Protein AF-A0A7W1P525-F1 (afdb_monomer)

Sequence (642 aa):
MLAKAVLAYALTLPILLLLAAGAAEDVPRYWLRLTLTADVSGLVQVFCDAGRGFNEQESVVGTLRPTAEPRTLEWDLPARRYTGFRVDFPAGAGRYTLYRLAIVGEGGRDVADVPLSPVTELVQVNLVEGRVDRLDVAAPADAADPHVGYGLAEFVDLLPPGFAGSVARRYLPIWGAAWLALMAIGGLASRVAAPRVPGALVAWAHRAPPAALVAAAALAATLVSAYPVLLLGRSFVSPNNGMAHVHDVFISASVPLLLMVCAVGASALSDRRQRTLLVGALCAVAAWRLLIRVRFLASPAGFEVYAAWAVLSACVLLALLVPRIRAGDTTARFAGGLLLACVLLPGGIHVETGRPAIDHLLVQPRPRAPLDQRSPAIDAAASLEPARVAGLGWTLFPGTSGLYGLEGYAGADALRLPRYEALLDSAGVWRGWTWVTRITGTDDAVRLAPVLDLLGVSLLLNGGEPTPGTERGALPGSDRVRLERRPTAWPRAFFVDRVATYAGPSELLELVRRSSGPIAAVEADDRRALDAIRSLEGGATAPVPATAYSLSTNSTRFRVAAPHAGVVVLTETFLPDDFQVSLNGAAVEYFRVNHAFKGVRIPHGGHWEVTFDYRPADWNVLIWLGAGALAALGALLLSTRP

Foldseek 3Di:
DLLLLLLLLLVCLVVLLVVLLVLLVPQWWKKKKWKKAKQDWDKKKKFWALPPDGDPVRMDIDIHDHDPDIDMDIDTDAQGKTFKMKIKDDAFKMKMKTQFIFMAIPPRHTQGTQFQPPWPDFDQWDFPDHDRRMTIIIHHGRGPIGMTMGGDPDIRRSGPVCSVVVCCVVCVVVVVVSSVVSVVVVVVCVVVPPDPPPVVVVVCLLPDDLVVLVVVLVVVLVCQLCVCVPPVVPPPDDPVVDDDDPPPLVCLQCLLVVLVVLLVVQVVVDPDPVSLQVSLVVNLVVLVVVLVVVCVVDPDSPSSVVLSVSLSVLSNSLSVLVVVSNVSNPSSSVSNSSSSSSNSQQSGPQDCPVDPSVCVSRPHPPDDDPLLDDDLLLVLQQPDDQAEEAEAAVLPWAACCVSSVHHYLFHPDPDDDVLSVQLCVLLVFDDDPNGGTHQRHQVSCVSCVLVQQLLRHFKYWHLDDDRPQWDFGDGPDDDSITITTHPSRAAQKKWFLDEAEDQDSNVLVVVSVPDSYDHKYYYPPFPVVCVQCVPRPHDDDDIWHWADWDDDPFKTKTKTFFQFKTKMWRSDFDDPQQKFKDWVNHTFDWDDISRGTIMGIDHTGGMTIIMIGGHGNCNVVVVVVVVVVVVVVVVVVVVPDD

Nearest PDB structures (foldseek):
  6wbx-assembly1_A  TM=5.423E-01  e=3.069E-02  Mycobacteroides abscessus
  6w98-assembly1_A  TM=2.722E-01  e=1.117E-02  Mycobacteroides abscessus subsp. abscessus
  6wby-assembly1_A  TM=2.619E-01  e=7.619E-02  Mycobacteroides abscessus

Radius of gyration: 34.55 Å; Cα contacts (8 Å, |Δi|>4): 1077; chains: 1; bounding box: 85×55×92 Å

Mean predicted aligned error: 18.83 Å

Solvent-accessible surface area (backbone atoms only — not comparable to full-atom values): 35341 Å² total; per-residue (Å²): 108,68,46,60,53,48,32,46,48,44,73,40,47,64,60,52,52,56,56,51,27,59,56,42,68,70,56,73,55,33,30,41,37,41,28,31,30,26,71,40,70,38,53,34,37,40,28,43,15,65,81,78,57,77,44,81,92,40,48,49,77,48,80,47,54,62,38,94,59,78,41,78,45,76,44,87,37,76,62,42,52,35,41,31,41,33,45,35,46,47,61,26,58,40,46,38,39,39,54,45,42,31,35,27,33,74,93,74,43,79,73,46,77,53,59,51,40,75,65,70,41,75,36,55,44,44,80,75,44,78,35,58,64,37,30,33,36,35,27,48,67,83,20,76,66,18,29,44,26,30,66,46,96,64,63,49,67,56,55,64,89,58,47,73,58,52,51,44,65,65,43,50,60,53,52,50,49,52,52,51,50,42,52,50,47,52,52,48,46,70,70,64,63,66,87,82,64,62,65,65,61,58,52,45,64,72,71,47,55,68,68,55,54,53,49,49,46,50,49,51,46,48,49,60,39,37,36,60,36,76,72,68,74,48,56,97,79,43,81,92,65,58,98,76,69,69,68,64,58,53,51,49,55,42,50,48,54,50,52,48,51,49,52,52,51,51,62,75,73,52,97,48,77,69,55,53,53,50,51,40,49,49,52,38,53,50,51,51,53,50,51,59,57,49,59,71,78,50,92,73,77,65,54,67,62,55,53,48,54,53,44,42,51,38,51,45,52,39,60,70,30,47,69,40,37,73,72,64,37,64,58,25,42,53,27,38,49,45,26,51,42,62,54,49,43,57,51,23,54,78,65,87,75,88,42,70,58,56,46,71,63,25,69,50,86,67,89,70,78,71,85,76,68,75,47,59,39,53,54,43,58,57,73,48,75,100,51,22,41,43,24,30,46,72,62,43,51,60,46,51,37,61,77,69,70,37,46,53,89,41,40,81,58,94,72,80,53,70,50,51,53,47,44,40,51,60,70,65,51,48,72,43,94,95,53,48,41,44,39,70,32,53,70,47,47,58,75,38,37,55,57,36,17,70,64,21,36,30,34,38,35,35,63,71,76,85,50,81,88,47,44,81,45,79,55,95,65,92,59,79,45,41,38,32,31,36,86,76,31,31,63,60,30,32,35,37,32,48,72,46,74,28,87,48,56,57,54,47,51,52,54,48,65,74,44,97,62,79,82,44,30,29,52,73,86,39,62,70,34,49,62,69,51,74,81,56,71,64,56,88,68,78,63,38,63,46,43,80,74,48,79,56,102,51,33,47,33,33,32,38,70,36,88,42,41,26,36,37,41,34,69,47,78,56,62,87,68,24,55,50,34,24,51,72,79,45,75,51,74,70,35,59,24,67,79,28,14,31,26,34,69,38,87,52,48,47,80,39,43,39,38,41,36,64,46,53,71,59,48,67,59,54,50,52,52,52,52,49,50,50,52,52,52,50,52,51,61,59,68,70,55,133

Structure (mmCIF, N/CA/C/O backbone):
data_AF-A0A7W1P525-F1
#
_entry.id   AF-A0A7W1P525-F1
#
loop_
_atom_site.group_PDB
_atom_site.id
_atom_site.type_symbol
_atom_site.label_atom_id
_atom_site.label_alt_id
_atom_site.label_comp_id
_atom_site.label_asym_id
_atom_site.label_entity_id
_atom_site.label_seq_id
_atom_site.pdbx_PDB_ins_code
_atom_site.Cartn_x
_atom_site.Cartn_y
_atom_site.Cartn_z
_atom_site.occupancy
_atom_site.B_iso_or_equiv
_atom_site.auth_seq_id
_atom_site.auth_comp_id
_atom_site.auth_asym_id
_atom_site.auth_atom_id
_atom_site.pdbx_PDB_model_num
ATOM 1 N N . MET A 1 1 ? -38.107 1.177 52.585 1.00 42.97 1 MET A N 1
ATOM 2 C CA . MET A 1 1 ? -36.795 1.805 52.865 1.00 42.97 1 MET A CA 1
ATOM 3 C C . MET A 1 1 ? -35.767 1.394 51.813 1.00 42.97 1 MET A C 1
ATOM 5 O O . MET A 1 1 ? -35.480 2.211 50.955 1.00 42.97 1 MET A O 1
ATOM 9 N N . LEU A 1 2 ? -35.315 0.131 51.773 1.00 42.41 2 LEU A N 1
ATOM 10 C CA . LEU A 1 2 ? -34.270 -0.321 50.833 1.00 42.41 2 LEU A CA 1
ATOM 11 C C . LEU A 1 2 ? -34.590 -0.067 49.343 1.00 42.41 2 LEU A C 1
ATOM 13 O O . LEU A 1 2 ? -33.781 0.543 48.667 1.00 42.41 2 LEU A O 1
ATOM 17 N N . ALA A 1 3 ? -35.775 -0.432 48.835 1.00 42.75 3 ALA A N 1
ATOM 18 C CA . ALA A 1 3 ? -36.132 -0.186 47.425 1.00 42.75 3 ALA A CA 1
ATOM 19 C C . ALA A 1 3 ? -36.147 1.311 47.047 1.00 42.75 3 ALA A C 1
ATOM 21 O O . ALA A 1 3 ? -35.741 1.677 45.950 1.00 42.75 3 ALA A O 1
ATOM 22 N N . LYS A 1 4 ? -36.547 2.182 47.983 1.00 45.94 4 LYS A N 1
ATOM 23 C CA . LYS A 1 4 ? -36.516 3.643 47.806 1.00 45.94 4 LYS A CA 1
ATOM 24 C C . LYS A 1 4 ? -35.080 4.182 47.808 1.00 45.94 4 LYS A C 1
ATOM 26 O O . LYS A 1 4 ? -34.768 5.054 47.011 1.00 45.94 4 LYS A O 1
ATOM 31 N N . ALA A 1 5 ? -34.203 3.626 48.647 1.00 46.47 5 ALA A N 1
ATOM 32 C CA . ALA A 1 5 ? -32.780 3.967 48.660 1.00 46.47 5 ALA A CA 1
ATOM 33 C C . ALA A 1 5 ? -32.066 3.525 47.370 1.00 46.47 5 ALA A C 1
ATOM 35 O O . ALA A 1 5 ? -31.252 4.271 46.837 1.00 46.47 5 ALA A O 1
ATOM 36 N N . VAL A 1 6 ? -32.413 2.350 46.834 1.00 47.41 6 VAL A N 1
ATOM 37 C CA . VAL A 1 6 ? -31.865 1.867 45.558 1.00 47.41 6 VAL A CA 1
ATOM 38 C C . VAL A 1 6 ? -32.375 2.689 44.374 1.00 47.41 6 VAL A C 1
ATOM 40 O O . VAL A 1 6 ? -31.595 3.024 43.489 1.00 47.41 6 VAL A O 1
ATOM 43 N N . LEU A 1 7 ? -33.654 3.077 44.377 1.00 48.28 7 LEU A N 1
ATOM 44 C CA . LEU A 1 7 ? -34.201 3.984 43.368 1.00 48.28 7 LEU A CA 1
ATOM 45 C C . LEU A 1 7 ? -33.512 5.356 43.400 1.00 48.28 7 LEU A C 1
ATOM 47 O O . LEU A 1 7 ? -33.154 5.884 42.352 1.00 48.28 7 LEU A O 1
ATOM 51 N N . ALA A 1 8 ? -33.295 5.908 44.597 1.00 49.19 8 ALA A N 1
ATOM 52 C CA . ALA A 1 8 ? -32.571 7.164 44.766 1.00 49.19 8 ALA A CA 1
ATOM 53 C C . ALA A 1 8 ? -31.142 7.059 44.217 1.00 49.19 8 ALA A C 1
ATOM 55 O O . ALA A 1 8 ? -30.719 7.947 43.491 1.00 49.19 8 ALA A O 1
ATOM 56 N N . TYR A 1 9 ? -30.435 5.957 44.495 1.00 50.28 9 TYR A N 1
ATOM 57 C CA . TYR A 1 9 ? -29.099 5.692 43.954 1.00 50.28 9 TYR A CA 1
ATOM 58 C C . TYR A 1 9 ? -29.096 5.602 42.419 1.00 50.28 9 TYR A C 1
ATOM 60 O O . TYR A 1 9 ? -28.272 6.231 41.765 1.00 50.28 9 TYR A O 1
ATOM 68 N N . ALA A 1 10 ? -30.056 4.888 41.828 1.00 51.25 10 ALA A N 1
ATOM 69 C CA . ALA A 1 10 ? -30.160 4.718 40.380 1.00 51.25 10 ALA A CA 1
ATOM 70 C C . ALA A 1 10 ? -30.452 6.035 39.629 1.00 51.25 10 ALA A C 1
ATOM 72 O O . ALA A 1 10 ? -29.918 6.255 38.548 1.00 51.25 10 ALA A O 1
ATOM 73 N N . LEU A 1 11 ? -31.242 6.942 40.218 1.00 49.59 11 LEU A N 1
ATOM 74 C CA . LEU A 1 11 ? -31.504 8.284 39.665 1.00 49.59 11 LEU A CA 1
ATOM 75 C C . LEU A 1 11 ? -30.303 9.239 39.801 1.00 49.59 11 LEU A C 1
ATOM 77 O O . LEU A 1 11 ? -30.204 10.235 39.092 1.00 49.59 11 LEU A O 1
ATOM 81 N N . THR A 1 12 ? -29.410 8.937 40.735 1.00 51.09 12 THR A N 1
ATOM 82 C CA . THR A 1 12 ? -28.261 9.748 41.154 1.00 51.09 12 THR A CA 1
ATOM 83 C C . THR A 1 12 ? -26.986 9.395 40.395 1.00 51.09 12 THR A C 1
ATOM 85 O O . THR A 1 12 ? -26.179 10.271 40.080 1.00 51.09 12 THR A O 1
ATOM 88 N N . LEU A 1 13 ? -26.846 8.121 40.030 1.00 51.28 13 LEU A N 1
ATOM 89 C CA . LEU A 1 13 ? -25.679 7.552 39.367 1.00 51.28 13 LEU A CA 1
ATOM 90 C C . LEU A 1 13 ? -25.213 8.326 38.114 1.00 51.28 13 LEU A C 1
ATOM 92 O O . LEU A 1 13 ? -24.011 8.568 38.012 1.00 51.28 13 LEU A O 1
ATOM 96 N N . PRO A 1 14 ? -26.091 8.794 37.199 1.00 51.06 14 PRO A N 1
ATOM 97 C CA . PRO A 1 14 ? -25.656 9.556 36.024 1.00 51.06 14 PRO A CA 1
ATOM 98 C C . PRO A 1 14 ? -25.041 10.917 36.382 1.00 51.06 14 PRO A C 1
ATOM 100 O O . PRO A 1 14 ? -24.032 11.315 35.810 1.00 51.06 14 PRO A O 1
ATOM 103 N N . ILE A 1 15 ? -25.611 11.615 37.370 1.00 53.75 15 ILE A N 1
ATOM 104 C CA . ILE A 1 15 ? -25.112 12.915 37.848 1.00 53.75 15 ILE A CA 1
ATOM 105 C C . ILE A 1 15 ? -23.762 12.731 38.551 1.00 53.75 15 ILE A C 1
ATOM 107 O O . ILE A 1 15 ? -22.849 13.533 38.376 1.00 53.75 15 ILE A O 1
ATOM 111 N N . LEU A 1 16 ? -23.610 11.643 39.309 1.00 52.12 16 LEU A N 1
ATOM 112 C CA . LEU A 1 16 ? -22.358 11.297 39.977 1.00 52.12 16 LEU A CA 1
ATOM 113 C C . LEU A 1 16 ? -21.236 10.959 38.990 1.00 52.12 16 LEU A C 1
ATOM 115 O O . LEU A 1 16 ? -20.105 11.390 39.200 1.00 52.12 16 LEU A O 1
ATOM 119 N N . LEU A 1 17 ? -21.545 10.234 37.910 1.00 50.34 17 LEU A N 1
ATOM 120 C CA . LEU A 1 17 ? -20.587 9.947 36.839 1.00 50.34 17 LEU A CA 1
ATOM 121 C C . LEU A 1 17 ? -20.129 11.236 36.139 1.00 50.34 17 LEU A C 1
ATOM 123 O O . LEU A 1 17 ? -18.936 11.399 35.910 1.00 50.34 17 LEU A O 1
ATOM 127 N N . LEU A 1 18 ? -21.041 12.183 35.889 1.00 51.03 18 LEU A N 1
ATOM 128 C CA . LEU A 1 18 ? -20.721 13.492 35.300 1.00 51.03 18 LEU A CA 1
ATOM 129 C C . LEU A 1 18 ? -19.843 14.366 36.213 1.00 51.03 18 LEU A C 1
ATOM 131 O O . LEU A 1 18 ? -18.936 15.045 35.739 1.00 51.03 18 LEU A O 1
ATOM 135 N N . LEU A 1 19 ? -20.082 14.340 37.525 1.00 51.75 19 LEU A N 1
ATOM 136 C CA . LEU A 1 19 ? -19.264 15.069 38.500 1.00 51.75 19 LEU A CA 1
ATOM 137 C C . LEU A 1 19 ? -17.876 14.434 38.685 1.00 51.75 19 LEU A C 1
ATOM 139 O O . LEU A 1 19 ? -16.891 15.152 38.827 1.00 51.75 19 LEU A O 1
ATOM 143 N N . ALA A 1 20 ? -17.786 13.101 38.649 1.00 49.34 20 ALA A N 1
ATOM 144 C CA . ALA A 1 20 ? -16.513 12.380 38.674 1.00 49.34 20 ALA A CA 1
ATOM 145 C C . ALA A 1 20 ? -15.696 12.590 37.384 1.00 49.34 20 ALA A C 1
ATOM 147 O O . ALA A 1 20 ? -14.471 12.633 37.449 1.00 49.34 20 ALA A O 1
ATOM 148 N N . ALA A 1 21 ? -16.360 12.774 36.238 1.00 47.78 21 ALA A N 1
ATOM 149 C CA . ALA A 1 21 ? -15.730 13.139 34.967 1.00 47.78 21 ALA A CA 1
ATOM 150 C C . ALA A 1 21 ? -14.979 14.473 35.060 1.00 47.78 21 ALA A C 1
ATOM 152 O O . ALA A 1 21 ? -13.804 14.552 34.722 1.00 47.78 21 ALA A O 1
ATOM 153 N N . GLY A 1 22 ? -15.643 15.505 35.594 1.00 48.38 22 GLY A N 1
ATOM 154 C CA . GLY A 1 22 ? -15.022 16.813 35.818 1.00 48.38 22 GLY A CA 1
ATOM 155 C C . GLY A 1 22 ? -13.883 16.767 36.842 1.00 48.38 22 GLY A C 1
ATOM 156 O O . GLY A 1 22 ? -12.947 17.546 36.756 1.00 48.38 22 GLY A O 1
ATOM 157 N N . ALA A 1 23 ? -13.905 15.813 37.781 1.00 49.25 23 ALA A N 1
ATOM 158 C CA . ALA A 1 23 ? -12.788 15.573 38.700 1.00 49.25 23 ALA A CA 1
ATOM 159 C C . ALA A 1 23 ? -11.531 15.033 38.006 1.00 49.25 23 ALA A C 1
ATOM 161 O O . ALA A 1 23 ? -10.426 15.255 38.493 1.00 49.25 23 ALA A O 1
ATOM 162 N N . ALA A 1 24 ? -11.710 14.268 36.927 1.00 48.53 24 ALA A N 1
ATOM 163 C CA . ALA A 1 24 ? -10.615 13.685 36.163 1.00 48.53 24 ALA A CA 1
ATOM 164 C C . ALA A 1 24 ? -9.929 14.722 35.253 1.00 48.53 24 ALA A C 1
ATOM 166 O O . ALA A 1 24 ? -8.759 14.548 34.927 1.00 48.53 24 ALA A O 1
ATOM 167 N N . GLU A 1 25 ? -10.611 15.819 34.897 1.00 48.12 25 GLU A N 1
ATOM 168 C CA . GLU A 1 25 ? -9.994 16.969 34.209 1.00 48.12 25 GLU A CA 1
ATOM 169 C C . GLU A 1 25 ? -8.994 17.726 35.093 1.00 48.12 25 GLU A C 1
ATOM 171 O O . GLU A 1 25 ? -8.051 18.305 34.566 1.00 48.12 25 GLU A O 1
ATOM 176 N N . ASP A 1 26 ? -9.145 17.661 36.421 1.00 52.41 26 ASP A N 1
ATOM 177 C CA . ASP A 1 26 ? -8.232 18.287 37.390 1.00 52.41 26 ASP A CA 1
ATOM 178 C C . ASP A 1 26 ? -6.957 17.447 37.654 1.00 52.41 26 ASP A C 1
ATOM 180 O O . ASP A 1 26 ? -6.179 17.764 38.559 1.00 52.41 26 ASP A O 1
ATOM 184 N N . VAL A 1 27 ? -6.737 16.340 36.927 1.00 58.56 27 VAL A N 1
ATOM 185 C CA . VAL A 1 27 ? -5.504 15.550 37.064 1.00 58.56 27 VAL A CA 1
ATOM 186 C C . VAL A 1 27 ? -4.356 16.312 36.390 1.00 58.56 27 VAL A C 1
ATOM 188 O O . VAL A 1 27 ? -4.431 16.565 35.185 1.00 58.56 27 VAL A O 1
ATOM 191 N N . PRO A 1 28 ? -3.284 16.661 37.128 1.00 65.31 28 PRO A N 1
ATOM 192 C CA . PRO A 1 28 ? -2.162 17.398 36.563 1.00 65.31 28 PRO A CA 1
ATOM 193 C C . PRO A 1 28 ? -1.528 16.623 35.406 1.00 65.31 28 PRO A C 1
ATOM 195 O O . PRO A 1 28 ? -1.351 15.402 35.472 1.00 65.31 28 PRO A O 1
ATOM 198 N N . ARG A 1 29 ? -1.195 17.350 34.336 1.00 74.38 29 ARG A N 1
ATOM 199 C CA . ARG A 1 29 ? -0.518 16.796 33.159 1.00 74.38 29 ARG A CA 1
ATOM 200 C C . ARG A 1 29 ? 0.992 16.839 33.341 1.00 74.38 29 ARG A C 1
ATOM 202 O O . ARG A 1 29 ? 1.531 17.784 33.920 1.00 74.38 29 ARG A O 1
ATOM 209 N N . TYR A 1 30 ? 1.652 15.814 32.816 1.00 83.12 30 TYR A N 1
ATOM 210 C CA . TYR A 1 30 ? 3.100 15.687 32.837 1.00 83.12 30 TYR A CA 1
ATOM 211 C C . TYR A 1 30 ? 3.620 15.406 31.429 1.00 83.12 30 TYR A C 1
ATOM 213 O O . TYR A 1 30 ? 2.911 14.826 30.607 1.00 83.12 30 TYR A O 1
ATOM 221 N N . TRP A 1 31 ? 4.867 15.783 31.175 1.00 89.00 31 TRP A N 1
ATOM 222 C CA . TRP A 1 31 ? 5.596 15.501 29.945 1.00 89.00 31 TRP A CA 1
ATOM 223 C C . TRP A 1 31 ? 6.911 14.810 30.263 1.00 89.00 31 TRP A C 1
ATOM 225 O O . TRP A 1 31 ? 7.595 15.174 31.220 1.00 89.00 31 TRP A O 1
ATOM 235 N N . LEU A 1 32 ? 7.282 13.838 29.440 1.00 91.88 32 LEU A N 1
ATOM 236 C CA . LEU A 1 32 ? 8.629 13.296 29.404 1.00 91.88 32 LEU A CA 1
ATOM 237 C C . LEU A 1 32 ? 9.455 14.134 28.433 1.00 91.88 32 LEU A C 1
ATOM 239 O O . LEU A 1 32 ? 9.106 14.247 27.260 1.00 91.88 32 LEU A O 1
ATOM 243 N N . ARG A 1 33 ? 10.543 14.711 28.929 1.00 93.81 33 ARG A N 1
ATOM 244 C CA . ARG A 1 33 ? 11.447 15.589 28.198 1.00 93.81 33 ARG A CA 1
ATOM 245 C C . ARG A 1 33 ? 12.799 14.908 28.039 1.00 93.81 33 ARG A C 1
ATOM 247 O O . ARG A 1 33 ? 13.470 14.636 29.031 1.00 93.81 33 ARG A O 1
ATOM 254 N N . LEU A 1 34 ? 13.213 14.682 26.799 1.00 93.88 34 LEU A N 1
ATOM 255 C CA . LEU A 1 34 ? 14.530 14.152 26.454 1.00 93.88 34 LEU A CA 1
ATOM 256 C C . LEU A 1 34 ? 15.299 15.196 25.644 1.00 93.88 34 LEU A C 1
ATOM 258 O O . LEU A 1 34 ? 14.863 15.592 24.566 1.00 93.88 34 LEU A O 1
ATOM 262 N N . THR A 1 35 ? 16.455 15.620 26.143 1.00 94.50 35 THR A N 1
ATOM 263 C CA . THR A 1 35 ? 17.363 16.533 25.448 1.00 94.50 35 THR A CA 1
ATOM 264 C C . THR A 1 35 ? 18.601 15.772 24.997 1.00 94.50 35 THR A C 1
ATOM 266 O O . THR A 1 35 ? 19.348 15.266 25.836 1.00 94.50 35 THR A O 1
ATOM 269 N N . LEU A 1 36 ? 18.835 15.711 23.684 1.00 94.75 36 LEU A N 1
ATOM 270 C CA . LEU A 1 36 ? 19.985 15.017 23.101 1.00 94.75 36 LEU A CA 1
ATOM 271 C C . LEU A 1 36 ? 20.513 15.676 21.817 1.00 94.75 36 LEU A C 1
ATOM 273 O O . LEU A 1 36 ? 19.798 16.430 21.156 1.00 94.75 36 LEU A O 1
ATOM 277 N N . THR A 1 37 ? 21.741 15.338 21.435 1.00 94.44 37 THR A N 1
ATOM 278 C CA . THR A 1 37 ? 22.256 15.458 20.061 1.00 94.44 37 THR A CA 1
ATOM 279 C C . THR A 1 37 ? 22.429 14.071 19.451 1.00 94.44 37 THR A C 1
ATOM 281 O O . THR A 1 37 ? 22.639 13.080 20.154 1.00 94.44 37 THR A O 1
ATOM 284 N N . ALA A 1 38 ? 22.324 14.009 18.128 1.00 92.62 38 ALA A N 1
ATOM 285 C CA . ALA A 1 38 ? 22.572 12.814 17.337 1.00 92.62 38 ALA A CA 1
ATOM 286 C C . ALA A 1 38 ? 23.255 13.225 16.030 1.00 92.62 38 ALA A C 1
ATOM 288 O O . ALA A 1 38 ? 22.966 14.301 15.502 1.00 92.62 38 ALA A O 1
ATOM 289 N N . ASP A 1 39 ? 24.130 12.377 15.498 1.00 91.81 39 ASP A N 1
ATOM 290 C CA . ASP A 1 39 ? 24.757 12.555 14.180 1.00 91.81 39 ASP A CA 1
ATOM 291 C C . ASP A 1 39 ? 23.985 11.859 13.043 1.00 91.81 39 ASP A C 1
ATOM 293 O O . ASP A 1 39 ? 24.285 12.069 11.867 1.00 91.81 39 ASP A O 1
ATOM 297 N N . VAL A 1 40 ? 22.946 11.092 13.382 1.00 88.69 40 VAL A N 1
ATOM 298 C CA . VAL A 1 40 ? 22.104 10.343 12.442 1.00 88.69 40 VAL A CA 1
ATOM 299 C C . VAL A 1 40 ? 20.637 10.774 12.463 1.00 88.69 40 VAL A C 1
ATOM 301 O O . VAL A 1 40 ? 20.130 11.354 13.426 1.00 88.69 40 VAL A O 1
ATOM 304 N N . SER A 1 41 ? 19.934 10.479 11.365 1.00 88.00 41 SER A N 1
ATOM 305 C CA . SER A 1 41 ? 18.470 10.576 11.288 1.00 88.00 41 SER A CA 1
ATOM 306 C C . SER A 1 41 ? 17.839 9.228 11.616 1.00 88.00 41 SER A C 1
ATOM 308 O O . SER A 1 41 ? 18.297 8.200 11.128 1.00 88.00 41 SER A O 1
ATOM 310 N N . GLY A 1 42 ? 16.738 9.225 12.362 1.00 85.75 42 GLY A N 1
ATOM 311 C CA . GLY A 1 42 ? 15.995 7.996 12.633 1.00 85.75 42 GLY A CA 1
ATOM 312 C C . GLY A 1 42 ? 14.915 8.171 13.692 1.00 85.75 42 GLY A C 1
ATOM 313 O O . GLY A 1 42 ? 14.612 9.293 14.101 1.00 85.75 42 GLY A O 1
ATOM 314 N N . LEU A 1 43 ? 14.311 7.063 14.116 1.00 88.88 43 LEU A N 1
ATOM 315 C CA . LEU A 1 43 ? 13.350 7.054 15.216 1.00 88.88 43 LEU A CA 1
ATOM 316 C C . LEU A 1 43 ? 14.078 6.795 16.533 1.00 88.88 43 LEU A C 1
ATOM 318 O O . LEU A 1 43 ? 14.890 5.882 16.613 1.00 88.88 43 LEU A O 1
ATOM 322 N N . VAL A 1 44 ? 13.768 7.600 17.544 1.00 91.56 44 VAL A N 1
ATOM 323 C CA . VAL A 1 44 ? 14.104 7.320 18.942 1.00 91.56 44 VAL A CA 1
ATOM 324 C C . VAL A 1 44 ? 12.829 6.893 19.647 1.00 91.56 44 VAL A C 1
ATOM 326 O O . VAL A 1 44 ? 11.784 7.524 19.464 1.00 91.56 44 VAL A O 1
ATOM 329 N N . GLN A 1 45 ? 12.903 5.833 20.438 1.00 93.81 45 GLN A N 1
ATOM 330 C CA . GLN A 1 45 ? 11.774 5.344 21.216 1.00 93.81 45 GLN A CA 1
ATOM 331 C C . GLN A 1 45 ? 12.161 5.309 22.687 1.00 93.81 45 GLN A C 1
ATOM 333 O O . GLN A 1 45 ? 13.227 4.825 23.043 1.00 93.81 45 GLN A O 1
ATOM 338 N N . VAL A 1 46 ? 11.309 5.853 23.549 1.00 93.00 46 VAL A N 1
ATOM 339 C CA . VAL A 1 46 ? 11.529 5.854 24.993 1.00 93.00 46 VAL A CA 1
ATOM 340 C C . VAL A 1 46 ? 10.466 4.991 25.645 1.00 93.00 46 VAL A C 1
ATOM 342 O O . VAL A 1 46 ? 9.282 5.308 25.569 1.00 93.00 46 VAL A O 1
ATOM 345 N N . PHE A 1 47 ? 10.881 3.901 26.277 1.00 91.81 47 PHE A N 1
ATOM 346 C CA . PHE A 1 47 ? 10.025 3.028 27.067 1.00 91.81 47 PHE A CA 1
ATOM 347 C C . PHE A 1 47 ? 10.000 3.507 28.516 1.00 91.81 47 PHE A C 1
ATOM 349 O O . PHE A 1 47 ? 11.030 3.870 29.088 1.00 91.81 47 PHE A O 1
ATOM 356 N N . CYS A 1 48 ? 8.823 3.486 29.124 1.00 89.25 48 CYS A N 1
ATOM 357 C CA . CYS A 1 48 ? 8.588 3.871 30.507 1.00 89.25 48 CYS A CA 1
ATOM 358 C C . CYS A 1 48 ? 8.103 2.640 31.276 1.00 89.25 48 CYS A C 1
ATOM 360 O O . CYS A 1 48 ? 7.042 2.104 30.976 1.00 89.25 48 CYS A O 1
ATOM 362 N N . ASP A 1 49 ? 8.848 2.192 32.285 1.00 87.50 49 ASP A N 1
ATOM 363 C CA . ASP A 1 49 ? 8.406 1.087 33.136 1.00 87.50 49 ASP A CA 1
ATOM 364 C C . ASP A 1 49 ? 7.468 1.611 34.230 1.00 87.50 49 ASP A C 1
ATOM 366 O O . ASP A 1 49 ? 7.889 2.333 35.136 1.00 87.50 49 ASP A O 1
ATOM 370 N N . ALA A 1 50 ? 6.188 1.242 34.150 1.00 78.25 50 ALA A N 1
ATOM 371 C CA . ALA A 1 50 ? 5.172 1.548 35.159 1.00 78.25 50 ALA A CA 1
ATOM 372 C C . ALA A 1 50 ? 4.965 0.403 36.181 1.00 78.25 50 ALA A C 1
ATOM 374 O O . ALA A 1 50 ? 3.880 0.252 36.758 1.00 78.25 50 ALA A O 1
ATOM 375 N N . GLY A 1 51 ? 5.989 -0.432 36.399 1.00 74.12 51 GLY A N 1
ATOM 376 C CA . GLY A 1 51 ? 5.984 -1.577 37.315 1.00 74.12 51 GLY A CA 1
ATOM 377 C C . GLY A 1 51 ? 5.628 -2.915 36.655 1.00 74.12 51 GLY A C 1
ATOM 378 O O . GLY A 1 51 ? 5.190 -3.841 37.342 1.00 74.12 51 GLY A O 1
ATOM 379 N N . ARG A 1 52 ? 5.759 -3.013 35.327 1.00 68.94 52 ARG A N 1
ATOM 380 C CA . ARG A 1 52 ? 5.474 -4.221 34.525 1.00 68.94 52 ARG A CA 1
ATOM 381 C C . ARG A 1 52 ? 6.646 -4.642 33.634 1.00 68.94 52 ARG A C 1
ATOM 383 O O . ARG A 1 52 ? 6.518 -5.636 32.922 1.00 68.94 52 ARG A O 1
ATOM 390 N N . GLY A 1 53 ? 7.762 -3.921 33.695 1.00 79.00 53 GLY A N 1
ATOM 391 C CA . GLY A 1 53 ? 8.856 -4.020 32.739 1.00 79.00 53 GLY A CA 1
ATOM 392 C C . GLY A 1 53 ? 8.568 -3.239 31.453 1.00 79.00 53 GLY A C 1
ATOM 393 O O . GLY A 1 53 ? 7.437 -2.821 31.186 1.00 79.00 53 GLY A O 1
ATOM 394 N N . PHE A 1 54 ? 9.607 -3.053 30.640 1.00 82.81 54 PHE A N 1
ATOM 395 C CA . PHE A 1 54 ? 9.515 -2.325 29.375 1.00 82.81 54 PHE A CA 1
ATOM 396 C C . PHE A 1 54 ? 8.631 -3.064 28.362 1.00 82.81 54 PHE A C 1
ATOM 398 O O . PHE A 1 54 ? 8.818 -4.253 28.102 1.00 82.81 54 PHE A O 1
ATOM 405 N N . ASN A 1 55 ? 7.651 -2.359 27.793 1.00 76.44 55 ASN A N 1
ATOM 406 C CA . ASN A 1 55 ? 6.711 -2.898 26.813 1.00 76.44 55 ASN A CA 1
ATOM 407 C C . ASN A 1 55 ? 6.277 -1.815 25.812 1.00 76.44 55 ASN A C 1
ATOM 409 O O . ASN A 1 55 ? 6.262 -0.631 26.141 1.00 76.44 55 ASN A O 1
ATOM 413 N N . GLU A 1 56 ? 5.894 -2.214 24.596 1.00 72.06 56 GLU A N 1
ATOM 414 C CA . GLU A 1 56 ? 5.570 -1.271 23.510 1.00 72.06 56 GLU A CA 1
ATOM 415 C C . GLU A 1 56 ? 4.392 -0.340 23.829 1.00 72.06 56 GLU A C 1
ATOM 417 O O . GLU A 1 56 ? 4.358 0.796 23.359 1.00 72.06 56 GLU A O 1
ATOM 422 N N . GLN A 1 57 ? 3.442 -0.790 24.653 1.00 63.72 57 GLN A N 1
ATOM 423 C CA . GLN A 1 57 ? 2.261 -0.002 25.019 1.00 63.72 57 GLN A CA 1
ATOM 424 C C . GLN A 1 57 ? 2.603 1.180 25.934 1.00 63.72 57 GLN A C 1
ATOM 426 O O . GLN A 1 57 ? 1.851 2.152 25.995 1.00 63.72 57 GLN A O 1
ATOM 431 N N . GLU A 1 58 ? 3.727 1.096 26.645 1.00 73.94 58 GLU A N 1
ATOM 432 C CA . GLU A 1 58 ? 4.235 2.111 27.563 1.00 73.94 58 GLU A CA 1
ATOM 433 C C . GLU A 1 58 ? 5.507 2.738 26.979 1.00 73.94 58 GLU A C 1
ATOM 435 O O . GLU A 1 58 ? 6.533 2.854 27.644 1.00 73.94 58 GLU A O 1
ATOM 440 N N . SER A 1 59 ? 5.440 3.129 25.702 1.00 85.19 59 SER A N 1
ATOM 441 C CA . SER A 1 59 ? 6.538 3.785 24.995 1.00 85.19 59 SER A CA 1
ATOM 442 C C . SER A 1 59 ? 6.079 5.001 24.192 1.00 85.19 59 SER A C 1
ATOM 444 O O . SER A 1 59 ? 4.919 5.108 23.788 1.00 85.19 59 SER A O 1
ATOM 446 N N . VAL A 1 60 ? 7.003 5.930 23.964 1.00 86.19 60 VAL A N 1
ATOM 447 C CA . VAL A 1 60 ? 6.799 7.132 23.151 1.00 86.19 60 VAL A CA 1
ATOM 448 C C . VAL A 1 60 ? 7.862 7.209 22.065 1.00 86.19 60 VAL A C 1
ATOM 450 O O . VAL A 1 60 ? 9.016 6.864 22.296 1.00 86.19 60 VAL A O 1
ATOM 453 N N . VAL A 1 61 ? 7.481 7.649 20.865 1.00 86.31 61 VAL A N 1
ATOM 454 C CA . VAL A 1 61 ? 8.371 7.679 19.693 1.00 86.31 61 VAL A CA 1
ATOM 455 C C . VAL A 1 61 ? 8.574 9.116 19.231 1.00 86.31 61 VAL A C 1
ATOM 457 O O . VAL A 1 61 ? 7.626 9.899 19.144 1.00 86.31 61 VAL A O 1
ATOM 460 N N . GLY A 1 62 ? 9.812 9.473 18.901 1.00 86.44 62 GLY A N 1
ATOM 461 C CA . GLY A 1 62 ? 10.158 10.738 18.263 1.00 86.44 62 GLY A CA 1
ATOM 462 C C . GLY A 1 62 ? 11.134 10.559 17.110 1.00 86.44 62 GLY A C 1
ATOM 463 O O . GLY A 1 62 ? 11.693 9.491 16.883 1.00 86.44 62 GLY A O 1
ATOM 464 N N . THR A 1 63 ? 11.339 11.635 16.359 1.00 87.00 63 THR A N 1
ATOM 465 C CA . THR A 1 63 ? 12.231 11.651 15.194 1.00 87.00 63 THR A CA 1
ATOM 466 C C . THR A 1 63 ? 13.504 12.433 15.499 1.00 87.00 63 THR A C 1
ATOM 468 O O . THR A 1 63 ? 13.433 13.636 15.793 1.00 87.00 63 THR A O 1
ATOM 471 N N . LEU A 1 64 ? 14.654 11.785 15.345 1.00 85.88 64 LEU A N 1
ATOM 472 C CA . LEU A 1 64 ? 15.978 12.397 15.382 1.00 85.88 64 LEU A CA 1
ATOM 473 C C . LEU A 1 64 ? 16.397 12.896 14.002 1.00 85.88 64 LEU A C 1
ATOM 475 O O . LEU A 1 64 ? 16.017 12.342 12.970 1.00 85.88 64 LEU A O 1
ATOM 479 N N . ARG A 1 65 ? 17.182 13.971 14.012 1.00 82.75 65 ARG A N 1
ATOM 480 C CA . ARG A 1 65 ? 17.871 14.535 12.852 1.00 82.75 65 ARG A CA 1
ATOM 481 C C . ARG A 1 65 ? 19.290 14.907 13.288 1.00 82.75 65 ARG A C 1
ATOM 483 O O . ARG A 1 65 ? 19.427 15.324 14.441 1.00 82.75 65 ARG A O 1
ATOM 490 N N . PRO A 1 66 ? 20.285 14.829 12.391 1.00 87.12 66 PRO A N 1
ATOM 491 C CA . PRO A 1 66 ? 21.637 15.279 12.661 1.00 87.12 66 PRO A CA 1
ATOM 492 C C . PRO A 1 66 ? 21.625 16.729 13.138 1.00 87.12 66 PRO A C 1
ATOM 494 O O . PRO A 1 66 ? 21.133 17.614 12.435 1.00 87.12 66 PRO A O 1
ATOM 497 N N . THR A 1 67 ? 22.121 16.969 14.346 1.00 80.06 67 THR A N 1
ATOM 498 C CA . THR A 1 67 ? 22.216 18.313 14.920 1.00 80.06 67 THR A CA 1
ATOM 499 C C . THR A 1 67 ? 23.433 18.412 15.824 1.00 80.06 67 THR A C 1
ATOM 501 O O . THR A 1 67 ? 23.672 17.541 16.659 1.00 80.06 67 THR A O 1
ATOM 504 N N . ALA A 1 68 ? 24.198 19.492 15.657 1.00 80.19 68 ALA A N 1
ATOM 505 C CA . ALA A 1 68 ? 25.300 19.829 16.554 1.00 80.19 68 ALA A CA 1
ATOM 506 C C . ALA A 1 68 ? 24.800 20.470 17.862 1.00 80.19 68 ALA A C 1
ATOM 508 O O . ALA A 1 68 ? 25.491 20.409 18.876 1.00 80.19 68 ALA A O 1
ATOM 509 N N . GLU A 1 69 ? 23.601 21.064 17.848 1.00 89.44 69 GLU A N 1
ATOM 510 C CA . GLU A 1 69 ? 22.985 21.684 19.023 1.00 89.44 69 GLU A CA 1
ATOM 511 C C . GLU A 1 69 ? 21.996 20.731 19.714 1.00 89.44 69 GLU A C 1
ATOM 513 O O . GLU A 1 69 ? 21.240 20.042 19.014 1.00 89.44 69 GLU A O 1
ATOM 518 N N . PRO A 1 70 ? 21.961 20.696 21.063 1.00 90.69 70 PRO A N 1
ATOM 519 C CA . PRO A 1 70 ? 21.024 19.870 21.818 1.00 90.69 70 PRO A CA 1
ATOM 520 C C . PRO A 1 70 ? 19.573 20.161 21.446 1.00 90.69 70 PRO A C 1
ATOM 522 O O . PRO A 1 70 ? 19.109 21.298 21.512 1.00 90.69 70 PRO A O 1
ATOM 525 N N . ARG A 1 71 ? 18.835 19.107 21.102 1.00 90.75 71 ARG A N 1
ATOM 526 C CA . ARG A 1 71 ? 17.414 19.180 20.777 1.00 90.75 71 ARG A CA 1
ATOM 527 C C . ARG A 1 71 ? 16.590 18.533 21.872 1.00 90.75 71 ARG A C 1
ATOM 529 O O . ARG A 1 71 ? 16.873 17.415 22.293 1.00 90.75 71 ARG A O 1
ATOM 536 N N . THR A 1 72 ? 15.523 19.217 22.261 1.00 92.56 72 THR A N 1
ATOM 537 C CA . THR A 1 72 ? 14.544 18.709 23.218 1.00 92.56 72 THR A CA 1
ATOM 538 C C . THR A 1 72 ? 13.356 18.080 22.494 1.00 92.56 72 THR A C 1
ATOM 540 O O . THR A 1 72 ? 12.762 18.681 21.598 1.00 92.56 72 THR A O 1
ATOM 543 N N . LEU A 1 73 ? 13.029 16.852 22.882 1.00 91.00 73 LEU A N 1
ATOM 544 C CA . LEU A 1 73 ? 11.829 16.119 22.505 1.00 91.00 73 LEU A CA 1
ATOM 545 C C . LEU A 1 73 ? 10.926 16.008 23.732 1.00 91.00 73 LEU A C 1
ATOM 547 O O . LEU A 1 73 ? 11.414 15.763 24.835 1.00 91.00 73 LEU A O 1
ATOM 551 N N . GLU A 1 74 ? 9.625 16.199 23.534 1.00 91.06 74 GLU A N 1
ATOM 552 C CA . GLU A 1 74 ? 8.629 16.166 24.602 1.00 91.06 74 GLU A CA 1
ATOM 553 C C . GLU A 1 74 ? 7.449 15.286 24.205 1.00 91.06 74 GLU A C 1
ATOM 555 O O . GLU A 1 74 ? 6.949 15.377 23.081 1.00 91.06 74 GLU A O 1
ATOM 560 N N . TRP A 1 75 ? 6.990 14.463 25.144 1.00 89.88 75 TRP A N 1
ATOM 561 C CA . TRP A 1 75 ? 5.827 13.596 24.972 1.00 89.88 75 TRP A CA 1
ATOM 562 C C . TRP A 1 75 ? 4.934 13.645 26.205 1.00 89.88 75 TRP A C 1
ATOM 564 O O . TRP A 1 75 ? 5.442 13.740 27.320 1.00 89.88 75 TRP A O 1
ATOM 574 N N . ASP A 1 76 ? 3.617 13.547 26.021 1.00 81.00 76 ASP A N 1
ATOM 575 C CA . ASP A 1 76 ? 2.675 13.436 27.140 1.00 81.00 76 ASP A CA 1
ATOM 576 C C . ASP A 1 76 ? 2.980 12.181 27.975 1.00 81.00 76 ASP A C 1
ATOM 578 O O . ASP A 1 76 ? 3.076 11.071 27.447 1.00 81.00 76 ASP A O 1
ATOM 582 N N . LEU A 1 77 ? 3.094 12.355 29.292 1.00 81.44 77 LEU A N 1
ATOM 583 C CA . LEU A 1 77 ? 3.366 11.289 30.249 1.00 81.44 77 LEU A CA 1
ATOM 584 C C . LEU A 1 77 ? 2.190 11.149 31.235 1.00 81.44 77 LEU A C 1
ATOM 586 O O . LEU A 1 77 ? 1.888 12.084 31.979 1.00 81.44 77 LEU A O 1
ATOM 590 N N . PRO A 1 78 ? 1.511 9.988 31.294 1.00 72.62 78 PRO A N 1
ATOM 591 C CA . PRO A 1 78 ? 0.414 9.773 32.235 1.00 72.62 78 PRO A CA 1
ATOM 592 C C . PRO A 1 78 ? 0.847 9.901 33.703 1.00 72.62 78 PRO A C 1
ATOM 594 O O . PRO A 1 78 ? 1.902 9.391 34.086 1.00 72.62 78 PRO A O 1
ATOM 597 N N . ALA A 1 79 ? -0.010 10.488 34.545 1.00 72.25 79 ALA A N 1
ATOM 598 C CA . ALA A 1 79 ? 0.197 10.596 35.991 1.00 72.25 79 ALA A CA 1
ATOM 599 C C . ALA A 1 79 ? 0.141 9.211 36.670 1.00 72.25 79 ALA A C 1
ATOM 601 O O . ALA A 1 79 ? -0.932 8.705 37.015 1.00 72.25 79 ALA A O 1
ATOM 602 N N . ARG A 1 80 ? 1.297 8.553 36.803 1.00 73.12 80 ARG A N 1
ATOM 603 C CA . ARG A 1 80 ? 1.457 7.207 37.374 1.00 73.12 80 ARG A CA 1
ATOM 604 C C . ARG A 1 80 ? 2.770 7.089 38.143 1.00 73.12 80 ARG A C 1
ATOM 606 O O . ARG A 1 80 ? 3.560 8.026 38.202 1.00 73.12 80 ARG A O 1
ATOM 613 N N . ARG A 1 81 ? 2.974 5.908 38.723 1.00 79.88 81 ARG A N 1
ATOM 614 C CA . ARG A 1 81 ? 4.243 5.494 39.308 1.00 79.88 81 ARG A CA 1
ATOM 615 C C . ARG A 1 81 ? 5.154 4.910 38.226 1.00 79.88 81 ARG A C 1
ATOM 617 O O . ARG A 1 81 ? 4.742 3.947 37.585 1.00 79.88 81 ARG A O 1
ATOM 624 N N . TYR A 1 82 ? 6.366 5.444 38.083 1.00 85.00 82 TYR A N 1
ATOM 625 C CA . TYR A 1 82 ? 7.396 4.931 37.169 1.00 85.00 82 TYR A CA 1
ATOM 626 C C . TYR A 1 82 ? 8.613 4.411 37.936 1.00 85.00 82 TYR A C 1
ATOM 628 O O . TYR A 1 82 ? 9.036 5.021 38.919 1.00 85.00 82 TYR A O 1
ATOM 636 N N . THR A 1 83 ? 9.161 3.283 37.488 1.00 86.12 83 THR A N 1
ATOM 637 C CA . THR A 1 83 ? 10.305 2.581 38.096 1.00 86.12 83 THR A CA 1
ATOM 638 C C . THR A 1 83 ? 11.568 2.636 37.241 1.00 86.12 83 THR A C 1
ATOM 640 O O . THR A 1 83 ? 12.662 2.437 37.763 1.00 86.12 83 THR A O 1
ATOM 643 N N . GLY A 1 84 ? 11.451 2.957 35.952 1.00 88.94 84 GLY A N 1
ATOM 644 C CA . GLY A 1 84 ? 12.601 3.088 35.066 1.00 88.94 84 GLY A CA 1
ATOM 645 C C . GLY A 1 84 ? 12.239 3.590 33.674 1.00 88.94 84 GLY A C 1
ATOM 646 O O . GLY A 1 84 ? 11.065 3.680 33.310 1.00 88.94 84 GLY A O 1
ATOM 647 N N . PHE A 1 85 ? 13.269 3.904 32.896 1.00 92.38 85 PHE A N 1
ATOM 648 C CA . PHE A 1 85 ? 13.171 4.368 31.515 1.00 92.38 85 PHE A CA 1
ATOM 649 C C . PHE A 1 85 ? 14.176 3.626 30.640 1.00 92.38 85 PHE A C 1
ATOM 651 O O . PHE A 1 85 ? 15.261 3.302 31.107 1.00 92.38 85 PHE A O 1
ATOM 658 N N . ARG A 1 86 ? 13.855 3.390 29.370 1.00 93.56 86 ARG A N 1
ATOM 659 C CA . ARG A 1 86 ? 14.794 2.854 28.376 1.00 93.56 86 ARG A CA 1
ATOM 660 C C . ARG A 1 86 ? 14.717 3.692 27.114 1.00 93.56 86 ARG A C 1
ATOM 662 O O . ARG A 1 86 ? 13.618 4.002 26.672 1.00 93.56 86 ARG A O 1
ATOM 669 N N . VAL A 1 87 ? 15.858 4.098 26.578 1.00 94.69 87 VAL A N 1
ATOM 670 C CA . VAL A 1 87 ? 15.958 4.896 25.355 1.00 94.69 87 VAL A CA 1
ATOM 671 C C . VAL A 1 87 ? 16.577 4.027 24.271 1.00 94.69 87 VAL A C 1
ATOM 673 O O . VAL A 1 87 ? 17.738 3.633 24.381 1.00 94.69 87 VAL A O 1
ATOM 676 N N . ASP A 1 88 ? 15.795 3.769 23.231 1.00 94.31 88 ASP A N 1
ATOM 677 C CA . ASP A 1 88 ? 16.158 2.961 22.075 1.00 94.31 88 ASP A CA 1
ATOM 678 C C . ASP A 1 88 ? 16.485 3.905 20.912 1.00 94.31 88 ASP A C 1
ATOM 680 O O . ASP A 1 88 ? 15.711 4.810 20.567 1.00 94.31 88 ASP A O 1
ATOM 684 N N . PHE A 1 89 ? 17.663 3.715 20.328 1.00 94.25 89 PHE A N 1
ATOM 685 C CA . PHE A 1 89 ? 18.207 4.533 19.253 1.00 94.25 89 PHE A CA 1
ATOM 686 C C . PHE A 1 89 ? 17.946 3.906 17.875 1.00 94.25 89 PHE A C 1
ATOM 688 O O . PHE A 1 89 ? 17.661 2.712 17.770 1.00 94.25 89 PHE A O 1
ATOM 695 N N . PRO A 1 90 ? 18.073 4.688 16.787 1.00 90.00 90 PRO A N 1
ATOM 696 C CA . PRO A 1 90 ? 18.036 4.150 15.433 1.00 90.00 90 PRO A CA 1
ATOM 697 C C . PRO A 1 90 ? 19.029 2.998 15.227 1.00 90.00 90 PRO A C 1
ATOM 699 O O . PRO A 1 90 ? 20.184 3.089 15.643 1.00 90.00 90 PRO A O 1
ATOM 702 N N . ALA A 1 91 ? 18.587 1.952 14.524 1.00 85.94 91 ALA A N 1
ATOM 703 C CA . ALA A 1 91 ? 19.447 0.852 14.099 1.00 85.94 91 ALA A CA 1
ATOM 704 C C . ALA A 1 91 ? 20.573 1.336 13.165 1.00 85.94 91 ALA A C 1
ATOM 706 O O . ALA A 1 91 ? 20.375 2.233 12.340 1.00 85.94 91 ALA A O 1
ATOM 707 N N . GLY A 1 92 ? 21.730 0.683 13.255 1.00 85.88 92 GLY A N 1
ATOM 708 C CA . GLY A 1 92 ? 22.954 1.029 12.544 1.00 85.88 92 GLY A CA 1
ATOM 709 C C . GLY A 1 92 ? 23.896 1.928 13.349 1.00 85.88 92 GLY A C 1
ATOM 710 O O . GLY A 1 92 ? 23.706 2.180 14.539 1.00 85.88 92 GLY A O 1
ATOM 711 N N . ALA A 1 93 ? 24.949 2.406 12.684 1.00 90.44 93 ALA A N 1
ATOM 712 C CA . ALA A 1 93 ? 25.970 3.225 13.327 1.00 90.44 93 ALA A CA 1
ATOM 713 C C . ALA A 1 93 ? 25.429 4.615 13.668 1.00 90.44 93 ALA A C 1
ATOM 715 O O . ALA A 1 93 ? 24.837 5.262 12.809 1.00 90.44 93 ALA A O 1
ATOM 716 N N . GLY A 1 94 ? 25.708 5.100 14.877 1.00 90.00 94 GLY A N 1
ATOM 717 C CA . GLY A 1 94 ? 25.361 6.461 15.287 1.00 90.00 94 GLY A CA 1
ATOM 718 C C . GLY A 1 94 ? 26.002 6.854 16.613 1.00 90.00 94 GLY A C 1
ATOM 719 O O . GLY A 1 94 ? 26.303 5.995 17.446 1.00 90.00 94 GLY A O 1
ATOM 720 N N . ARG A 1 95 ? 26.228 8.152 16.809 1.00 92.31 95 ARG A N 1
ATOM 721 C CA . ARG A 1 95 ? 26.667 8.753 18.072 1.00 92.31 95 ARG A CA 1
ATOM 722 C C . ARG A 1 95 ? 25.558 9.614 18.646 1.00 92.31 95 ARG A C 1
ATOM 724 O O . ARG A 1 95 ? 24.991 10.469 17.965 1.00 92.31 95 ARG A O 1
ATOM 731 N N . TYR A 1 96 ? 25.306 9.410 19.931 1.00 93.31 96 TYR A N 1
ATOM 732 C CA . TYR A 1 96 ? 24.251 10.087 20.664 1.00 93.31 96 TYR A CA 1
ATOM 733 C C . TYR A 1 96 ? 24.828 10.660 21.952 1.00 93.31 96 TYR A C 1
ATOM 735 O O . TYR A 1 96 ? 25.484 9.947 22.714 1.00 93.31 96 TYR A O 1
ATOM 743 N N . THR A 1 97 ? 24.562 11.939 22.201 1.00 93.50 97 THR A N 1
ATOM 744 C CA . THR A 1 97 ? 24.875 12.582 23.479 1.00 93.50 97 THR A CA 1
ATOM 745 C C . THR A 1 97 ? 23.577 13.005 24.133 1.00 93.50 97 THR A C 1
ATOM 747 O O . THR A 1 97 ? 22.871 13.879 23.631 1.00 93.50 97 THR A O 1
ATOM 750 N N . LEU A 1 98 ? 23.254 12.386 25.263 1.00 93.38 98 LEU A N 1
ATOM 751 C CA . LEU A 1 98 ? 22.089 12.728 26.065 1.00 93.38 98 LEU A CA 1
ATOM 752 C C . LEU A 1 98 ? 22.524 13.738 27.120 1.00 93.38 98 LEU A C 1
ATOM 754 O O . LEU A 1 98 ? 23.482 13.501 27.851 1.00 93.38 98 LEU A O 1
ATOM 758 N N . TYR A 1 99 ? 21.807 14.854 27.194 1.00 92.75 99 TYR A N 1
ATOM 759 C CA . TYR A 1 99 ? 22.056 15.931 28.155 1.00 92.75 99 TYR A CA 1
ATOM 760 C C . TYR A 1 99 ? 21.049 15.917 29.300 1.00 92.75 99 TYR A C 1
ATOM 762 O O . TYR A 1 99 ? 21.351 16.358 30.402 1.00 92.75 99 TYR A O 1
ATOM 770 N N . ARG A 1 100 ? 19.813 15.474 29.040 1.00 92.62 100 ARG A N 1
ATOM 771 C CA . ARG A 1 100 ? 18.768 15.467 30.064 1.00 92.62 100 ARG A CA 1
ATOM 772 C C . ARG A 1 100 ? 17.653 14.494 29.731 1.00 92.62 100 ARG A C 1
ATOM 774 O O . ARG A 1 100 ? 17.163 14.501 28.606 1.00 92.62 100 ARG A O 1
ATOM 781 N N . LEU A 1 101 ? 17.197 13.749 30.729 1.00 91.94 101 LEU A N 1
ATOM 782 C CA . LEU A 1 101 ? 15.927 13.035 30.707 1.00 91.94 101 LEU A CA 1
ATOM 783 C C . LEU A 1 101 ? 15.147 13.443 31.959 1.00 91.94 101 LEU A C 1
ATOM 785 O O . LEU A 1 101 ? 15.631 13.255 33.070 1.00 91.94 101 LEU A O 1
ATOM 789 N N . ALA A 1 102 ? 13.980 14.058 31.791 1.00 91.44 102 ALA A N 1
ATOM 790 C CA . ALA A 1 102 ? 13.229 14.640 32.900 1.00 91.44 102 ALA A CA 1
ATOM 791 C C . ALA A 1 102 ? 11.720 14.497 32.718 1.00 91.44 102 ALA A C 1
ATOM 793 O O . ALA A 1 102 ? 11.208 14.477 31.602 1.00 91.44 102 ALA A O 1
ATOM 794 N N . ILE A 1 103 ? 11.005 14.449 33.835 1.00 90.00 103 ILE A N 1
ATOM 795 C CA . ILE A 1 103 ? 9.555 14.562 33.901 1.00 90.00 103 ILE A CA 1
ATOM 796 C C . ILE A 1 103 ? 9.215 15.991 34.305 1.00 90.00 103 ILE A C 1
ATOM 798 O O . ILE A 1 103 ? 9.684 16.500 35.325 1.00 90.00 103 ILE A O 1
ATOM 802 N N . VAL A 1 104 ? 8.360 16.623 33.517 1.00 89.81 104 VAL A N 1
ATOM 803 C CA . VAL A 1 104 ? 7.999 18.033 33.634 1.00 89.81 104 VAL A CA 1
ATOM 804 C C . VAL A 1 104 ? 6.503 18.123 33.883 1.00 89.81 104 VAL A C 1
ATOM 806 O O . VAL A 1 104 ? 5.729 17.428 33.239 1.00 89.81 104 VAL A O 1
ATOM 809 N N . GLY A 1 105 ? 6.085 18.945 34.836 1.00 83.62 105 GLY A N 1
ATOM 810 C CA . GLY A 1 105 ? 4.681 19.188 35.150 1.00 83.62 105 GLY A CA 1
ATOM 811 C C . GLY A 1 105 ? 4.117 20.411 34.432 1.00 83.62 105 GLY A C 1
ATOM 812 O O . GLY A 1 105 ? 4.817 21.142 33.726 1.00 83.62 105 GLY A O 1
ATOM 813 N N . GLU A 1 106 ? 2.828 20.656 34.650 1.00 75.62 106 GLU A N 1
ATOM 814 C CA . GLU A 1 106 ? 2.101 21.812 34.119 1.00 75.62 106 GLU A CA 1
ATOM 815 C C . GLU A 1 106 ? 2.793 23.146 34.450 1.00 75.62 106 GLU A C 1
ATOM 817 O O . GLU A 1 106 ? 3.206 23.395 35.584 1.00 75.62 106 GLU A O 1
ATOM 822 N N . GLY A 1 107 ? 2.977 23.992 33.429 1.00 72.12 107 GLY A N 1
ATOM 823 C CA . GLY A 1 107 ? 3.728 25.249 33.537 1.00 72.12 107 GLY A CA 1
ATOM 824 C C . GLY A 1 107 ? 5.249 25.119 33.378 1.00 72.12 107 GLY A C 1
ATOM 825 O O . GLY A 1 107 ? 5.961 26.092 33.614 1.00 72.12 107 GLY A O 1
ATOM 826 N N . GLY A 1 108 ? 5.761 23.948 32.979 1.00 73.81 108 GLY A N 1
ATOM 827 C CA . GLY A 1 108 ? 7.183 23.748 32.674 1.00 73.81 108 GLY A CA 1
ATOM 828 C C . GLY A 1 108 ? 8.070 23.513 33.899 1.00 73.81 108 GLY A C 1
ATOM 829 O O . GLY A 1 108 ? 9.293 23.540 33.776 1.00 73.81 108 GLY A O 1
ATOM 830 N N . ARG A 1 109 ? 7.471 23.287 35.075 1.00 80.00 109 ARG A N 1
ATOM 831 C CA . ARG A 1 109 ? 8.194 22.983 36.313 1.00 80.00 109 ARG A CA 1
ATOM 832 C C . ARG A 1 109 ? 8.743 21.562 36.262 1.00 80.00 109 ARG A C 1
ATOM 834 O O . ARG A 1 109 ? 7.985 20.622 36.041 1.00 80.00 109 ARG A O 1
ATOM 841 N N . ASP A 1 110 ? 10.024 21.399 36.553 1.00 81.06 110 ASP A N 1
ATOM 842 C CA . ASP A 1 110 ? 10.633 20.075 36.654 1.00 81.06 110 ASP A CA 1
ATOM 843 C C . ASP A 1 110 ? 10.091 19.332 37.887 1.00 81.06 110 ASP A C 1
ATOM 845 O O . ASP A 1 110 ? 10.064 19.865 39.002 1.00 81.06 110 ASP A O 1
ATOM 849 N N . VAL A 1 111 ? 9.584 18.120 37.659 1.00 84.00 111 VAL A N 1
ATOM 850 C CA . VAL A 1 111 ? 8.949 17.265 38.674 1.00 84.00 111 VAL A CA 1
ATOM 851 C C . VAL A 1 111 ? 9.914 16.184 39.138 1.00 84.00 111 VAL A C 1
ATOM 853 O O . VAL A 1 111 ? 9.988 15.915 40.335 1.00 84.00 111 VAL A O 1
ATOM 856 N N . ALA A 1 112 ? 10.664 15.591 38.210 1.00 85.50 112 ALA A N 1
ATOM 857 C CA . ALA A 1 112 ? 11.732 14.647 38.512 1.00 85.50 11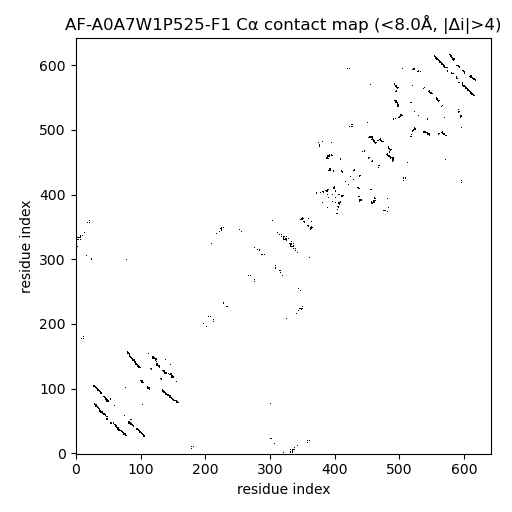2 ALA A CA 1
ATOM 858 C C . ALA A 1 112 ? 12.776 14.645 37.390 1.00 85.50 112 ALA A C 1
ATOM 860 O O . ALA A 1 112 ? 12.412 14.650 36.216 1.00 85.50 112 ALA A O 1
ATOM 861 N N . ASP A 1 113 ? 14.057 14.581 37.743 1.00 85.94 113 ASP A N 1
ATOM 862 C CA . ASP A 1 113 ? 15.140 14.306 36.796 1.00 85.94 113 ASP A CA 1
ATOM 863 C C . ASP A 1 113 ? 15.499 12.817 36.853 1.00 85.94 113 ASP A C 1
ATOM 865 O O . ASP A 1 113 ? 15.603 12.229 37.933 1.00 85.94 113 ASP A O 1
ATOM 869 N N . VAL A 1 114 ? 15.684 12.201 35.687 1.00 86.50 114 VAL A N 1
ATOM 870 C CA . VAL A 1 114 ? 16.156 10.821 35.560 1.00 86.50 114 VAL A CA 1
ATOM 871 C C . VAL A 1 114 ? 17.677 10.876 35.410 1.00 86.50 114 VAL A C 1
ATOM 873 O O . VAL A 1 114 ? 18.163 11.412 34.409 1.00 86.50 114 VAL A O 1
ATOM 876 N N . PRO A 1 115 ? 18.452 10.368 36.386 1.00 83.12 115 PRO A N 1
ATOM 877 C CA . PRO A 1 115 ? 19.904 10.431 36.314 1.00 83.12 115 PRO A CA 1
ATOM 878 C C . PRO A 1 115 ? 20.400 9.601 35.127 1.00 83.12 115 PRO A C 1
ATOM 880 O O . PRO A 1 115 ? 20.012 8.446 34.962 1.00 83.12 115 PRO A O 1
ATOM 883 N N . LEU A 1 116 ? 21.291 10.176 34.315 1.00 84.94 116 LEU A N 1
ATOM 884 C CA . LEU A 1 116 ? 21.851 9.479 33.153 1.00 84.94 116 LEU A CA 1
ATOM 885 C C . LEU A 1 116 ? 22.954 8.469 33.533 1.00 84.94 116 LEU A C 1
ATOM 887 O O . LEU A 1 116 ? 23.424 7.717 32.680 1.00 84.94 116 LEU A O 1
ATOM 891 N N . SER A 1 117 ? 23.360 8.442 34.808 1.00 79.69 117 SER A N 1
ATOM 892 C CA . SER A 1 117 ? 24.343 7.518 35.379 1.00 79.69 117 SER A CA 1
ATOM 893 C C . SER A 1 117 ? 24.000 7.195 36.848 1.00 79.69 117 SER A C 1
ATOM 895 O O . SER A 1 117 ? 23.614 8.115 37.576 1.00 79.69 117 SER A O 1
ATOM 897 N N . PRO A 1 118 ? 24.158 5.939 37.321 1.00 79.62 118 PRO A N 1
ATOM 898 C CA . PRO A 1 118 ? 24.635 4.779 36.570 1.00 79.62 118 PRO A CA 1
ATOM 899 C C . PRO A 1 118 ? 23.583 4.256 35.586 1.00 79.62 118 PRO A C 1
ATOM 901 O O . PRO A 1 118 ? 22.392 4.215 35.883 1.00 79.62 118 PRO A O 1
ATOM 904 N N . VAL A 1 119 ? 24.046 3.826 34.415 1.00 83.69 119 VAL A N 1
ATOM 905 C CA . VAL A 1 119 ? 23.216 3.115 33.438 1.00 83.69 119 VAL A CA 1
ATOM 906 C C . VAL A 1 119 ? 22.982 1.690 33.938 1.00 83.69 119 VAL A C 1
ATOM 908 O O . VAL A 1 119 ? 23.933 1.011 34.324 1.00 83.69 119 VAL A O 1
ATOM 911 N N . THR A 1 120 ? 21.732 1.227 33.936 1.00 82.12 120 THR A N 1
ATOM 912 C CA . THR A 1 120 ? 21.388 -0.130 34.394 1.00 82.12 120 THR A CA 1
ATOM 913 C C . THR A 1 120 ? 21.488 -1.174 33.290 1.00 82.12 120 THR A C 1
ATOM 915 O O . THR A 1 120 ? 21.710 -2.343 33.586 1.00 82.12 120 THR A O 1
ATOM 918 N N . GLU A 1 121 ? 21.335 -0.769 32.028 1.00 83.88 121 GLU A N 1
ATOM 919 C CA . GLU A 1 121 ? 21.363 -1.667 30.871 1.00 83.88 121 GLU A CA 1
ATOM 920 C C . GLU A 1 121 ? 21.997 -0.973 29.656 1.00 83.88 121 GLU A C 1
ATOM 922 O O . GLU A 1 121 ? 21.651 0.164 29.337 1.00 83.88 121 GLU A O 1
ATOM 927 N N . LEU A 1 122 ? 22.932 -1.654 28.986 1.00 86.50 122 LEU A N 1
ATOM 928 C CA . LEU A 1 122 ? 23.566 -1.225 27.735 1.00 86.50 122 LEU A CA 1
ATOM 929 C C . LEU A 1 122 ? 23.501 -2.386 26.745 1.00 86.50 122 LEU A C 1
ATOM 931 O O . LEU A 1 122 ? 24.119 -3.426 26.979 1.00 86.50 122 LEU A O 1
ATOM 935 N N . VAL A 1 123 ? 22.786 -2.209 25.637 1.00 88.81 123 VAL A N 1
ATOM 936 C CA . VAL A 1 123 ? 22.645 -3.239 24.600 1.00 88.81 123 VAL A CA 1
ATOM 937 C C . VAL A 1 123 ? 23.002 -2.641 23.253 1.00 88.81 123 VAL A C 1
ATOM 939 O O . VAL A 1 123 ? 22.471 -1.609 22.861 1.00 88.81 123 VAL A O 1
ATOM 942 N N . GLN A 1 124 ? 23.948 -3.283 22.560 1.00 85.62 124 GLN A N 1
ATOM 943 C CA . GLN A 1 124 ? 24.448 -2.867 21.242 1.00 85.62 124 GLN A CA 1
ATOM 944 C C . GLN A 1 124 ? 24.865 -1.385 21.162 1.00 85.62 124 GLN A C 1
ATOM 946 O O . GLN A 1 124 ? 24.833 -0.769 20.102 1.00 85.62 124 GLN A O 1
ATOM 951 N N . VAL A 1 125 ? 25.311 -0.823 22.286 1.00 87.62 125 VAL A N 1
ATOM 952 C CA . VAL A 1 125 ? 25.904 0.511 22.390 1.00 87.62 125 VAL A CA 1
ATOM 953 C C . VAL A 1 125 ? 27.175 0.434 23.221 1.00 87.62 125 VAL A C 1
ATOM 955 O O . VAL A 1 125 ? 27.264 -0.313 24.195 1.00 87.62 125 VAL A O 1
ATOM 958 N N . ASN A 1 126 ? 28.163 1.236 22.847 1.00 86.06 126 ASN A N 1
ATOM 959 C CA . ASN A 1 126 ? 29.380 1.432 23.614 1.00 86.06 126 ASN A CA 1
ATOM 960 C C . ASN A 1 126 ? 29.275 2.749 24.377 1.00 86.06 126 ASN A C 1
ATOM 962 O O . ASN A 1 126 ? 29.052 3.804 23.777 1.00 86.06 126 ASN A O 1
ATOM 966 N N . LEU A 1 127 ? 29.460 2.687 25.695 1.00 85.12 127 LEU A N 1
ATOM 967 C CA . LEU A 1 127 ? 29.569 3.872 26.533 1.00 85.12 127 LEU A CA 1
ATOM 968 C C . LEU A 1 127 ? 30.908 4.563 26.250 1.00 85.12 127 LEU A C 1
ATOM 970 O O . LEU A 1 127 ? 31.966 4.003 26.532 1.00 85.12 127 LEU A O 1
ATOM 974 N N . VAL A 1 128 ? 30.857 5.769 25.687 1.00 81.81 128 VAL A N 1
ATOM 975 C CA . VAL A 1 128 ? 32.044 6.596 25.429 1.00 81.81 128 VAL A CA 1
ATOM 976 C C . VAL A 1 128 ? 32.385 7.403 26.679 1.00 81.81 128 VAL A C 1
ATOM 978 O O . VAL A 1 128 ? 33.535 7.418 27.110 1.00 81.81 128 VAL A O 1
ATOM 981 N N . GLU A 1 129 ? 31.377 8.031 27.289 1.00 83.62 129 GLU A N 1
ATOM 982 C CA . GLU A 1 129 ? 31.506 8.771 28.543 1.00 83.62 129 GLU A CA 1
ATOM 983 C C . GLU A 1 129 ? 30.171 8.759 29.303 1.00 83.62 129 GLU A C 1
ATOM 985 O O . GLU A 1 129 ? 29.114 8.962 28.709 1.00 83.62 129 GLU A O 1
ATOM 990 N N . GLY A 1 130 ? 30.202 8.521 30.618 1.00 79.50 130 GLY A N 1
ATOM 991 C CA . GLY A 1 130 ? 29.000 8.489 31.456 1.00 79.50 130 GLY A CA 1
ATOM 992 C C . GLY A 1 130 ? 29.130 9.362 32.695 1.00 79.50 130 GLY A C 1
ATOM 993 O O . GLY A 1 130 ? 29.901 9.054 33.604 1.00 79.50 130 GLY A O 1
ATOM 994 N N . ARG A 1 131 ? 28.342 10.435 32.747 1.00 82.25 131 ARG A N 1
ATOM 995 C CA . ARG A 1 131 ? 28.173 11.340 33.890 1.00 82.25 131 ARG A CA 1
ATOM 996 C C . ARG A 1 131 ? 26.688 11.457 34.232 1.00 82.25 131 ARG A C 1
ATOM 998 O O . ARG A 1 131 ? 25.826 11.017 33.480 1.00 82.25 131 ARG A O 1
ATOM 1005 N N . VAL A 1 132 ? 26.379 12.037 35.389 1.00 78.00 132 VAL A N 1
ATOM 1006 C CA . VAL A 1 132 ? 24.985 12.197 35.848 1.00 78.00 132 VAL A CA 1
ATOM 1007 C C . VAL A 1 132 ? 24.193 13.148 34.936 1.00 78.00 132 VAL A C 1
ATOM 1009 O O . VAL A 1 132 ? 22.998 12.952 34.738 1.00 78.00 132 VAL A O 1
ATOM 1012 N N . ASP A 1 133 ? 24.872 14.138 34.358 1.00 82.69 133 ASP A N 1
ATOM 1013 C CA . ASP A 1 133 ? 24.343 15.227 33.528 1.00 82.69 133 ASP A CA 1
ATOM 1014 C C . ASP A 1 133 ? 24.642 15.070 32.028 1.00 82.69 133 ASP A C 1
ATOM 1016 O O . ASP A 1 133 ? 24.199 15.880 31.214 1.00 82.69 133 ASP A O 1
ATOM 1020 N N . ARG A 1 134 ? 25.417 14.050 31.646 1.00 88.94 134 ARG A N 1
ATOM 1021 C CA . ARG A 1 134 ? 25.780 13.802 30.252 1.00 88.94 134 ARG A CA 1
ATOM 1022 C C . ARG A 1 134 ? 26.127 12.344 30.011 1.00 88.94 134 ARG A C 1
ATOM 1024 O O . ARG A 1 134 ? 26.956 11.777 30.720 1.00 88.94 134 ARG A O 1
ATOM 1031 N N . LEU A 1 135 ? 25.561 11.775 28.956 1.00 90.81 135 LEU A N 1
ATOM 1032 C CA . LEU A 1 135 ? 25.846 10.414 28.525 1.00 90.81 135 LEU A CA 1
ATOM 1033 C C . LEU A 1 135 ? 26.176 10.386 27.034 1.00 90.81 135 LEU A C 1
ATOM 1035 O O . LEU A 1 135 ? 25.309 10.664 26.208 1.00 90.81 135 LEU A O 1
ATOM 1039 N N . ASP A 1 136 ? 27.410 10.016 26.708 1.00 91.06 136 ASP A N 1
ATOM 1040 C CA . ASP A 1 136 ? 27.885 9.842 25.339 1.00 91.06 136 ASP A CA 1
ATOM 1041 C C . ASP A 1 136 ? 27.918 8.345 25.006 1.00 91.06 136 ASP A C 1
ATOM 1043 O O . ASP A 1 136 ? 28.662 7.570 25.617 1.00 91.06 136 ASP A O 1
ATOM 1047 N N . VAL A 1 137 ? 27.126 7.936 24.015 1.00 92.50 137 VAL A N 1
ATOM 1048 C CA . VAL A 1 137 ? 27.038 6.546 23.546 1.00 92.50 137 VAL A CA 1
ATOM 1049 C C . VAL A 1 137 ? 27.249 6.454 22.040 1.00 92.50 137 VAL A C 1
ATOM 1051 O O . VAL A 1 137 ? 26.902 7.362 21.282 1.00 92.50 137 VAL A O 1
ATOM 1054 N N . ALA A 1 138 ? 27.828 5.340 21.598 1.00 92.75 138 ALA A N 1
ATOM 1055 C CA . ALA A 1 138 ? 28.044 5.042 20.188 1.00 92.75 138 ALA A CA 1
ATOM 1056 C C . ALA A 1 138 ? 27.525 3.643 19.841 1.00 92.75 138 ALA A C 1
ATOM 1058 O O . ALA A 1 138 ? 27.945 2.657 20.448 1.00 92.75 138 ALA A O 1
ATOM 1059 N N . ALA A 1 139 ? 26.648 3.554 18.846 1.00 92.50 139 ALA A N 1
ATOM 1060 C CA . ALA A 1 139 ? 26.177 2.295 18.282 1.00 92.50 139 ALA A CA 1
ATOM 1061 C C . ALA A 1 139 ? 27.079 1.868 17.102 1.00 92.50 139 ALA A C 1
ATOM 1063 O O . ALA A 1 139 ? 27.451 2.722 16.287 1.00 92.50 139 ALA A O 1
ATOM 1064 N N . PRO A 1 140 ? 27.473 0.585 16.995 1.00 89.31 140 PRO A N 1
ATOM 1065 C CA . PRO A 1 140 ? 28.187 0.054 15.837 1.00 89.31 140 PRO A CA 1
ATOM 1066 C C . PRO A 1 140 ? 27.265 -0.121 14.616 1.00 89.31 140 PRO A C 1
ATOM 1068 O O . PRO A 1 140 ? 26.043 -0.108 14.724 1.00 89.31 140 PRO A O 1
ATOM 1071 N N . ALA A 1 141 ? 27.856 -0.295 13.429 1.00 84.69 141 ALA A N 1
ATOM 1072 C CA . ALA A 1 141 ? 27.122 -0.361 12.158 1.00 84.69 141 ALA A CA 1
ATOM 1073 C C . ALA A 1 141 ? 26.160 -1.554 12.032 1.00 84.69 141 ALA A C 1
ATOM 1075 O O . ALA A 1 141 ? 25.206 -1.485 11.261 1.00 84.69 141 ALA A O 1
ATOM 1076 N N . ASP A 1 142 ? 26.410 -2.628 12.775 1.00 85.62 142 ASP A N 1
ATOM 1077 C CA . ASP A 1 142 ? 25.617 -3.855 12.823 1.00 85.62 142 ASP A CA 1
ATOM 1078 C C . ASP A 1 142 ? 24.588 -3.876 13.968 1.00 85.62 142 ASP A C 1
ATOM 1080 O O . ASP A 1 142 ? 23.891 -4.877 14.140 1.00 85.62 142 ASP A O 1
ATOM 1084 N N . ALA A 1 143 ? 24.458 -2.786 14.737 1.00 85.75 143 ALA A N 1
ATOM 1085 C CA . ALA A 1 143 ? 23.461 -2.684 15.796 1.00 85.75 143 ALA A CA 1
ATOM 1086 C C . ALA A 1 143 ? 22.041 -2.721 15.215 1.00 85.75 143 ALA A C 1
ATOM 1088 O O . ALA A 1 143 ? 21.629 -1.829 14.474 1.00 85.75 143 ALA A O 1
ATOM 1089 N N . ALA A 1 144 ? 21.282 -3.750 15.572 1.00 84.56 144 ALA A N 1
ATOM 1090 C CA . ALA A 1 144 ? 19.880 -3.894 15.205 1.00 84.56 144 ALA A CA 1
ATOM 1091 C C . ALA A 1 144 ? 18.946 -3.210 16.216 1.00 84.56 144 ALA A C 1
ATOM 1093 O O . ALA A 1 144 ? 17.888 -2.728 15.821 1.00 84.56 144 ALA A O 1
ATOM 1094 N N . ASP A 1 145 ? 19.345 -3.171 17.492 1.00 87.75 145 ASP A N 1
ATOM 1095 C CA . ASP A 1 145 ? 18.556 -2.641 18.610 1.00 87.75 145 ASP A CA 1
ATOM 1096 C C . ASP A 1 145 ? 19.455 -1.946 19.663 1.00 87.75 145 ASP A C 1
ATOM 1098 O O . ASP A 1 145 ? 19.654 -2.466 20.767 1.00 87.75 145 ASP A O 1
ATOM 1102 N N . PRO A 1 146 ? 20.093 -0.811 19.313 1.00 91.06 146 PRO A N 1
ATOM 1103 C CA . PRO A 1 146 ? 20.949 -0.075 20.238 1.00 91.06 146 PRO A CA 1
ATOM 1104 C C . PRO A 1 146 ? 20.123 0.661 21.301 1.00 91.06 146 PRO A C 1
ATOM 1106 O O . PRO A 1 146 ? 19.374 1.577 20.966 1.00 91.06 146 PRO A O 1
ATOM 1109 N N . HIS A 1 147 ? 20.297 0.339 22.587 1.00 93.25 147 HIS A N 1
ATOM 1110 C CA . HIS A 1 147 ? 19.536 0.994 23.658 1.00 93.25 147 HIS A CA 1
ATOM 1111 C C . HIS A 1 147 ? 20.264 1.121 25.001 1.00 93.25 147 HIS A C 1
ATOM 1113 O O . HIS A 1 147 ? 21.226 0.412 25.311 1.00 93.25 147 HIS A O 1
ATOM 1119 N N . VAL A 1 148 ? 19.761 2.056 25.811 1.00 92.50 148 VAL A N 1
ATOM 1120 C CA . VAL A 1 148 ? 20.251 2.389 27.154 1.00 92.50 148 VAL A CA 1
ATOM 1121 C C . VAL A 1 148 ? 19.087 2.371 28.144 1.00 92.50 148 VAL A C 1
ATOM 1123 O O . VAL A 1 148 ? 18.084 3.050 27.930 1.00 92.50 148 VAL A O 1
ATOM 1126 N N . GLY A 1 149 ? 19.226 1.636 29.247 1.00 89.06 149 GLY A N 1
ATOM 1127 C CA . GLY A 1 149 ? 18.245 1.568 30.333 1.00 89.06 149 GLY A CA 1
ATOM 1128 C C . GLY A 1 149 ? 18.671 2.319 31.598 1.00 89.06 149 GLY A C 1
ATOM 1129 O O . GLY A 1 149 ? 19.837 2.298 31.993 1.00 89.06 149 GLY A O 1
ATOM 1130 N N . TYR A 1 150 ? 17.693 2.922 32.268 1.00 86.25 150 TYR A N 1
ATOM 1131 C CA . TYR A 1 150 ? 17.810 3.666 33.519 1.00 86.25 150 TYR A CA 1
ATOM 1132 C C . TYR A 1 150 ? 16.821 3.107 34.548 1.00 86.25 150 TYR A C 1
ATOM 1134 O O . TYR A 1 150 ? 15.605 3.218 34.381 1.00 86.25 150 TYR A O 1
ATOM 1142 N N . GLY A 1 151 ? 17.327 2.535 35.638 1.00 77.75 151 GLY A N 1
ATOM 1143 C CA . GLY A 1 151 ? 16.523 2.189 36.810 1.00 77.75 151 GLY A CA 1
ATOM 1144 C C . GLY A 1 151 ? 16.465 3.355 37.793 1.00 77.75 151 GLY A C 1
ATOM 1145 O O . GLY A 1 151 ? 17.498 3.924 38.144 1.00 77.75 151 GLY A O 1
ATOM 1146 N N . LEU A 1 152 ? 15.270 3.709 38.266 1.00 77.06 152 LEU A N 1
ATOM 1147 C CA . LEU A 1 152 ? 15.113 4.709 39.319 1.00 77.06 152 LEU A CA 1
ATOM 1148 C C . LEU A 1 152 ? 15.294 4.052 40.697 1.00 77.06 152 LEU A C 1
ATOM 1150 O O . LEU A 1 152 ? 14.656 3.043 40.995 1.00 77.06 152 LEU A O 1
ATOM 1154 N N . ALA A 1 153 ? 16.148 4.630 41.550 1.00 64.19 153 ALA A N 1
ATOM 1155 C CA . ALA A 1 153 ? 16.381 4.132 42.913 1.00 64.19 153 ALA A CA 1
ATOM 1156 C C . ALA A 1 153 ? 15.131 4.258 43.805 1.00 64.19 153 ALA A C 1
ATOM 1158 O O . ALA A 1 153 ? 14.847 3.380 44.619 1.00 64.19 153 ALA A O 1
ATOM 1159 N N . GLU A 1 154 ? 14.360 5.328 43.608 1.00 68.56 154 GLU A N 1
ATOM 1160 C CA . GLU A 1 154 ? 13.026 5.518 44.168 1.00 68.56 154 GLU A CA 1
ATOM 1161 C C . GLU A 1 154 ? 12.049 5.752 43.016 1.00 68.56 154 GLU A C 1
ATOM 1163 O O . GLU A 1 154 ? 12.343 6.487 42.074 1.00 68.56 154 GLU A O 1
ATOM 1168 N N . PHE A 1 155 ? 10.885 5.108 43.067 1.00 66.00 155 PHE A N 1
ATOM 1169 C CA . PHE A 1 155 ? 9.862 5.293 42.044 1.00 66.00 155 PHE A CA 1
ATOM 1170 C C . PHE A 1 155 ? 9.389 6.756 42.015 1.00 66.00 155 PHE A C 1
ATOM 1172 O O . PHE A 1 155 ? 9.189 7.372 43.062 1.00 66.00 155 PHE A O 1
ATOM 1179 N N . VAL A 1 156 ? 9.135 7.304 40.827 1.00 73.44 156 VAL A N 1
ATOM 1180 C CA . VAL A 1 156 ? 8.517 8.633 40.705 1.00 73.44 156 VAL A CA 1
ATOM 1181 C C . VAL A 1 156 ? 7.006 8.456 40.726 1.00 73.44 156 VAL A C 1
ATOM 1183 O O . VAL A 1 156 ? 6.446 7.859 39.809 1.00 73.44 156 VAL A O 1
ATOM 1186 N N . ASP A 1 157 ? 6.346 8.943 41.778 1.00 73.81 157 ASP A N 1
ATOM 1187 C CA . ASP A 1 157 ? 4.887 8.913 41.911 1.00 73.81 157 ASP A CA 1
ATOM 1188 C C . ASP A 1 157 ? 4.288 10.246 41.451 1.00 73.81 157 ASP A C 1
ATOM 1190 O O . ASP A 1 157 ? 4.371 11.259 42.144 1.00 73.81 157 ASP A O 1
ATOM 1194 N N . LEU A 1 158 ? 3.699 10.254 40.255 1.00 72.94 158 LEU A N 1
ATOM 1195 C CA . LEU A 1 158 ? 3.053 11.442 39.693 1.00 72.94 158 LEU A CA 1
ATOM 1196 C C . LEU A 1 158 ? 1.584 11.585 40.129 1.00 72.94 158 LEU A C 1
ATOM 1198 O O . LEU A 1 158 ? 0.884 12.479 39.656 1.00 72.94 158 LEU A O 1
ATOM 1202 N N . LEU A 1 159 ? 1.079 10.717 41.013 1.00 64.75 159 LEU A N 1
ATOM 1203 C CA . LEU A 1 159 ? -0.253 10.883 41.593 1.00 64.75 159 LEU A CA 1
ATOM 1204 C C . LEU A 1 159 ? -0.195 11.878 42.766 1.00 64.75 159 LEU A C 1
ATOM 1206 O O . LEU A 1 159 ? 0.631 11.711 43.664 1.00 64.75 159 LEU A O 1
ATOM 1210 N N . PRO A 1 160 ? -1.090 12.886 42.834 1.00 57.28 160 PRO A N 1
ATOM 1211 C CA . PRO A 1 160 ? -1.083 13.843 43.933 1.00 57.28 160 PRO A CA 1
ATOM 1212 C C . PRO A 1 160 ? -1.218 13.139 45.297 1.00 57.28 160 PRO A C 1
ATOM 1214 O O . PRO A 1 160 ? -2.134 12.324 45.480 1.00 57.28 160 PRO A O 1
ATOM 1217 N N . PRO A 1 161 ? -0.370 13.453 46.295 1.00 52.88 161 PRO A N 1
ATOM 1218 C CA . PRO A 1 161 ? -0.506 12.883 47.626 1.00 52.88 161 PRO A CA 1
ATOM 1219 C C . PRO A 1 161 ? -1.880 13.231 48.209 1.00 52.88 161 PRO A C 1
ATOM 1221 O O . PRO A 1 161 ? -2.300 14.387 48.250 1.00 52.88 161 PRO A O 1
ATOM 1224 N N . GLY A 1 162 ? -2.615 12.206 48.641 1.00 50.81 162 GLY A N 1
ATOM 1225 C CA . GLY A 1 162 ? -3.968 12.370 49.166 1.00 50.81 162 GLY A CA 1
ATOM 1226 C C . GLY A 1 162 ? -5.047 12.620 48.109 1.00 50.81 162 GLY A C 1
ATOM 1227 O O . GLY A 1 162 ? -6.147 13.003 48.501 1.00 50.81 162 GLY A O 1
ATOM 1228 N N . PHE A 1 163 ? -4.792 12.360 46.818 1.00 49.84 163 PHE A N 1
ATOM 1229 C CA . PHE A 1 163 ? -5.787 12.446 45.735 1.00 49.84 163 PHE A CA 1
ATOM 1230 C C . PHE A 1 163 ? -7.108 11.744 46.092 1.00 49.84 163 PHE A C 1
ATOM 1232 O O . PHE A 1 163 ? -8.185 12.319 45.980 1.00 49.84 163 PHE A O 1
ATOM 1239 N N . ALA A 1 164 ? -7.040 10.536 46.658 1.00 48.97 164 ALA A N 1
ATOM 1240 C CA . ALA A 1 164 ? -8.232 9.831 47.133 1.00 48.97 164 ALA A CA 1
AT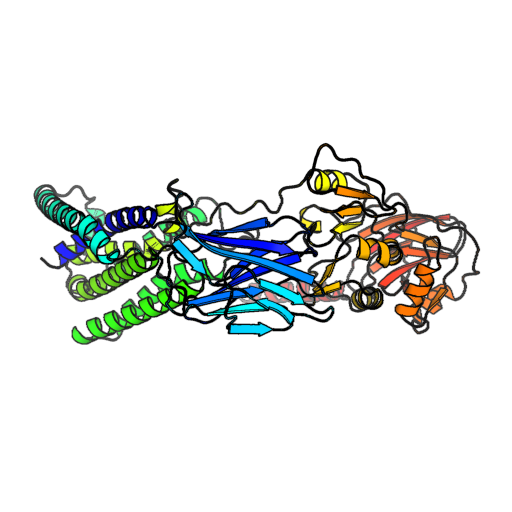OM 1241 C C . ALA A 1 164 ? -8.994 10.610 48.230 1.00 48.97 164 ALA A C 1
ATOM 1243 O O . ALA A 1 164 ? -10.223 10.627 48.250 1.00 48.97 164 ALA A O 1
ATOM 1244 N N . GLY A 1 165 ? -8.278 11.293 49.129 1.00 49.19 165 GLY A N 1
ATOM 1245 C CA . GLY A 1 165 ? -8.851 12.093 50.215 1.00 49.19 165 GLY A CA 1
ATOM 1246 C C . GLY A 1 165 ? -9.333 13.487 49.791 1.00 49.19 165 GLY A C 1
ATOM 1247 O O . GLY A 1 165 ? -10.249 14.027 50.414 1.00 49.19 165 GLY A O 1
ATOM 1248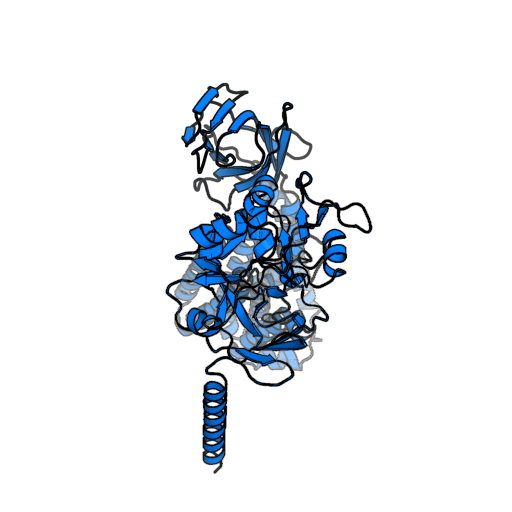 N N . SER A 1 166 ? -8.746 14.092 48.755 1.00 50.81 166 SER A N 1
ATOM 1249 C CA . SER A 1 166 ? -9.220 15.353 48.165 1.00 50.81 166 SER A CA 1
ATOM 1250 C C . SER A 1 166 ? -10.470 15.122 47.318 1.00 50.81 166 SER A C 1
ATOM 1252 O O . SER A 1 166 ? -11.453 15.843 47.487 1.00 50.81 166 SER A O 1
ATOM 1254 N N . VAL A 1 167 ? -10.489 14.049 46.520 1.00 49.78 167 VAL A N 1
ATOM 1255 C CA . VAL A 1 167 ? -11.688 13.563 45.824 1.00 49.78 167 VAL A CA 1
ATOM 1256 C C . VAL A 1 167 ? -12.783 13.251 46.849 1.00 49.78 167 VAL A C 1
ATOM 1258 O O . VAL A 1 167 ? -13.886 13.785 46.748 1.00 49.78 167 VAL A O 1
ATOM 1261 N N . ALA A 1 168 ? -12.487 12.488 47.907 1.00 50.25 168 ALA A N 1
ATOM 1262 C CA . ALA A 1 168 ? -13.473 12.208 48.950 1.00 50.25 168 ALA A CA 1
ATOM 1263 C C . ALA A 1 168 ? -14.018 13.494 49.603 1.00 50.25 168 ALA A C 1
ATOM 1265 O O . ALA A 1 168 ? -15.229 13.661 49.677 1.00 50.25 168 ALA A O 1
ATOM 1266 N N . ARG A 1 169 ? -13.173 14.449 50.016 1.00 58.62 169 ARG A N 1
ATOM 1267 C CA . ARG A 1 169 ? -13.643 15.712 50.628 1.00 58.62 169 ARG A CA 1
ATOM 1268 C C . ARG A 1 169 ? -14.476 16.584 49.696 1.00 58.62 169 ARG A C 1
ATOM 1270 O O . ARG A 1 169 ? -15.404 17.232 50.168 1.00 58.62 169 ARG A O 1
ATOM 1277 N N . ARG A 1 170 ? -14.150 16.621 48.403 1.00 56.66 170 ARG A N 1
ATOM 1278 C CA . ARG A 1 170 ? -14.858 17.452 47.422 1.00 56.66 170 ARG A CA 1
ATOM 1279 C C . ARG A 1 170 ? -16.203 16.849 47.041 1.00 56.66 170 ARG A C 1
ATOM 1281 O O . ARG A 1 170 ? -17.192 17.570 46.947 1.00 56.66 170 ARG A O 1
ATOM 1288 N N . TYR A 1 171 ? -16.255 15.530 46.870 1.00 53.19 171 TYR A N 1
ATOM 1289 C CA . TYR A 1 171 ? -17.446 14.866 46.355 1.00 53.19 171 TYR A CA 1
ATOM 1290 C C . TYR A 1 171 ? -18.362 14.332 47.459 1.00 53.19 171 TYR A C 1
ATOM 1292 O O . TYR A 1 171 ? -19.570 14.430 47.295 1.00 53.19 171 TYR A O 1
ATOM 1300 N N . LEU A 1 172 ? -17.874 13.871 48.617 1.00 55.47 172 LEU A N 1
ATOM 1301 C CA . LEU A 1 172 ? -18.726 13.351 49.703 1.00 55.47 172 LEU A CA 1
ATOM 1302 C C . LEU A 1 172 ? -19.846 14.317 50.180 1.00 55.47 172 LEU A C 1
ATOM 1304 O O . LEU A 1 172 ? -20.962 13.841 50.399 1.00 55.47 172 LEU A O 1
ATOM 1308 N N . PRO A 1 173 ? -19.642 15.649 50.292 1.00 63.88 173 PRO A N 1
ATOM 1309 C CA . PRO A 1 173 ? -20.736 16.571 50.607 1.00 63.88 173 PRO A CA 1
ATOM 1310 C C . PRO A 1 173 ? -21.727 16.735 49.448 1.00 63.88 173 PRO A C 1
ATOM 1312 O O . PRO A 1 173 ? -22.925 16.853 49.691 1.00 63.88 173 PRO A O 1
ATOM 1315 N N . ILE A 1 174 ? -21.263 16.665 48.196 1.00 53.28 174 ILE A N 1
ATOM 1316 C CA . ILE A 1 174 ? -22.132 16.667 47.008 1.00 53.28 174 ILE A CA 1
ATOM 1317 C C . ILE A 1 174 ? -22.958 15.373 46.954 1.00 53.28 174 ILE A C 1
ATOM 1319 O O . ILE A 1 174 ? -24.161 15.420 46.709 1.00 53.28 174 ILE A O 1
ATOM 1323 N N . TRP A 1 175 ? -22.344 14.229 47.272 1.00 51.69 175 TRP A N 1
ATOM 1324 C CA . TRP A 1 175 ? -23.007 12.935 47.448 1.00 51.69 175 TRP A CA 1
ATOM 1325 C C . TRP A 1 175 ? -24.086 13.006 48.535 1.00 51.69 175 TRP A C 1
ATOM 1327 O O . TRP A 1 175 ? -25.215 12.570 48.308 1.00 51.69 175 TRP A O 1
ATOM 1337 N N . GLY A 1 176 ? -23.766 13.588 49.695 1.00 56.44 176 GLY A N 1
ATOM 1338 C CA . GLY A 1 176 ? -24.712 13.782 50.794 1.00 56.44 176 GLY A CA 1
ATOM 1339 C C . GLY A 1 176 ? -25.874 14.705 50.419 1.00 56.44 176 GLY A C 1
ATOM 1340 O O . GLY A 1 176 ? -27.031 14.365 50.657 1.00 56.44 176 GLY A O 1
ATOM 1341 N N . ALA A 1 177 ? -25.587 15.838 49.774 1.00 61.50 177 ALA A N 1
ATOM 1342 C CA . ALA A 1 177 ? -26.591 16.810 49.347 1.00 61.50 177 ALA A CA 1
ATOM 1343 C C . ALA A 1 177 ? -27.506 16.263 48.242 1.00 61.50 177 ALA A C 1
ATOM 1345 O O . ALA A 1 177 ? -28.721 16.414 48.337 1.00 61.50 177 ALA A O 1
ATOM 1346 N N . ALA A 1 178 ? -26.958 15.572 47.236 1.00 49.12 178 ALA A N 1
ATOM 1347 C CA . ALA A 1 178 ? -27.747 14.913 46.196 1.00 49.12 178 ALA A CA 1
ATOM 1348 C C . ALA A 1 178 ? -28.642 13.820 46.796 1.00 49.12 178 ALA A C 1
ATOM 1350 O O . ALA A 1 178 ? -29.833 13.754 46.496 1.00 49.12 178 ALA A O 1
ATOM 1351 N N . TRP A 1 179 ? -28.109 13.003 47.708 1.00 50.84 179 TRP A N 1
ATOM 1352 C CA . TRP A 1 179 ? -28.886 11.978 48.403 1.00 50.84 179 TRP A CA 1
ATOM 1353 C C . TRP A 1 179 ? -30.034 12.577 49.233 1.00 50.84 179 TRP A C 1
ATOM 1355 O O . TRP A 1 179 ? -31.168 12.103 49.140 1.00 50.84 179 TRP A O 1
ATOM 1365 N N . LEU A 1 180 ? -29.781 13.657 49.982 1.00 61.28 180 LEU A N 1
ATOM 1366 C CA . LEU A 1 180 ? -30.807 14.377 50.746 1.00 61.28 180 LEU A CA 1
ATOM 1367 C C . LEU A 1 180 ? -31.848 15.044 49.837 1.00 61.28 180 LEU A C 1
ATOM 1369 O O . LEU A 1 180 ? -33.045 14.927 50.097 1.00 61.28 180 LEU A O 1
ATOM 1373 N N . ALA A 1 181 ? -31.417 15.682 48.746 1.00 54.12 181 ALA A N 1
ATOM 1374 C CA . ALA A 1 181 ? -32.302 16.298 47.764 1.00 54.12 181 ALA A CA 1
ATOM 1375 C C . ALA A 1 181 ? -33.207 15.259 47.092 1.00 54.12 181 ALA A C 1
ATOM 1377 O O . ALA A 1 181 ? -34.398 15.504 46.947 1.00 54.12 181 ALA A O 1
ATOM 1378 N N . LEU A 1 182 ? -32.707 14.067 46.755 1.00 49.09 182 LEU A N 1
ATOM 1379 C CA . LEU A 1 182 ? -33.540 13.003 46.187 1.00 49.09 182 LEU A CA 1
ATOM 1380 C C . LEU A 1 182 ? -34.416 12.283 47.208 1.00 49.09 182 LEU A C 1
ATOM 1382 O O . LEU A 1 182 ? -35.495 11.827 46.838 1.00 49.09 182 LEU A O 1
ATOM 1386 N N . MET A 1 183 ? -34.034 12.217 48.484 1.00 51.69 183 MET A N 1
ATOM 1387 C CA . MET A 1 183 ? -34.967 11.802 49.538 1.00 51.69 183 MET A CA 1
ATOM 1388 C C . MET A 1 183 ? -36.085 12.836 49.723 1.00 51.69 183 MET A C 1
ATOM 1390 O O . MET A 1 183 ? -37.245 12.454 49.888 1.00 51.69 183 MET A O 1
ATOM 1394 N N . ALA A 1 184 ? -35.769 14.130 49.619 1.00 59.72 184 ALA A N 1
ATOM 1395 C CA . ALA A 1 184 ? -36.748 15.211 49.662 1.00 59.72 184 ALA A CA 1
ATOM 1396 C C . ALA A 1 184 ? -37.660 15.212 48.424 1.00 59.72 184 ALA A C 1
ATOM 1398 O O . ALA A 1 184 ? -38.875 15.263 48.584 1.00 59.72 184 ALA A O 1
ATOM 1399 N N . ILE A 1 185 ? -37.110 15.062 47.212 1.00 51.09 185 ILE A N 1
ATOM 1400 C CA . ILE A 1 185 ? -37.856 14.958 45.946 1.00 51.09 185 ILE A CA 1
ATOM 1401 C C . ILE A 1 185 ? -38.642 13.650 45.887 1.00 51.09 185 ILE A C 1
ATOM 1403 O O . ILE A 1 185 ? -39.784 13.668 45.465 1.00 51.09 185 ILE A O 1
ATOM 1407 N N . GLY A 1 186 ? -38.100 12.521 46.343 1.00 44.66 186 GLY A N 1
ATOM 1408 C CA . GLY A 1 186 ? -38.824 11.252 46.446 1.00 44.66 186 GLY A CA 1
ATOM 1409 C C . GLY A 1 186 ? -39.951 11.314 47.481 1.00 44.66 186 GLY A C 1
ATOM 1410 O O . GLY A 1 186 ? -41.028 10.758 47.263 1.00 44.66 186 GLY A O 1
ATOM 1411 N N . GLY A 1 187 ? -39.739 12.054 48.574 1.00 51.59 187 GLY A N 1
ATOM 1412 C CA . GLY A 1 187 ? -40.768 12.417 49.544 1.00 51.59 187 GLY A CA 1
ATOM 1413 C C . GLY A 1 187 ? -41.851 13.309 48.934 1.00 51.59 187 GLY A C 1
ATOM 1414 O O . GLY A 1 187 ? -43.035 13.008 49.079 1.00 51.59 187 GLY A O 1
ATOM 1415 N N . LEU A 1 188 ? -41.467 14.346 48.184 1.00 46.72 188 LEU A N 1
ATOM 1416 C CA . LEU A 1 188 ? -42.379 15.254 47.483 1.00 46.72 188 LEU A CA 1
ATOM 1417 C C . LEU A 1 188 ? -43.140 14.542 46.356 1.00 46.72 188 LEU A C 1
ATOM 1419 O O . LEU A 1 188 ? -44.352 14.664 46.271 1.00 46.72 188 LEU A O 1
ATOM 1423 N N . ALA A 1 189 ? -42.469 13.735 45.539 1.00 40.22 189 ALA A N 1
ATOM 1424 C CA . ALA A 1 189 ? -43.046 12.947 44.456 1.00 40.22 189 ALA A CA 1
ATOM 1425 C C . ALA A 1 189 ? -44.006 11.888 44.999 1.00 40.22 189 ALA A C 1
ATOM 1427 O O . ALA A 1 189 ? -45.060 11.679 44.418 1.00 40.22 189 ALA A O 1
ATOM 1428 N N . SER A 1 190 ? -43.723 11.285 46.158 1.00 45.56 190 SER A N 1
ATOM 1429 C CA . SER A 1 190 ? -44.687 10.400 46.827 1.00 45.56 190 SER A CA 1
ATOM 1430 C C . SER A 1 190 ? -45.915 11.129 47.390 1.00 45.56 190 SER A C 1
ATOM 1432 O O . SER A 1 190 ? -46.928 10.487 47.645 1.00 45.56 190 SER A O 1
ATOM 1434 N N . ARG A 1 191 ? -45.837 12.458 47.561 1.00 46.75 191 ARG A N 1
ATOM 1435 C CA . ARG A 1 191 ? -46.953 13.326 47.974 1.00 46.75 191 ARG A CA 1
ATOM 1436 C C . ARG A 1 191 ? -47.692 13.961 46.788 1.00 46.75 191 ARG A C 1
ATOM 1438 O O . ARG A 1 191 ? -48.872 14.256 46.916 1.00 46.75 191 ARG A O 1
ATOM 1445 N N . VAL A 1 192 ? -47.017 14.164 45.653 1.00 44.91 192 VAL A N 1
ATOM 1446 C CA . VAL A 1 192 ? -47.545 14.835 44.448 1.00 44.91 192 VAL A CA 1
ATOM 1447 C C . VAL A 1 192 ? -47.995 13.834 43.372 1.00 44.91 192 VAL A C 1
ATOM 1449 O O . VAL A 1 192 ? -48.849 14.164 42.553 1.00 44.91 192 VAL A O 1
ATOM 1452 N N . ALA A 1 193 ? -47.507 12.589 43.387 1.00 40.31 193 ALA A N 1
ATOM 1453 C CA . ALA A 1 193 ? -47.954 11.529 42.485 1.00 40.31 193 ALA A CA 1
ATOM 1454 C C . ALA A 1 193 ? -49.303 10.930 42.926 1.00 40.31 193 ALA A C 1
ATOM 1456 O O . ALA A 1 193 ? -49.402 9.762 43.296 1.00 40.31 193 ALA A O 1
ATOM 1457 N N . ALA A 1 194 ? -50.363 11.730 42.815 1.00 39.59 194 ALA A N 1
ATOM 1458 C CA . ALA A 1 194 ? -51.612 11.221 42.260 1.00 39.59 194 ALA A CA 1
ATOM 1459 C C . ALA A 1 194 ? -51.421 11.063 40.730 1.00 39.59 194 ALA A C 1
ATOM 1461 O O . ALA A 1 194 ? -50.664 11.820 40.114 1.00 39.59 194 ALA A O 1
ATOM 1462 N N . PRO A 1 195 ? -52.015 10.040 40.099 1.00 45.66 195 PRO A N 1
ATOM 1463 C CA . PRO A 1 195 ? -51.478 9.422 38.893 1.00 45.66 195 PRO A CA 1
ATOM 1464 C C . PRO A 1 195 ? -51.730 10.276 37.647 1.00 45.66 195 PRO A C 1
ATOM 1466 O O . PRO A 1 195 ? -52.862 10.438 37.203 1.00 45.66 195 PRO A O 1
ATOM 1469 N N . ARG A 1 196 ? -50.655 10.757 37.020 1.00 45.41 196 ARG A N 1
ATOM 1470 C CA . ARG A 1 196 ? -50.650 11.147 35.597 1.00 45.41 196 ARG A CA 1
ATOM 1471 C C . ARG A 1 196 ? -49.567 10.420 34.803 1.00 45.41 196 ARG A C 1
ATOM 1473 O O . ARG A 1 196 ? -49.090 10.907 33.787 1.00 45.41 196 ARG A O 1
ATOM 1480 N N . VAL A 1 197 ? -49.187 9.227 35.255 1.00 49.94 197 VAL A N 1
ATOM 1481 C CA . VAL A 1 197 ? -48.581 8.237 34.358 1.00 49.94 197 VAL A CA 1
ATOM 1482 C C . VAL A 1 197 ? -49.749 7.569 33.627 1.00 49.94 197 VAL A C 1
ATOM 1484 O O . VAL A 1 197 ? -50.710 7.196 34.306 1.00 49.94 197 VAL A O 1
ATOM 1487 N N . PRO A 1 198 ? -49.730 7.428 32.288 1.00 46.25 198 PRO A N 1
ATOM 1488 C CA . PRO A 1 198 ? -50.829 6.814 31.548 1.00 46.25 198 PRO A CA 1
ATOM 1489 C C . PRO A 1 198 ? -51.168 5.457 32.168 1.00 46.25 198 PRO A C 1
ATOM 1491 O O . PRO A 1 198 ? -50.307 4.576 32.240 1.00 46.25 198 PRO A O 1
ATOM 1494 N N . GLY A 1 199 ? -52.405 5.289 32.646 1.00 43.00 199 GLY A N 1
ATOM 1495 C CA . GLY A 1 199 ? -52.815 4.118 33.433 1.00 43.00 199 GLY A CA 1
ATOM 1496 C C . GLY A 1 199 ? -52.545 2.780 32.737 1.00 43.00 199 GLY A C 1
ATOM 1497 O O . GLY A 1 199 ? -52.337 1.772 33.404 1.00 43.00 199 GLY A O 1
ATOM 1498 N N . ALA A 1 200 ? -52.447 2.785 31.407 1.00 48.09 200 ALA A N 1
ATOM 1499 C CA . ALA A 1 200 ? -52.081 1.633 30.593 1.00 48.09 200 ALA A CA 1
ATOM 1500 C C . ALA A 1 200 ? -50.657 1.107 30.861 1.00 48.09 200 ALA A C 1
ATOM 1502 O O . ALA A 1 200 ? -50.470 -0.102 30.945 1.00 48.09 200 ALA A O 1
ATOM 1503 N N . LEU A 1 201 ? -49.664 1.982 31.054 1.00 40.41 201 LEU A N 1
ATOM 1504 C CA . LEU A 1 201 ? -48.259 1.597 31.269 1.00 40.41 201 LEU A CA 1
ATOM 1505 C C . LEU A 1 201 ? -48.042 1.001 32.665 1.00 40.41 201 LEU A C 1
ATOM 1507 O O . LEU A 1 201 ? -47.354 -0.006 32.826 1.00 40.41 201 LEU A O 1
ATOM 1511 N N . VAL A 1 202 ? -48.696 1.587 33.669 1.00 45.38 202 VAL A N 1
ATOM 1512 C CA . VAL A 1 202 ? -48.682 1.086 35.050 1.00 45.38 202 VAL A CA 1
ATOM 1513 C C . VAL A 1 202 ? -49.468 -0.223 35.150 1.00 45.38 202 VAL A C 1
ATOM 1515 O O . VAL A 1 202 ? -48.975 -1.190 35.728 1.00 45.38 202 VAL A O 1
ATOM 1518 N N . ALA A 1 203 ? -50.647 -0.309 34.525 1.00 47.38 203 ALA A N 1
ATOM 1519 C CA . ALA A 1 203 ? -51.434 -1.541 34.479 1.00 47.38 203 ALA A CA 1
ATOM 1520 C C . ALA A 1 203 ? -50.708 -2.671 33.731 1.00 47.38 203 ALA A C 1
ATOM 1522 O O . ALA A 1 203 ? -50.761 -3.822 34.165 1.00 47.38 203 ALA A O 1
ATOM 1523 N N . TRP A 1 204 ? -49.991 -2.355 32.649 1.00 46.50 204 TRP A N 1
ATOM 1524 C CA . TRP A 1 204 ? -49.149 -3.306 31.928 1.00 46.50 204 TRP A CA 1
ATOM 1525 C C . TRP A 1 204 ? -47.969 -3.783 32.787 1.00 46.50 204 TRP A C 1
ATOM 1527 O O . TRP A 1 204 ? -47.789 -4.988 32.943 1.00 46.50 204 TRP A O 1
ATOM 1537 N N . ALA A 1 205 ? -47.243 -2.881 33.457 1.00 44.28 205 ALA A N 1
ATOM 1538 C CA . ALA A 1 205 ? -46.141 -3.243 34.359 1.00 44.28 205 ALA A CA 1
ATOM 1539 C C . ALA A 1 205 ? -46.592 -4.052 35.594 1.00 44.28 205 ALA A C 1
ATOM 1541 O O . ALA A 1 205 ? -45.821 -4.829 36.163 1.00 44.28 205 ALA A O 1
ATOM 1542 N N . HIS A 1 206 ? -47.843 -3.893 36.026 1.00 48.53 206 HIS A N 1
ATOM 1543 C CA . HIS A 1 206 ? -48.417 -4.700 37.100 1.00 48.53 206 HIS A CA 1
ATOM 1544 C C . HIS A 1 206 ? -48.785 -6.124 36.657 1.00 48.53 206 HIS A C 1
ATOM 1546 O O . HIS A 1 206 ? -48.664 -7.041 37.469 1.00 48.53 206 HIS A O 1
ATOM 1552 N N . ARG A 1 207 ? -49.196 -6.315 35.394 1.00 51.72 207 ARG A N 1
ATOM 1553 C CA . ARG A 1 207 ? -49.635 -7.611 34.836 1.00 51.72 207 ARG A CA 1
ATOM 1554 C C . ARG A 1 207 ? -48.533 -8.385 34.107 1.00 51.72 207 ARG A C 1
ATOM 1556 O O . ARG A 1 207 ? -48.661 -9.592 33.935 1.00 51.72 207 ARG A O 1
ATOM 1563 N N . ALA A 1 208 ? -47.475 -7.712 33.662 1.00 47.91 208 ALA A N 1
ATOM 1564 C CA . ALA A 1 208 ? -46.392 -8.336 32.917 1.00 47.91 208 ALA A CA 1
ATOM 1565 C C . ALA A 1 208 ? -45.525 -9.230 33.829 1.00 47.91 208 ALA A C 1
ATOM 1567 O O . ALA A 1 208 ? -45.131 -8.801 34.921 1.00 47.91 208 ALA A O 1
ATOM 1568 N N . PRO A 1 209 ? -45.180 -10.459 33.400 1.00 52.44 209 PRO A N 1
ATOM 1569 C CA . PRO A 1 209 ? -44.238 -11.293 34.133 1.00 52.44 209 PRO A CA 1
ATOM 1570 C C . PRO A 1 209 ? -42.871 -10.588 34.241 1.00 52.44 209 PRO A C 1
ATOM 1572 O O . PRO A 1 209 ? -42.474 -9.878 33.314 1.00 52.44 209 PRO A O 1
ATOM 1575 N N . PRO A 1 210 ? -42.109 -10.781 35.336 1.00 49.31 210 PRO A N 1
ATOM 1576 C CA . PRO A 1 210 ? -40.842 -10.078 35.571 1.00 49.31 210 PRO A CA 1
ATOM 1577 C C . PRO A 1 210 ? -39.841 -10.189 34.413 1.00 49.31 210 PRO A C 1
ATOM 1579 O O . PRO A 1 210 ? -39.134 -9.230 34.116 1.00 49.31 210 PRO A O 1
ATOM 1582 N N . ALA A 1 211 ? -39.829 -11.331 33.720 1.00 45.09 211 ALA A N 1
ATOM 1583 C CA . ALA A 1 211 ? -39.004 -11.551 32.537 1.00 45.09 211 ALA A CA 1
ATOM 1584 C C . ALA A 1 211 ? -39.365 -10.614 31.370 1.00 45.09 211 ALA A C 1
ATOM 1586 O O . ALA A 1 211 ? -38.472 -10.151 30.672 1.00 45.09 211 ALA A O 1
ATOM 1587 N N . ALA A 1 212 ? -40.645 -10.273 31.192 1.00 47.50 212 ALA A N 1
ATOM 1588 C CA . ALA A 1 212 ? -41.104 -9.371 30.136 1.00 47.50 212 ALA A CA 1
ATOM 1589 C C . ALA A 1 212 ? -40.736 -7.907 30.419 1.00 47.50 212 ALA A C 1
ATOM 1591 O O . ALA A 1 212 ? -40.396 -7.177 29.497 1.00 47.50 212 ALA A O 1
ATOM 1592 N N . LEU A 1 213 ? -40.738 -7.484 31.688 1.00 50.97 213 LEU A N 1
ATOM 1593 C CA . LEU A 1 213 ? -40.262 -6.151 32.083 1.00 50.97 213 LEU A CA 1
ATOM 1594 C C . LEU A 1 213 ? -38.748 -6.007 31.897 1.00 50.97 213 LEU A C 1
ATOM 1596 O O . LEU A 1 213 ? -38.291 -4.985 31.394 1.00 50.97 213 LEU A O 1
ATOM 1600 N N . VAL A 1 214 ? -37.980 -7.038 32.264 1.00 49.44 214 VAL A N 1
ATOM 1601 C CA . VAL A 1 214 ? -36.528 -7.083 32.030 1.00 49.44 214 VAL A CA 1
ATOM 1602 C C . VAL A 1 214 ? -36.227 -7.099 30.532 1.00 49.44 214 VAL A C 1
ATOM 1604 O O . VAL A 1 214 ? -35.386 -6.329 30.082 1.00 49.44 214 VAL A O 1
ATOM 1607 N N . ALA A 1 215 ? -36.948 -7.908 29.752 1.00 47.00 215 ALA A N 1
ATOM 1608 C CA . ALA A 1 215 ? -36.797 -7.964 28.301 1.00 47.00 215 ALA A CA 1
ATOM 1609 C C . ALA A 1 215 ? -37.177 -6.638 27.629 1.00 47.00 215 ALA A C 1
ATOM 1611 O O . ALA A 1 215 ? -36.453 -6.181 26.756 1.00 47.00 215 ALA A O 1
ATOM 1612 N N . ALA A 1 216 ? -38.258 -5.982 28.056 1.00 50.09 216 ALA A N 1
ATOM 1613 C CA . ALA A 1 216 ? -38.672 -4.693 27.508 1.00 50.09 216 ALA A CA 1
ATOM 1614 C C . ALA A 1 216 ? -37.697 -3.562 27.864 1.00 50.09 216 ALA A C 1
ATOM 1616 O O . ALA A 1 216 ? -37.389 -2.737 27.009 1.00 50.09 216 ALA A O 1
ATOM 1617 N N . ALA A 1 217 ? -37.172 -3.536 29.094 1.00 50.66 217 ALA A N 1
ATOM 1618 C CA . ALA A 1 217 ? -36.148 -2.574 29.497 1.00 50.66 217 ALA A CA 1
ATOM 1619 C C . ALA A 1 217 ? -34.824 -2.813 28.755 1.00 50.66 217 ALA A C 1
ATOM 1621 O O . ALA A 1 217 ? -34.205 -1.860 28.290 1.00 50.66 217 ALA A O 1
ATOM 1622 N N . ALA A 1 218 ? -34.425 -4.076 28.587 1.00 47.72 218 ALA A N 1
ATOM 1623 C CA . ALA A 1 218 ? -33.258 -4.446 27.796 1.00 47.72 218 ALA A CA 1
ATOM 1624 C C . ALA A 1 218 ? -33.437 -4.083 26.319 1.00 47.72 218 ALA A C 1
ATOM 1626 O O . ALA A 1 218 ? -32.526 -3.523 25.719 1.00 47.72 218 ALA A O 1
ATOM 1627 N N . LEU A 1 219 ? -34.616 -4.332 25.743 1.00 49.31 219 LEU A N 1
ATOM 1628 C CA . LEU A 1 219 ? -34.944 -3.968 24.368 1.00 49.31 219 LEU A CA 1
ATOM 1629 C C . LEU A 1 219 ? -34.926 -2.448 24.184 1.00 49.31 219 LEU A C 1
ATOM 1631 O O . LEU A 1 219 ? -34.315 -1.964 23.242 1.00 49.31 219 LEU A O 1
ATOM 1635 N N . ALA A 1 220 ? -35.525 -1.685 25.101 1.00 51.41 220 ALA A N 1
ATOM 1636 C CA . ALA A 1 220 ? -35.511 -0.225 25.057 1.00 51.41 220 ALA A CA 1
ATOM 1637 C C . ALA A 1 220 ? -34.090 0.342 25.197 1.00 51.41 220 ALA A C 1
ATOM 1639 O O . ALA A 1 220 ? -33.704 1.210 24.422 1.00 51.41 220 ALA A O 1
ATOM 1640 N N . ALA A 1 221 ? -33.286 -0.181 26.127 1.00 47.84 221 ALA A N 1
ATOM 1641 C CA . ALA A 1 221 ? -31.884 0.204 26.277 1.00 47.84 221 ALA A CA 1
ATOM 1642 C C . ALA A 1 221 ? -31.052 -0.165 25.038 1.00 47.84 221 ALA A C 1
ATOM 1644 O O . ALA A 1 221 ? -30.231 0.633 24.599 1.00 47.84 221 ALA A O 1
ATOM 1645 N N . THR A 1 222 ? -31.312 -1.326 24.430 1.00 47.75 222 THR A N 1
ATOM 1646 C CA . THR A 1 222 ? -30.665 -1.766 23.183 1.00 47.75 222 THR A CA 1
ATOM 1647 C C . THR A 1 222 ? -31.056 -0.864 22.015 1.00 47.75 222 THR A C 1
ATOM 1649 O O . THR A 1 222 ? -30.191 -0.445 21.259 1.00 47.75 222 THR A O 1
ATOM 1652 N N . LEU A 1 223 ? -32.335 -0.507 21.883 1.00 47.62 223 LEU A N 1
ATOM 1653 C CA . LEU A 1 223 ? -32.831 0.392 20.837 1.00 47.62 223 LEU A CA 1
ATOM 1654 C C . LEU A 1 223 ? -32.299 1.820 20.999 1.00 47.62 223 LEU A C 1
ATOM 1656 O O . LEU A 1 223 ? -31.956 2.447 20.004 1.00 47.62 223 LEU A O 1
ATOM 1660 N N . VAL A 1 224 ? -32.193 2.326 22.232 1.00 49.84 224 VAL A N 1
ATOM 1661 C CA . VAL A 1 224 ? -31.593 3.639 22.526 1.00 49.84 224 VAL A CA 1
ATOM 1662 C C . VAL A 1 224 ? -30.084 3.616 22.280 1.00 49.84 224 VAL A C 1
ATOM 1664 O O . VAL A 1 224 ? -29.557 4.548 21.682 1.00 49.84 224 VAL A O 1
ATOM 1667 N N . SER A 1 225 ? -29.396 2.535 22.655 1.00 45.41 225 SER A N 1
ATOM 1668 C CA . SER A 1 225 ? -27.970 2.348 22.365 1.00 45.41 225 SER A CA 1
ATOM 1669 C C . SER A 1 225 ? -27.689 2.192 20.867 1.00 45.41 225 SER A C 1
ATOM 1671 O O . SER A 1 225 ? -26.660 2.647 20.377 1.00 45.41 225 SER A O 1
ATOM 1673 N N . ALA A 1 226 ? -28.604 1.564 20.130 1.00 43.88 226 ALA A N 1
ATOM 1674 C CA . ALA A 1 226 ? -28.508 1.354 18.691 1.00 43.88 226 ALA A CA 1
ATOM 1675 C C . ALA A 1 226 ? -29.177 2.475 17.877 1.00 43.88 226 ALA A C 1
ATOM 1677 O O . ALA A 1 226 ? -29.166 2.413 16.651 1.00 43.88 226 ALA A O 1
ATOM 1678 N N . TYR A 1 227 ? -29.734 3.509 18.520 1.00 44.69 227 TYR A N 1
ATOM 1679 C CA . TYR A 1 227 ? -30.441 4.624 17.875 1.00 44.69 227 TYR A CA 1
ATOM 1680 C C . TYR A 1 227 ? -29.635 5.288 16.737 1.00 44.69 227 TYR A C 1
ATOM 1682 O O . TYR A 1 227 ? -30.187 5.458 15.647 1.00 44.69 227 TYR A O 1
ATOM 1690 N N . PRO A 1 228 ? -28.326 5.582 16.897 1.00 45.00 228 PRO A N 1
ATOM 1691 C CA . PRO A 1 228 ? -27.519 6.159 15.818 1.00 45.00 228 PRO A CA 1
ATOM 1692 C C . PRO A 1 228 ? -27.330 5.202 14.634 1.00 45.00 228 PRO A C 1
ATOM 1694 O O . PRO A 1 228 ? -27.196 5.627 13.490 1.00 45.00 228 PRO A O 1
ATOM 1697 N N . VAL A 1 229 ? -27.348 3.897 14.895 1.00 45.91 229 VAL A N 1
ATOM 1698 C CA . VAL A 1 229 ? -27.156 2.855 13.882 1.00 45.91 229 VAL A CA 1
ATOM 1699 C C . VAL A 1 229 ? -28.451 2.556 13.133 1.00 45.91 229 VAL A C 1
ATOM 1701 O O . VAL A 1 229 ? -28.439 2.425 11.911 1.00 45.91 229 VAL A O 1
ATOM 1704 N N . LEU A 1 230 ? -29.568 2.487 13.859 1.00 41.22 230 LEU A N 1
ATOM 1705 C CA . LEU A 1 230 ? -30.888 2.129 13.342 1.00 41.22 230 LEU A CA 1
ATOM 1706 C C . LEU A 1 230 ? -31.574 3.281 12.598 1.00 41.22 230 LEU A C 1
ATOM 1708 O O . LEU A 1 230 ? -32.323 3.017 11.662 1.00 41.22 230 LEU A O 1
ATOM 1712 N N . LEU A 1 231 ? -31.344 4.537 13.003 1.00 42.34 231 LEU A N 1
ATOM 1713 C CA . LEU A 1 231 ? -32.096 5.691 12.489 1.00 42.34 231 LEU A CA 1
ATOM 1714 C C . LEU A 1 231 ? -31.244 6.738 11.757 1.00 42.34 231 LEU A C 1
ATOM 1716 O O . LEU A 1 231 ? -31.804 7.518 10.993 1.00 42.34 231 LEU A O 1
ATOM 1720 N N . LEU A 1 232 ? -29.913 6.744 11.922 1.00 46.09 232 LEU A N 1
ATOM 1721 C CA . LEU A 1 232 ? -29.007 7.640 11.173 1.00 46.09 232 LEU A CA 1
ATOM 1722 C C . LEU A 1 232 ? -28.190 6.910 10.088 1.00 46.09 232 LEU A C 1
ATOM 1724 O O . LEU A 1 232 ? -27.264 7.486 9.522 1.00 46.09 232 LEU A O 1
ATOM 1728 N N . GLY A 1 233 ? -28.511 5.641 9.798 1.00 38.31 233 GLY A N 1
ATOM 1729 C CA . GLY A 1 233 ? -27.906 4.869 8.702 1.00 38.31 233 GLY A CA 1
ATOM 1730 C C . GLY A 1 233 ? -26.440 4.464 8.911 1.00 38.31 233 GLY A C 1
ATOM 1731 O O . GLY A 1 233 ? -25.773 4.052 7.962 1.00 38.31 233 GLY A O 1
ATOM 1732 N N . ARG A 1 234 ? -25.906 4.571 10.134 1.00 41.53 234 ARG A N 1
ATOM 1733 C CA . ARG A 1 234 ? -24.498 4.269 10.437 1.00 41.53 234 ARG A CA 1
ATOM 1734 C C . ARG A 1 234 ? -24.351 2.844 10.968 1.00 41.53 234 ARG A C 1
ATOM 1736 O O . ARG A 1 234 ? -24.395 2.619 12.164 1.00 41.53 234 ARG A O 1
ATOM 1743 N N . SER A 1 235 ? -24.190 1.870 10.076 1.00 41.41 235 SER A N 1
ATOM 1744 C CA . SER A 1 235 ? -24.010 0.448 10.426 1.00 41.41 235 SER A CA 1
ATOM 1745 C C . SER A 1 235 ? -22.774 0.179 11.313 1.00 41.41 235 SER A C 1
ATOM 1747 O O . SER A 1 235 ? -21.705 0.746 11.076 1.00 41.41 235 SER A O 1
ATOM 1749 N N . PHE A 1 236 ? -22.904 -0.760 12.266 1.00 40.72 236 PHE A N 1
ATOM 1750 C CA . PHE A 1 236 ? -21.793 -1.341 13.047 1.00 40.72 236 PHE A CA 1
ATOM 1751 C C . PHE A 1 236 ? -20.832 -2.197 12.198 1.00 40.72 236 PHE A C 1
ATOM 1753 O O . PHE A 1 236 ? -19.738 -2.519 12.649 1.00 40.72 236 PHE A O 1
ATOM 1760 N N . VAL A 1 237 ? -21.246 -2.591 10.988 1.00 36.72 237 VAL A N 1
ATOM 1761 C CA . VAL A 1 237 ? -20.573 -3.598 10.141 1.00 36.72 237 VAL A CA 1
ATOM 1762 C C . VAL A 1 237 ? -20.351 -3.077 8.708 1.00 36.72 237 VAL A C 1
ATOM 1764 O O . VAL A 1 237 ? -19.975 -3.828 7.816 1.00 36.72 237 VAL A O 1
ATOM 1767 N N . SER A 1 238 ? -20.603 -1.789 8.437 1.00 31.44 238 SER A N 1
ATOM 1768 C CA . SER A 1 238 ? -20.408 -1.241 7.087 1.00 31.44 238 SER A CA 1
ATOM 1769 C C . SER A 1 238 ? -18.914 -1.093 6.756 1.00 31.44 238 SER A C 1
ATOM 1771 O O . SER A 1 238 ? -18.188 -0.482 7.543 1.00 31.44 238 SER A O 1
ATOM 1773 N N . PRO A 1 239 ? -18.466 -1.546 5.568 1.00 34.47 239 PRO A N 1
ATOM 1774 C CA . PRO A 1 239 ? -17.116 -1.314 5.041 1.00 34.47 239 PRO A CA 1
ATOM 1775 C C . PRO A 1 239 ? -16.724 0.172 4.944 1.00 34.47 239 PRO A C 1
ATOM 1777 O O . PRO A 1 239 ? -15.541 0.495 4.996 1.00 34.47 239 PRO A O 1
ATOM 1780 N N . ASN A 1 240 ? -17.699 1.091 4.897 1.00 36.47 240 ASN A N 1
ATOM 1781 C CA . ASN A 1 240 ? -17.454 2.541 4.951 1.00 36.47 240 ASN A CA 1
ATOM 1782 C C . ASN A 1 240 ? -17.126 3.062 6.360 1.00 36.47 240 ASN A C 1
ATOM 1784 O O . ASN A 1 240 ? -16.822 4.239 6.523 1.00 36.47 240 ASN A O 1
ATOM 1788 N N . ASN A 1 241 ? -17.147 2.195 7.374 1.00 32.56 241 ASN A N 1
ATOM 1789 C CA . ASN A 1 241 ? -16.645 2.471 8.713 1.00 32.56 241 ASN A CA 1
ATOM 1790 C C . ASN A 1 241 ? -15.338 1.707 8.986 1.00 32.56 241 ASN A C 1
ATOM 1792 O O . ASN A 1 241 ? -15.140 1.234 10.099 1.00 32.56 241 ASN A O 1
ATOM 1796 N N . GLY A 1 242 ? -14.410 1.712 8.015 1.00 39.97 242 GLY A N 1
ATOM 1797 C CA . GLY A 1 242 ? -12.938 1.637 8.138 1.00 39.97 242 GLY A CA 1
ATOM 1798 C C . GLY A 1 242 ? -12.340 0.879 9.334 1.00 39.97 242 GLY A C 1
ATOM 1799 O O . GLY A 1 242 ? -12.502 1.284 10.484 1.00 39.97 242 GLY A O 1
ATOM 1800 N N . MET A 1 243 ? -11.596 -0.184 9.029 1.00 34.25 243 MET A N 1
ATOM 1801 C CA . MET A 1 243 ? -10.920 -1.070 9.978 1.00 34.25 243 MET A CA 1
ATOM 1802 C C . MET A 1 243 ? -9.963 -0.337 10.932 1.00 34.25 243 MET A C 1
ATOM 1804 O O . MET A 1 243 ? -8.843 -0.017 10.557 1.00 34.25 243 MET A O 1
ATOM 1808 N N . ALA A 1 244 ? -10.400 -0.127 12.175 1.00 35.34 244 ALA A N 1
ATOM 1809 C CA . ALA A 1 244 ? -9.596 -0.176 13.403 1.00 35.34 244 ALA A CA 1
ATOM 1810 C C . ALA A 1 244 ? -10.554 -0.039 14.604 1.00 35.34 244 ALA A C 1
ATOM 1812 O O . ALA A 1 244 ? -11.390 0.858 14.618 1.00 35.34 244 ALA A O 1
ATOM 1813 N N . HIS A 1 245 ? -10.430 -0.919 15.603 1.00 38.78 245 HIS A N 1
ATOM 1814 C CA . HIS A 1 245 ? -11.301 -1.085 16.788 1.00 38.78 245 HIS A CA 1
ATOM 1815 C C . HIS A 1 245 ? -12.600 -1.884 16.597 1.00 38.78 245 HIS A C 1
ATOM 1817 O O . HIS A 1 245 ? -13.692 -1.444 16.949 1.00 38.78 245 HIS A O 1
ATOM 1823 N N . VAL A 1 246 ? -12.473 -3.138 16.152 1.00 35.72 246 VAL A N 1
ATOM 1824 C CA . VAL A 1 246 ? -13.530 -4.145 16.377 1.00 35.72 246 VAL A CA 1
ATOM 1825 C C . VAL A 1 246 ? -13.484 -4.670 17.821 1.00 35.72 246 VAL A C 1
ATOM 1827 O O . VAL A 1 246 ? -14.514 -5.004 18.396 1.00 35.72 246 VAL A O 1
ATOM 1830 N N . HIS A 1 247 ? -12.305 -4.712 18.447 1.00 30.88 247 HIS A N 1
ATOM 1831 C CA . HIS A 1 247 ? -12.115 -5.420 19.717 1.00 30.88 247 HIS A CA 1
ATOM 1832 C C . HIS A 1 247 ? -12.709 -4.674 20.925 1.00 30.88 247 HIS A C 1
ATOM 1834 O O . HIS A 1 247 ? -13.396 -5.294 21.734 1.00 30.88 247 HIS A O 1
ATOM 1840 N N . ASP A 1 248 ? -12.545 -3.350 21.017 1.00 35.38 248 ASP A N 1
ATOM 1841 C CA . ASP A 1 248 ? -13.002 -2.585 22.190 1.00 35.38 248 ASP A CA 1
ATOM 1842 C C . ASP A 1 248 ? -14.513 -2.321 22.184 1.00 35.38 248 ASP A C 1
ATOM 1844 O O . ASP A 1 248 ? -15.173 -2.411 23.220 1.00 35.38 248 ASP A O 1
ATOM 1848 N N . VAL A 1 249 ? -15.095 -2.057 21.010 1.00 38.75 249 VAL A N 1
ATOM 1849 C CA . VAL A 1 249 ? -16.526 -1.734 20.869 1.00 38.75 249 VAL A CA 1
ATOM 1850 C C . VAL A 1 249 ? -17.394 -2.983 21.064 1.00 38.75 249 VAL A C 1
ATOM 1852 O O . VAL A 1 249 ? -18.415 -2.936 21.752 1.00 38.75 249 VAL A O 1
ATOM 1855 N N . PHE A 1 250 ? -16.966 -4.132 20.527 1.00 34.78 250 PHE A N 1
ATOM 1856 C CA . PHE A 1 250 ? -17.733 -5.379 20.603 1.00 34.78 250 PHE A CA 1
ATOM 1857 C C . PHE A 1 250 ? -17.681 -6.013 22.001 1.00 34.78 250 PHE A C 1
ATOM 1859 O O . PHE A 1 250 ? -18.691 -6.523 22.491 1.00 34.78 250 PHE A O 1
ATOM 1866 N N . ILE A 1 251 ? -16.531 -5.942 22.685 1.00 37.50 251 ILE A N 1
ATOM 1867 C CA . ILE A 1 251 ? -16.390 -6.415 24.071 1.00 37.50 251 ILE A CA 1
ATOM 1868 C C . ILE A 1 251 ? -17.191 -5.513 25.024 1.00 37.50 251 ILE A C 1
ATOM 1870 O O . ILE A 1 251 ? -17.916 -6.017 25.877 1.00 37.50 251 ILE A O 1
ATOM 1874 N N . SER A 1 252 ? -17.167 -4.192 24.833 1.00 43.47 252 SER A N 1
ATOM 1875 C CA . SER A 1 252 ? -17.919 -3.255 25.686 1.00 43.47 252 SER A CA 1
ATOM 1876 C C . SER A 1 252 ? -19.439 -3.427 25.577 1.00 43.47 252 SER A C 1
ATOM 1878 O O . SER A 1 252 ? -20.132 -3.385 26.592 1.00 43.47 252 SER A O 1
ATOM 1880 N N . ALA A 1 253 ? -19.964 -3.696 24.376 1.00 41.72 253 ALA A N 1
ATOM 1881 C CA . ALA A 1 253 ? -21.392 -3.949 24.160 1.00 41.72 253 ALA A CA 1
ATOM 1882 C C . ALA A 1 253 ? -21.852 -5.337 24.653 1.00 41.72 253 ALA A C 1
ATOM 1884 O O . ALA A 1 253 ? -23.011 -5.519 25.034 1.00 41.72 253 ALA A O 1
ATOM 1885 N N . SER A 1 254 ? -20.955 -6.328 24.674 1.00 39.84 254 SER A N 1
ATOM 1886 C CA . SER A 1 254 ? -21.285 -7.700 25.080 1.00 39.84 254 SER A CA 1
ATOM 1887 C C . SER A 1 254 ? -21.190 -7.931 26.587 1.00 39.84 254 SER A C 1
ATOM 1889 O O . SER A 1 254 ? -21.900 -8.793 27.096 1.00 39.84 254 SER A O 1
ATOM 1891 N N . VAL A 1 255 ? -20.407 -7.143 27.331 1.00 48.06 255 VAL A N 1
ATOM 1892 C CA . VAL A 1 255 ? -20.290 -7.263 28.797 1.00 48.06 255 VAL A CA 1
ATOM 1893 C C . VAL A 1 255 ? -21.630 -7.085 29.528 1.00 48.06 255 VAL A C 1
ATOM 1895 O O . VAL A 1 255 ? -21.958 -7.943 30.350 1.00 48.06 255 VAL A O 1
ATOM 1898 N N . PRO A 1 256 ? -22.464 -6.071 29.228 1.00 48.22 256 PRO A N 1
ATOM 1899 C CA . PRO A 1 256 ? -23.786 -5.948 29.841 1.00 48.22 256 PRO A CA 1
ATOM 1900 C C . PRO A 1 256 ? -24.734 -7.108 29.493 1.00 48.22 256 PRO A C 1
ATOM 1902 O O . PRO A 1 256 ? -25.486 -7.569 30.353 1.00 48.22 256 PRO A O 1
ATOM 1905 N N . LEU A 1 257 ? -24.661 -7.630 28.261 1.00 44.66 257 LEU A N 1
ATOM 1906 C CA . LEU A 1 257 ? -25.446 -8.786 27.811 1.00 44.66 257 LEU A CA 1
ATOM 1907 C C . LEU A 1 257 ? -24.988 -10.084 28.498 1.00 44.66 257 LEU A C 1
ATOM 1909 O O . LEU A 1 257 ? -25.824 -10.868 28.947 1.00 44.66 257 LEU A O 1
ATOM 1913 N N . LEU A 1 258 ? -23.677 -10.283 28.666 1.00 44.16 258 LEU A N 1
ATOM 1914 C CA . LEU A 1 258 ? -23.100 -11.413 29.397 1.00 44.16 258 LEU A CA 1
ATOM 1915 C C . LEU A 1 258 ? -23.461 -11.352 30.886 1.00 44.16 258 LEU A C 1
ATOM 1917 O O . LEU A 1 258 ? -23.818 -12.368 31.475 1.00 44.16 258 LEU A O 1
ATOM 1921 N N . LEU A 1 259 ? -23.428 -10.160 31.493 1.00 50.16 259 LEU A N 1
ATOM 1922 C CA . LEU A 1 259 ? -23.851 -9.943 32.880 1.00 50.16 259 LEU A CA 1
ATOM 1923 C C . LEU A 1 259 ? -25.354 -10.192 33.060 1.00 50.16 259 LEU A C 1
ATOM 1925 O O . LEU A 1 259 ? -25.748 -10.781 34.066 1.00 50.16 259 LEU A O 1
ATOM 1929 N N . MET A 1 260 ? -26.188 -9.834 32.078 1.00 50.19 260 MET A N 1
ATOM 1930 C CA . MET A 1 260 ? -27.608 -10.199 32.047 1.00 50.19 260 MET A CA 1
ATOM 1931 C C . MET A 1 260 ? -27.815 -11.715 31.952 1.00 50.19 260 MET A C 1
ATOM 1933 O O . MET A 1 260 ? -28.605 -12.259 32.722 1.00 50.19 260 MET A O 1
ATOM 1937 N N . VAL A 1 261 ? -27.101 -12.415 31.064 1.00 43.72 261 VAL A N 1
ATOM 1938 C CA . VAL A 1 261 ? -27.187 -13.882 30.921 1.00 43.72 261 VAL A CA 1
ATOM 1939 C C . VAL A 1 261 ? -26.713 -14.584 32.197 1.00 43.72 261 VAL A C 1
ATOM 1941 O O . VAL A 1 261 ? -27.389 -15.491 32.684 1.00 43.72 261 VAL A O 1
ATOM 1944 N N . CYS A 1 262 ? -25.624 -14.115 32.808 1.00 44.88 262 CYS A N 1
ATOM 1945 C CA . CYS A 1 262 ? -25.133 -14.611 34.092 1.00 44.88 262 CYS A CA 1
ATOM 1946 C C . CYS A 1 262 ? -26.122 -14.338 35.235 1.00 44.88 262 CYS A C 1
ATOM 1948 O O . CYS A 1 262 ? -26.355 -15.221 36.057 1.00 44.88 262 CYS A O 1
ATOM 1950 N N . ALA A 1 263 ? -26.754 -13.161 35.285 1.00 48.28 263 ALA A N 1
ATOM 1951 C CA . ALA A 1 263 ? -27.742 -12.815 36.308 1.00 48.28 263 ALA A CA 1
ATOM 1952 C C . ALA A 1 263 ? -29.053 -13.608 36.157 1.00 48.28 263 ALA A C 1
ATOM 1954 O O . ALA A 1 263 ? -29.627 -14.043 37.158 1.00 48.28 263 ALA A O 1
ATOM 1955 N N . VAL A 1 264 ? -29.511 -13.844 34.923 1.00 44.09 264 VAL A N 1
ATOM 1956 C CA . VAL A 1 264 ? -30.686 -14.676 34.611 1.00 44.09 264 VAL A CA 1
ATOM 1957 C C . VAL A 1 264 ? -30.398 -16.155 34.897 1.00 44.09 264 VAL A C 1
ATOM 1959 O O . VAL A 1 264 ? -31.210 -16.805 35.559 1.00 44.09 264 VAL A O 1
ATOM 1962 N N . GLY A 1 265 ? -29.223 -16.663 34.508 1.00 40.34 265 GLY A N 1
ATOM 1963 C CA . GLY A 1 265 ? -28.754 -18.015 34.833 1.00 40.34 265 GLY A CA 1
ATOM 1964 C C . GLY A 1 265 ? -28.585 -18.239 36.340 1.00 40.34 265 GLY A C 1
ATOM 1965 O O . GLY A 1 265 ? -29.049 -19.242 36.877 1.00 40.34 265 GLY A O 1
ATOM 1966 N N . ALA A 1 266 ? -28.039 -17.261 37.067 1.00 41.12 266 ALA A N 1
ATOM 1967 C CA . ALA A 1 266 ? -27.955 -17.279 38.530 1.00 41.12 266 ALA A CA 1
ATOM 1968 C C . ALA A 1 266 ? -29.335 -17.263 39.203 1.00 41.12 266 ALA A C 1
ATOM 1970 O O . ALA A 1 266 ? -29.546 -17.912 40.227 1.00 41.12 266 ALA A O 1
ATOM 1971 N N . SER A 1 267 ? -30.288 -16.535 38.617 1.00 44.31 267 SER A N 1
ATOM 1972 C CA . SER A 1 267 ? -31.688 -16.483 39.044 1.00 44.31 267 SER A CA 1
ATOM 1973 C C . SER A 1 267 ? -32.409 -17.823 38.850 1.00 44.31 267 SER A C 1
ATOM 1975 O O . SER A 1 267 ? -33.269 -18.155 39.670 1.00 44.31 267 SER A O 1
ATOM 1977 N N . ALA A 1 268 ? -32.059 -18.576 37.803 1.00 41.00 268 ALA A N 1
ATOM 1978 C CA . ALA A 1 268 ? -32.616 -19.893 37.495 1.00 41.00 268 ALA A CA 1
ATOM 1979 C C . ALA A 1 268 ? -32.001 -21.030 38.339 1.00 41.00 268 ALA A C 1
ATOM 1981 O O . ALA A 1 268 ? -32.644 -22.055 38.530 1.00 41.00 268 ALA A O 1
ATOM 1982 N N . LEU A 1 269 ? -30.788 -20.845 38.878 1.00 38.62 269 LEU A N 1
ATOM 1983 C CA . LEU A 1 269 ? -30.020 -21.886 39.583 1.00 38.62 269 LEU A CA 1
ATOM 1984 C C . LEU A 1 269 ? -30.014 -21.769 41.126 1.00 38.62 269 LEU A C 1
ATOM 1986 O O . LEU A 1 269 ? -29.325 -22.544 41.793 1.00 38.62 269 LEU A O 1
ATOM 1990 N N . SER A 1 270 ? -30.723 -20.812 41.742 1.00 44.31 270 SER A N 1
ATOM 1991 C CA . SER A 1 270 ? -30.548 -20.509 43.177 1.00 44.31 270 SER A CA 1
ATOM 1992 C C . SER A 1 270 ? -31.839 -20.194 43.946 1.00 44.31 270 SER A C 1
ATOM 1994 O O . SER A 1 270 ? -32.389 -19.098 43.832 1.00 44.31 270 SER A O 1
ATOM 1996 N N . ASP A 1 271 ? -32.196 -21.085 44.877 1.00 52.56 271 ASP A N 1
ATOM 1997 C CA . ASP A 1 271 ? -33.344 -20.967 45.796 1.00 52.56 271 ASP A CA 1
ATOM 1998 C C . ASP A 1 271 ? -33.067 -20.201 47.112 1.00 52.56 271 ASP A C 1
ATOM 2000 O O . ASP A 1 271 ? -33.983 -19.930 47.887 1.00 52.56 271 ASP A O 1
ATOM 2004 N N . ARG A 1 272 ? -31.810 -19.831 47.422 1.00 58.72 272 ARG A N 1
ATOM 2005 C CA . ARG A 1 272 ? -31.454 -19.214 48.721 1.00 58.72 272 ARG A CA 1
ATOM 2006 C C . ARG A 1 272 ? -30.661 -17.912 48.598 1.00 58.72 272 ARG A C 1
ATOM 2008 O O . ARG A 1 272 ? -29.633 -17.843 47.934 1.00 58.72 272 ARG A O 1
ATOM 2015 N N . ARG A 1 273 ? -31.090 -16.912 49.379 1.00 50.31 273 ARG A N 1
ATOM 2016 C CA . ARG A 1 273 ? -30.581 -15.524 49.472 1.00 50.31 273 ARG A CA 1
ATOM 2017 C C . ARG A 1 273 ? -29.051 -15.390 49.618 1.00 50.31 273 ARG A C 1
ATOM 2019 O O . ARG A 1 273 ? -28.475 -14.433 49.112 1.00 50.31 273 ARG A O 1
ATOM 2026 N N . GLN A 1 274 ? -28.393 -16.346 50.280 1.00 51.91 274 GLN A N 1
ATOM 2027 C CA . GLN A 1 274 ? -26.930 -16.383 50.455 1.00 51.91 274 GLN A CA 1
ATOM 2028 C C . GLN A 1 274 ? -26.177 -16.722 49.155 1.00 51.91 274 GLN A C 1
ATOM 2030 O O . GLN A 1 274 ? -25.093 -16.196 48.926 1.00 51.91 274 GLN A O 1
ATOM 2035 N N . ARG A 1 275 ? -26.762 -17.540 48.267 1.00 49.69 275 ARG A N 1
ATOM 2036 C CA . ARG A 1 275 ? -26.162 -17.886 46.966 1.00 49.69 275 ARG A CA 1
ATOM 2037 C C . ARG A 1 275 ? -26.278 -16.738 45.962 1.00 49.69 275 ARG A C 1
ATOM 2039 O O . ARG A 1 275 ? -25.348 -16.519 45.200 1.00 49.69 275 ARG A O 1
ATOM 2046 N N . THR A 1 276 ? -27.342 -15.934 46.021 1.00 50.44 276 THR A N 1
ATOM 2047 C CA . THR A 1 276 ? -27.482 -14.708 45.208 1.00 50.44 276 THR A CA 1
ATOM 2048 C C . THR A 1 276 ? -26.425 -13.656 45.560 1.00 50.44 276 THR A C 1
ATOM 2050 O O . THR A 1 276 ? -25.869 -13.024 44.667 1.00 50.44 276 THR A O 1
ATOM 2053 N N . LEU A 1 277 ? -26.104 -13.504 46.851 1.00 51.16 277 LEU A N 1
ATOM 2054 C CA . LEU A 1 277 ? -25.011 -12.642 47.319 1.00 51.16 277 LEU A CA 1
ATOM 2055 C C . LEU A 1 277 ? -23.643 -13.153 46.849 1.00 51.16 277 LEU A C 1
ATOM 2057 O O . LEU A 1 277 ? -22.835 -12.363 46.371 1.00 51.16 277 LEU A O 1
ATOM 2061 N N . LEU A 1 278 ? -23.406 -14.467 46.930 1.00 50.94 278 LEU A N 1
ATOM 2062 C CA . LEU A 1 278 ? -22.161 -15.091 46.477 1.00 50.94 278 LEU A CA 1
ATOM 2063 C C . LEU A 1 278 ? -21.967 -14.950 44.958 1.00 50.94 278 LEU A C 1
ATOM 2065 O O . LEU A 1 278 ? -20.885 -14.595 44.507 1.00 50.94 278 LEU A O 1
ATOM 2069 N N . VAL A 1 279 ? -23.017 -15.177 44.163 1.00 48.84 279 VAL A N 1
ATOM 2070 C CA . VAL A 1 279 ? -22.955 -15.041 42.701 1.00 48.84 279 VAL A CA 1
ATOM 2071 C C . VAL A 1 279 ? -22.842 -13.576 42.279 1.00 48.84 279 VAL A C 1
ATOM 2073 O O . VAL A 1 279 ? -22.073 -13.274 41.373 1.00 48.84 279 VAL A O 1
ATOM 2076 N N . GLY A 1 280 ? -23.522 -12.652 42.967 1.00 50.84 280 GLY A N 1
ATOM 2077 C CA . GLY A 1 280 ? -23.322 -11.212 42.781 1.00 50.84 280 GLY A CA 1
ATOM 2078 C C . GLY A 1 280 ? -21.885 -10.781 43.090 1.00 50.84 280 GLY A C 1
ATOM 2079 O O . GLY A 1 280 ? -21.298 -10.028 42.318 1.00 50.84 280 GLY A O 1
ATOM 2080 N N . ALA A 1 281 ? -21.283 -11.318 44.157 1.00 52.44 281 ALA A N 1
ATOM 2081 C CA . ALA A 1 281 ? -19.880 -11.085 44.497 1.00 52.44 281 ALA A CA 1
ATOM 2082 C C . ALA A 1 281 ? -18.914 -11.698 43.466 1.00 52.44 281 ALA A C 1
ATOM 2084 O O . ALA A 1 281 ? -17.946 -11.052 43.082 1.00 52.44 281 ALA A O 1
ATOM 2085 N N . LEU A 1 282 ? -19.187 -12.903 42.957 1.00 47.81 282 LEU A N 1
ATOM 2086 C CA . LEU A 1 282 ? -18.378 -13.542 41.912 1.00 47.81 282 LEU A CA 1
ATOM 2087 C C . LEU A 1 282 ? -18.484 -12.814 40.565 1.00 47.81 282 LEU A C 1
ATOM 2089 O O . LEU A 1 282 ? -17.465 -12.609 39.911 1.00 47.81 282 LEU A O 1
ATOM 2093 N N . CYS A 1 283 ? -19.679 -12.360 40.174 1.00 49.66 283 CYS A N 1
ATOM 2094 C CA . CYS A 1 283 ? -19.872 -11.511 38.993 1.00 49.66 283 CYS A CA 1
ATOM 2095 C C . CYS A 1 283 ? -19.169 -10.161 39.166 1.00 49.66 283 CYS A C 1
ATOM 2097 O O . CYS A 1 283 ? -18.581 -9.657 38.214 1.00 49.66 283 CYS A O 1
ATOM 2099 N N . ALA A 1 284 ? -19.169 -9.609 40.382 1.00 50.03 284 ALA A N 1
ATOM 2100 C CA . ALA A 1 284 ? -18.432 -8.397 40.708 1.00 50.03 284 ALA A CA 1
ATOM 2101 C C . ALA A 1 284 ? -16.910 -8.600 40.599 1.00 50.03 284 ALA A C 1
ATOM 2103 O O . ALA A 1 284 ? -16.220 -7.794 39.981 1.00 50.03 284 ALA A O 1
ATOM 2104 N N . VAL A 1 285 ? -16.375 -9.713 41.106 1.00 51.41 285 VAL A N 1
ATOM 2105 C CA . VAL A 1 285 ? -14.955 -10.066 40.942 1.00 51.41 285 VAL A CA 1
ATOM 2106 C C . VAL A 1 285 ? -14.607 -10.300 39.468 1.00 51.41 285 VAL A C 1
ATOM 2108 O O . VAL A 1 285 ? -13.563 -9.839 39.012 1.00 51.41 285 VAL A O 1
ATOM 2111 N N . ALA A 1 286 ? -15.475 -10.966 38.702 1.00 46.09 286 ALA A N 1
ATOM 2112 C CA . ALA A 1 286 ? -15.274 -11.212 37.274 1.00 46.09 286 ALA A CA 1
ATOM 2113 C C . ALA A 1 286 ? -15.304 -9.914 36.449 1.00 46.09 286 ALA A C 1
ATOM 2115 O O . ALA A 1 286 ? -14.405 -9.700 35.638 1.00 46.09 286 ALA A O 1
ATOM 2116 N N . ALA A 1 287 ? -16.268 -9.020 36.697 1.00 47.31 287 ALA A N 1
ATOM 2117 C CA . ALA A 1 287 ? -16.350 -7.704 36.062 1.00 47.31 287 ALA A CA 1
ATOM 2118 C C . ALA A 1 287 ? -15.153 -6.816 36.437 1.00 47.31 287 ALA A C 1
ATOM 2120 O O . ALA A 1 287 ? -14.555 -6.197 35.560 1.00 47.31 287 ALA A O 1
ATOM 2121 N N . TRP A 1 288 ? -14.731 -6.820 37.708 1.00 47.28 288 TRP A N 1
ATOM 2122 C CA . TRP A 1 288 ? -13.511 -6.135 38.146 1.00 47.28 288 TRP A CA 1
ATOM 2123 C C . TRP A 1 288 ? -12.276 -6.676 37.407 1.00 47.28 288 TRP A C 1
ATOM 2125 O O . TRP A 1 288 ? -11.497 -5.898 36.854 1.00 47.28 288 TRP A O 1
ATOM 2135 N N . ARG A 1 289 ? -12.113 -8.002 37.311 1.00 46.12 289 ARG A N 1
ATOM 2136 C CA . ARG A 1 289 ? -10.999 -8.609 36.564 1.00 46.12 289 ARG A CA 1
ATOM 2137 C C . ARG A 1 289 ? -11.026 -8.263 35.077 1.00 46.12 289 ARG A C 1
ATOM 2139 O O . ARG A 1 289 ? -9.968 -7.998 34.512 1.00 46.12 289 ARG A O 1
ATOM 2146 N N . LEU A 1 290 ? -12.203 -8.264 34.454 1.00 45.72 290 LEU A N 1
ATOM 2147 C CA . LEU A 1 290 ? -12.367 -7.923 33.043 1.00 45.72 290 LEU A CA 1
ATOM 2148 C C . LEU A 1 290 ? -12.010 -6.451 32.785 1.00 45.72 290 LEU A C 1
ATOM 2150 O O . LEU A 1 290 ? -11.288 -6.153 31.844 1.00 45.72 290 LEU A O 1
ATOM 2154 N N . LEU A 1 291 ? -12.412 -5.540 33.673 1.00 48.28 291 LEU A N 1
ATOM 2155 C CA . LEU A 1 291 ? -12.092 -4.111 33.578 1.00 48.28 291 LEU A CA 1
ATOM 2156 C C . LEU A 1 291 ? -10.608 -3.816 33.861 1.00 48.28 291 LEU A C 1
ATOM 2158 O O . LEU A 1 291 ? -10.016 -2.968 33.198 1.00 48.28 291 LEU A O 1
ATOM 2162 N N . ILE A 1 292 ? -9.953 -4.571 34.756 1.00 44.84 292 ILE A N 1
ATOM 2163 C CA . ILE A 1 292 ? -8.481 -4.551 34.897 1.00 44.84 292 ILE A CA 1
ATOM 2164 C C . ILE A 1 292 ? -7.790 -5.018 33.602 1.00 44.84 292 ILE A C 1
ATOM 2166 O O . ILE A 1 292 ? -6.723 -4.508 33.262 1.00 44.84 292 ILE A O 1
ATOM 2170 N N . ARG A 1 293 ? -8.371 -5.983 32.877 1.00 40.12 293 ARG A N 1
ATOM 2171 C CA . ARG A 1 293 ? -7.857 -6.444 31.576 1.00 40.12 293 ARG A CA 1
ATOM 2172 C C . ARG A 1 293 ? -8.134 -5.443 30.445 1.00 40.12 293 ARG A C 1
ATOM 2174 O O . ARG A 1 293 ? -7.309 -5.337 29.553 1.00 40.12 293 ARG A O 1
ATOM 2181 N N . VAL A 1 294 ? -9.216 -4.664 30.497 1.00 39.81 294 VAL A N 1
ATOM 2182 C CA . VAL A 1 294 ? -9.465 -3.548 29.555 1.00 39.81 294 VAL A CA 1
ATOM 2183 C C . VAL A 1 294 ? -8.515 -2.370 29.817 1.00 39.81 294 VAL A C 1
ATOM 2185 O O . VAL A 1 294 ? -8.004 -1.771 28.878 1.00 39.81 294 VAL A O 1
ATOM 2188 N N . ARG A 1 295 ? -8.143 -2.117 31.081 1.00 39.53 295 ARG A N 1
ATOM 2189 C CA . ARG A 1 295 ? -7.051 -1.195 31.472 1.00 39.53 295 ARG A CA 1
ATOM 2190 C C . ARG A 1 295 ? -5.680 -1.555 30.855 1.00 39.53 295 ARG A C 1
ATOM 2192 O O . ARG A 1 295 ? -4.764 -0.744 30.904 1.00 39.53 295 ARG A O 1
ATOM 2199 N N . PHE A 1 296 ? -5.524 -2.759 30.302 1.00 34.38 296 PHE A N 1
ATOM 2200 C CA . PHE A 1 296 ? -4.339 -3.199 29.553 1.00 34.38 296 PHE A CA 1
ATOM 2201 C C . PHE A 1 296 ? -4.377 -2.820 28.058 1.00 34.38 296 PHE A C 1
ATOM 2203 O O . PHE A 1 296 ? -3.386 -3.032 27.377 1.00 34.38 296 PHE A O 1
ATOM 2210 N N . LEU A 1 297 ? -5.500 -2.313 27.533 1.00 36.06 297 LEU A N 1
ATOM 2211 C CA . LEU A 1 297 ? -5.698 -2.051 26.097 1.00 36.06 297 LEU A CA 1
ATOM 2212 C C . LEU A 1 297 ? -5.852 -0.556 25.757 1.00 36.06 297 LEU A C 1
ATOM 2214 O O . LEU A 1 297 ? -5.644 -0.175 24.610 1.00 36.06 297 LEU A O 1
ATOM 2218 N N . ALA A 1 298 ? -6.160 0.302 26.736 1.00 39.28 298 ALA A N 1
ATOM 2219 C CA . ALA A 1 298 ? -6.263 1.753 26.563 1.00 39.28 298 ALA A CA 1
ATOM 2220 C C . ALA A 1 298 ? -5.651 2.487 27.768 1.00 39.28 298 ALA A C 1
ATOM 2222 O O . ALA A 1 298 ? -5.923 2.120 28.911 1.00 39.28 298 ALA A O 1
ATOM 2223 N N . SER A 1 299 ? -4.818 3.506 27.518 1.00 39.03 299 SER A N 1
ATOM 2224 C CA . SER A 1 299 ? -4.116 4.282 28.555 1.00 39.03 299 SER A CA 1
ATOM 2225 C C . SER A 1 299 ? -5.085 5.178 29.353 1.00 39.03 299 SER A C 1
ATOM 2227 O O . SER A 1 299 ? -5.655 6.094 28.760 1.00 39.03 299 SER A O 1
ATOM 2229 N N . PRO A 1 300 ? -5.266 4.963 30.676 1.00 46.81 300 PRO A N 1
ATOM 2230 C CA . PRO A 1 300 ? -6.267 5.702 31.454 1.00 46.81 300 PRO A CA 1
ATOM 2231 C C . PRO A 1 300 ? -5.847 7.076 31.986 1.00 46.81 300 PRO A C 1
ATOM 2233 O O . PRO A 1 300 ? -4.701 7.236 32.425 1.00 46.81 300 PRO A O 1
ATOM 2236 N N . ALA A 1 301 ? -6.842 7.969 32.111 1.00 46.97 301 ALA A N 1
ATOM 2237 C CA . ALA A 1 301 ? -6.857 9.174 32.962 1.00 46.97 301 ALA A CA 1
ATOM 2238 C C . ALA A 1 301 ? -7.516 8.931 34.350 1.00 46.97 301 ALA A C 1
ATOM 2240 O O . ALA A 1 301 ? -7.796 9.868 35.093 1.00 46.97 301 ALA A O 1
ATOM 2241 N N . GLY A 1 302 ? -7.776 7.670 34.729 1.00 45.91 302 GLY A N 1
ATOM 2242 C CA . GLY A 1 302 ? -8.173 7.274 36.091 1.00 45.91 302 GLY A CA 1
ATOM 2243 C C . GLY A 1 302 ? -9.684 7.214 36.357 1.00 45.91 302 GLY A C 1
ATOM 2244 O O . GLY A 1 302 ? -10.101 6.713 37.405 1.00 45.91 302 GLY A O 1
ATOM 2245 N N . PHE A 1 303 ? -10.516 7.651 35.414 1.00 47.78 303 PHE A N 1
ATOM 2246 C CA . PHE A 1 303 ? -11.978 7.615 35.511 1.00 47.78 303 PHE A CA 1
ATOM 2247 C C . PHE A 1 303 ? -12.569 6.192 35.423 1.00 47.78 303 PHE A C 1
ATOM 2249 O O . PHE A 1 303 ? -13.585 5.872 36.040 1.00 47.78 303 PHE A O 1
ATOM 2256 N N . GLU A 1 304 ? -11.906 5.299 34.702 1.00 50.03 304 GLU A N 1
ATOM 2257 C CA . GLU A 1 304 ? -12.317 3.929 34.395 1.00 50.03 304 GLU A CA 1
ATOM 2258 C C . GLU A 1 304 ? -12.490 3.089 35.669 1.00 50.03 304 GLU A C 1
ATOM 2260 O O . GLU A 1 304 ? -13.350 2.212 35.742 1.00 50.03 304 GLU A O 1
ATOM 2265 N N . VAL A 1 305 ? -11.721 3.406 36.718 1.00 48.06 305 VAL A N 1
ATOM 2266 C CA . VAL A 1 305 ? -11.853 2.793 38.046 1.00 48.06 305 VAL A CA 1
ATOM 2267 C C . VAL A 1 305 ? -13.169 3.214 38.711 1.00 48.06 305 VAL A C 1
ATOM 2269 O O . VAL A 1 305 ? -13.853 2.374 39.293 1.00 48.06 305 VAL A O 1
ATOM 2272 N N . TYR A 1 306 ? -13.572 4.481 38.591 1.00 49.22 306 TYR A N 1
ATOM 2273 C CA . TYR A 1 306 ? -14.842 4.977 39.132 1.00 49.22 306 TYR A CA 1
ATOM 2274 C C . TYR A 1 306 ? -16.046 4.407 38.376 1.00 49.22 306 TYR A C 1
ATOM 2276 O O . TYR A 1 306 ? -17.006 3.961 39.008 1.00 49.22 306 TYR A O 1
ATOM 2284 N N . ALA A 1 307 ? -15.972 4.345 37.043 1.00 52.16 307 ALA A N 1
ATOM 2285 C CA . ALA A 1 307 ? -16.991 3.701 36.215 1.00 52.16 307 ALA A CA 1
ATOM 2286 C C . ALA A 1 307 ? -17.147 2.210 36.562 1.00 52.16 307 ALA A C 1
ATOM 2288 O O . ALA A 1 307 ? -18.270 1.723 36.714 1.00 52.16 307 ALA A O 1
ATOM 2289 N N . ALA A 1 308 ? -16.034 1.502 36.789 1.00 52.06 308 ALA A N 1
ATOM 2290 C CA . ALA A 1 308 ? -16.048 0.115 37.241 1.00 52.06 308 ALA A CA 1
ATOM 2291 C C . ALA A 1 308 ? -16.785 -0.043 38.578 1.00 52.06 308 ALA A C 1
ATOM 2293 O O . ALA A 1 308 ? -17.695 -0.865 38.687 1.00 52.06 308 ALA A O 1
ATOM 2294 N N . TRP A 1 309 ? -16.447 0.770 39.585 1.00 51.94 309 TRP A N 1
ATOM 2295 C CA . TRP A 1 309 ? -17.105 0.726 40.894 1.00 51.94 309 TRP A CA 1
ATOM 2296 C C . TRP A 1 309 ? -18.596 1.067 40.825 1.00 51.94 309 TRP A C 1
ATOM 2298 O O . TRP A 1 309 ? -19.386 0.418 41.515 1.00 51.94 309 TRP A O 1
ATOM 2308 N N . ALA A 1 310 ? -19.000 2.013 39.975 1.00 54.53 310 ALA A N 1
ATOM 2309 C CA . ALA A 1 310 ? -20.399 2.379 39.741 1.00 54.53 310 ALA A CA 1
ATOM 2310 C C . ALA A 1 310 ? -21.211 1.233 39.105 1.00 54.53 310 ALA A C 1
ATOM 2312 O O . ALA A 1 310 ? -22.296 0.896 39.584 1.00 54.53 310 ALA A O 1
ATOM 2313 N N . VAL A 1 311 ? -20.667 0.570 38.078 1.00 56.94 311 VAL A N 1
ATOM 2314 C CA . VAL A 1 311 ? -21.305 -0.600 37.446 1.00 56.94 311 VAL A CA 1
ATOM 2315 C C . VAL A 1 311 ? -21.379 -1.779 38.422 1.00 56.94 311 VAL A C 1
ATOM 2317 O O . VAL A 1 311 ? -22.414 -2.441 38.518 1.00 56.94 311 VAL A O 1
ATOM 2320 N N . LEU A 1 312 ? -20.320 -2.008 39.207 1.00 54.00 312 LEU A N 1
ATOM 2321 C CA . LEU A 1 312 ? -20.271 -3.044 40.245 1.00 54.00 312 LEU A CA 1
ATOM 2322 C C . LEU A 1 312 ? -21.363 -2.846 41.299 1.00 54.00 312 LEU A C 1
ATOM 2324 O O . LEU A 1 312 ? -22.094 -3.781 41.631 1.00 54.00 312 LEU A O 1
ATOM 2328 N N . SER A 1 313 ? -21.507 -1.623 41.804 1.00 53.72 313 SER A N 1
ATOM 2329 C CA . SER A 1 313 ? -22.522 -1.309 42.809 1.00 53.72 313 SER A CA 1
ATOM 2330 C C . SER A 1 313 ? -23.939 -1.358 42.228 1.00 53.72 313 SER A C 1
ATOM 2332 O O . SER A 1 313 ? -24.829 -1.903 42.882 1.00 53.72 313 SER A O 1
ATOM 2334 N N . ALA A 1 314 ? -24.148 -0.947 40.974 1.00 60.03 314 ALA A N 1
ATOM 2335 C CA . ALA A 1 314 ? -25.421 -1.144 40.281 1.00 60.03 314 ALA A CA 1
ATOM 2336 C C . ALA A 1 314 ? -25.792 -2.635 40.127 1.00 60.03 314 ALA A C 1
ATOM 2338 O O . ALA A 1 314 ? -26.933 -3.011 40.402 1.00 60.03 314 ALA A O 1
ATOM 2339 N N . CYS A 1 315 ? -24.833 -3.503 39.786 1.00 54.88 315 CYS A N 1
ATOM 2340 C CA . CYS A 1 315 ? -25.051 -4.951 39.673 1.00 54.88 315 CYS A CA 1
ATOM 2341 C C . CYS A 1 315 ? -25.406 -5.602 41.021 1.00 54.88 315 CYS A C 1
ATOM 2343 O O . CYS A 1 315 ? -26.336 -6.409 41.105 1.00 54.88 315 CYS A O 1
ATOM 2345 N N . VAL A 1 316 ? -24.704 -5.230 42.098 1.00 55.94 316 VAL A N 1
ATOM 2346 C CA . VAL A 1 316 ? -24.984 -5.733 43.455 1.00 55.94 316 VAL A CA 1
ATOM 2347 C C . VAL A 1 316 ? -26.369 -5.285 43.927 1.00 55.94 316 VAL A C 1
ATOM 2349 O O . VAL A 1 316 ? -27.140 -6.092 44.452 1.00 55.94 316 VAL A O 1
ATOM 2352 N N . LEU A 1 317 ? -26.728 -4.019 43.709 1.00 56.78 317 LEU A N 1
ATOM 2353 C CA . LEU A 1 317 ? -28.041 -3.494 44.082 1.00 56.78 317 LEU A CA 1
ATOM 2354 C C . LEU A 1 317 ? -29.173 -4.129 43.261 1.00 56.78 317 LEU A C 1
ATOM 2356 O O . LEU A 1 317 ? -30.228 -4.431 43.823 1.00 56.78 317 LEU A O 1
ATOM 2360 N N . LEU A 1 318 ? -28.944 -4.407 41.973 1.00 59.81 318 LEU A N 1
ATOM 2361 C CA . LEU A 1 318 ? -29.884 -5.140 41.126 1.00 59.81 318 LEU A CA 1
ATOM 2362 C C . LEU A 1 318 ? -30.156 -6.538 41.703 1.00 59.81 318 LEU A C 1
ATOM 2364 O O . LEU A 1 318 ? -31.316 -6.908 41.891 1.00 59.81 318 LEU A O 1
ATOM 2368 N N . ALA A 1 319 ? -29.105 -7.274 42.082 1.00 55.88 319 ALA A N 1
ATOM 2369 C CA . ALA A 1 319 ? -29.214 -8.597 42.701 1.00 55.88 319 ALA A CA 1
ATOM 2370 C C . ALA A 1 319 ? -29.999 -8.573 44.029 1.00 55.88 319 ALA A C 1
ATOM 2372 O O . ALA A 1 319 ? -30.810 -9.463 44.298 1.00 55.88 319 ALA A O 1
ATOM 2373 N N . LEU A 1 320 ? -29.819 -7.525 44.841 1.00 56.34 320 LEU A N 1
ATOM 2374 C CA . LEU A 1 320 ? -30.551 -7.332 46.099 1.00 56.34 320 LEU A CA 1
ATOM 2375 C C . LEU A 1 320 ? -32.044 -7.016 45.897 1.00 56.34 320 LEU A C 1
ATOM 2377 O O . LEU A 1 320 ? -32.852 -7.275 46.798 1.00 56.34 320 LEU A O 1
ATOM 2381 N N . LEU A 1 321 ? -32.428 -6.473 44.737 1.00 58.75 321 LEU A N 1
ATOM 2382 C CA . LEU A 1 321 ? -33.820 -6.173 44.399 1.00 58.75 321 LEU A CA 1
ATOM 2383 C C . LEU A 1 321 ? -34.586 -7.378 43.832 1.00 58.75 321 LEU A C 1
ATOM 2385 O O . LEU A 1 321 ? -35.810 -7.413 43.978 1.00 58.75 321 LEU A O 1
ATOM 2389 N N . VAL A 1 322 ? -33.911 -8.390 43.267 1.00 58.50 322 VAL A N 1
ATOM 2390 C CA . VAL A 1 322 ? -34.547 -9.556 42.608 1.00 58.50 322 VAL A CA 1
ATOM 2391 C C . VAL A 1 322 ? -35.643 -10.231 43.455 1.00 58.50 322 VAL A C 1
ATOM 2393 O O . VAL A 1 322 ? -36.737 -10.446 42.928 1.00 58.50 322 VAL A O 1
ATOM 2396 N N . PRO A 1 323 ? -35.454 -10.524 44.760 1.00 56.31 323 PRO A N 1
ATOM 2397 C CA . PRO A 1 323 ? -36.500 -11.164 45.563 1.00 56.31 323 PRO A CA 1
ATOM 2398 C C . PRO A 1 323 ? -37.761 -10.301 45.711 1.00 56.31 323 PRO A C 1
ATOM 2400 O O . PRO A 1 323 ? -38.870 -10.824 45.746 1.00 56.31 323 PRO A O 1
ATOM 2403 N N . ARG A 1 324 ? -37.608 -8.972 45.761 1.00 55.19 324 ARG A N 1
ATOM 2404 C CA . ARG A 1 324 ? -38.736 -8.033 45.860 1.00 55.19 324 ARG A CA 1
ATOM 2405 C C . ARG A 1 324 ? -39.435 -7.822 44.523 1.00 55.19 324 ARG A C 1
ATOM 2407 O O . ARG A 1 324 ? -40.657 -7.736 44.486 1.00 55.19 324 ARG A O 1
ATOM 2414 N N . ILE A 1 325 ? -38.671 -7.820 43.433 1.00 59.44 325 ILE A N 1
ATOM 2415 C CA . ILE A 1 325 ? -39.195 -7.819 42.062 1.00 59.44 325 ILE A CA 1
ATOM 2416 C C . ILE A 1 325 ? -40.098 -9.044 41.843 1.00 59.44 325 ILE A C 1
ATOM 2418 O O . ILE A 1 325 ? -41.212 -8.901 41.328 1.00 59.44 325 ILE A O 1
ATOM 2422 N N . ARG A 1 326 ? -39.649 -10.227 42.296 1.00 57.22 326 ARG A N 1
ATOM 2423 C CA . ARG A 1 326 ? -40.423 -11.483 42.272 1.00 57.22 326 ARG A CA 1
ATOM 2424 C C . ARG A 1 326 ? -41.657 -11.433 43.174 1.00 57.22 326 ARG A C 1
ATOM 2426 O O . ARG A 1 326 ? -42.711 -11.900 42.766 1.00 57.22 326 ARG A O 1
ATOM 2433 N N . ALA A 1 327 ? -41.547 -10.814 44.348 1.00 66.00 327 ALA A N 1
ATOM 2434 C CA . ALA A 1 327 ? -42.658 -10.642 45.287 1.00 66.00 327 ALA A CA 1
ATOM 2435 C C . ALA A 1 327 ? -43.698 -9.584 44.864 1.00 66.00 327 ALA A C 1
ATOM 2437 O O . ALA A 1 327 ? -44.649 -9.341 45.599 1.00 66.00 327 ALA A O 1
ATOM 2438 N N . GLY A 1 328 ? -43.534 -8.938 43.706 1.00 55.66 328 GLY A N 1
ATOM 2439 C CA . GLY A 1 328 ? -44.530 -7.999 43.191 1.00 55.66 328 GLY A CA 1
ATOM 2440 C C . GLY A 1 328 ? -44.317 -6.528 43.538 1.00 55.66 328 GLY A C 1
ATOM 2441 O O . GLY A 1 328 ? -45.164 -5.712 43.191 1.00 55.66 328 GLY A O 1
ATOM 2442 N N . ASP A 1 329 ? -43.204 -6.161 44.179 1.00 60.38 329 ASP A N 1
ATOM 2443 C CA . ASP A 1 329 ? -42.943 -4.778 44.595 1.00 60.38 329 ASP A CA 1
ATOM 2444 C C . ASP A 1 329 ? -42.658 -3.874 43.381 1.00 60.38 329 ASP A C 1
ATOM 2446 O O . ASP A 1 329 ? -41.595 -3.943 42.755 1.00 60.38 329 ASP A O 1
ATOM 2450 N N . THR A 1 330 ? -43.606 -2.989 43.064 1.00 51.41 330 THR A N 1
ATOM 2451 C CA . THR A 1 330 ? -43.521 -2.028 41.953 1.00 51.41 330 THR A CA 1
ATOM 2452 C C . THR A 1 330 ? -42.335 -1.073 42.083 1.00 51.41 330 THR A C 1
ATOM 2454 O O . THR A 1 330 ? -41.706 -0.735 41.082 1.00 51.41 330 THR A O 1
ATOM 2457 N N . THR A 1 331 ? -41.970 -0.678 43.308 1.00 51.69 331 THR A N 1
ATOM 2458 C CA . THR A 1 331 ? -40.822 0.213 43.545 1.00 51.69 331 THR A CA 1
ATOM 2459 C C . THR A 1 331 ? -39.519 -0.515 43.235 1.00 51.69 331 THR A C 1
ATOM 2461 O O . THR A 1 331 ? -38.622 0.049 42.614 1.00 51.69 331 THR A O 1
ATOM 2464 N N . ALA A 1 332 ? -39.424 -1.788 43.627 1.00 53.88 332 ALA A N 1
ATOM 2465 C CA . ALA A 1 332 ? -38.269 -2.626 43.321 1.00 53.88 332 ALA A CA 1
ATOM 2466 C C . ALA A 1 332 ? -38.152 -2.936 41.820 1.00 53.88 332 ALA A C 1
ATOM 2468 O O . ALA A 1 332 ? -37.041 -2.951 41.296 1.00 53.88 332 ALA A O 1
ATOM 2469 N N . ARG A 1 333 ? -39.277 -3.139 41.117 1.00 57.69 333 ARG A N 1
ATOM 2470 C CA . ARG A 1 333 ? -39.312 -3.323 39.652 1.00 57.69 333 ARG A CA 1
ATOM 2471 C C . ARG A 1 333 ? -38.789 -2.096 38.915 1.00 57.69 333 ARG A C 1
ATOM 2473 O O . ARG A 1 333 ? -37.937 -2.228 38.043 1.00 57.69 333 ARG A O 1
ATOM 2480 N N . PHE A 1 334 ? -39.255 -0.912 39.304 1.00 50.06 334 PHE A N 1
ATOM 2481 C CA . PHE A 1 334 ? -38.832 0.344 38.692 1.00 50.06 334 PHE A CA 1
ATOM 2482 C C . PHE A 1 334 ? -37.354 0.655 38.979 1.00 50.06 334 PHE A C 1
ATOM 2484 O O . PHE A 1 334 ? -36.594 0.950 38.061 1.00 50.06 334 PHE A O 1
ATOM 2491 N N . ALA A 1 335 ? -36.915 0.491 40.233 1.00 54.84 335 ALA A N 1
ATOM 2492 C CA . ALA A 1 335 ? -35.511 0.653 40.615 1.00 54.84 335 ALA A CA 1
ATOM 2493 C C . ALA A 1 335 ? -34.588 -0.347 39.898 1.00 54.84 335 ALA A C 1
ATOM 2495 O O . ALA A 1 335 ? -33.493 0.017 39.478 1.00 54.84 335 ALA A O 1
ATOM 2496 N N . GLY A 1 336 ? -35.041 -1.592 39.720 1.00 61.47 336 GLY A N 1
ATOM 2497 C CA . GLY A 1 336 ? -34.305 -2.609 38.975 1.00 61.47 336 GLY A CA 1
ATOM 2498 C C . GLY A 1 336 ? -34.183 -2.280 37.486 1.00 61.47 336 GLY A C 1
ATOM 2499 O O . GLY A 1 336 ? -33.097 -2.401 36.929 1.00 61.47 336 GLY A O 1
ATOM 2500 N N . GLY A 1 337 ? -35.259 -1.801 36.855 1.00 60.16 337 GLY A N 1
ATOM 2501 C CA . GLY A 1 337 ? -35.225 -1.349 35.460 1.00 60.16 337 GLY A CA 1
ATOM 2502 C C . GLY A 1 337 ? -34.274 -0.169 35.238 1.00 60.16 337 GLY A C 1
ATOM 2503 O O . GLY A 1 337 ? -33.523 -0.163 34.267 1.00 60.16 337 GLY A O 1
ATOM 2504 N N . LEU A 1 338 ? -34.246 0.793 36.167 1.00 54.94 338 LEU A N 1
ATOM 2505 C CA . LEU A 1 338 ? -33.359 1.955 36.083 1.00 54.94 338 LEU A CA 1
ATOM 2506 C C . LEU A 1 338 ? -31.882 1.581 36.290 1.00 54.94 338 LEU A C 1
ATOM 2508 O O . LEU A 1 338 ? -31.030 2.028 35.531 1.00 54.94 338 LEU A O 1
ATOM 2512 N N . LEU A 1 339 ? -31.573 0.714 37.262 1.00 60.97 339 LEU A N 1
ATOM 2513 C CA . LEU A 1 339 ? -30.215 0.186 37.444 1.00 60.97 339 LEU A CA 1
ATOM 2514 C C . LEU A 1 339 ? -29.738 -0.612 36.232 1.00 60.97 339 LEU A C 1
ATOM 2516 O O . LEU A 1 339 ? -28.581 -0.491 35.842 1.00 60.97 339 LEU A O 1
ATOM 2520 N N . LEU A 1 340 ? -30.626 -1.407 35.630 1.00 64.19 340 LEU A N 1
ATOM 2521 C CA . LEU A 1 340 ? -30.321 -2.150 34.413 1.00 64.19 340 LEU A CA 1
ATOM 2522 C C . LEU A 1 340 ? -29.998 -1.194 33.257 1.00 64.19 340 LEU A C 1
ATOM 2524 O O . LEU A 1 340 ? -28.994 -1.388 32.579 1.00 64.19 340 LEU A O 1
ATOM 2528 N N . ALA A 1 341 ? -30.777 -0.120 33.088 1.00 58.88 341 ALA A N 1
ATOM 2529 C CA . ALA A 1 341 ? -30.465 0.932 32.124 1.00 58.88 341 ALA A CA 1
ATOM 2530 C C . ALA A 1 341 ? -29.095 1.573 32.410 1.00 58.88 341 ALA A C 1
ATOM 2532 O O . ALA A 1 341 ? -28.286 1.701 31.501 1.00 58.88 341 ALA A O 1
ATOM 2533 N N . CYS A 1 342 ? -28.771 1.892 33.667 1.00 57.25 342 CYS A N 1
ATOM 2534 C CA . CYS A 1 342 ? -27.466 2.449 34.040 1.00 57.25 342 CYS A CA 1
ATOM 2535 C C . CYS A 1 342 ? -26.275 1.503 33.826 1.00 57.25 342 CYS A C 1
ATOM 2537 O O . CYS A 1 342 ? -25.170 1.986 33.611 1.00 57.25 342 CYS A O 1
ATOM 2539 N N . VAL A 1 343 ? -26.469 0.182 33.882 1.00 59.25 343 VAL A N 1
ATOM 2540 C CA . VAL A 1 343 ? -25.428 -0.807 33.537 1.00 59.25 343 VAL A CA 1
ATOM 2541 C C . VAL A 1 343 ? -25.251 -0.921 32.017 1.00 59.25 343 VAL A C 1
ATOM 2543 O O . VAL A 1 343 ? -24.157 -1.223 31.549 1.00 59.25 343 VAL A O 1
ATOM 2546 N N . LEU A 1 344 ? -26.308 -0.651 31.246 1.00 54.84 344 LEU A N 1
ATOM 2547 C CA . LEU A 1 344 ? -26.319 -0.729 29.782 1.00 54.84 344 LEU A CA 1
ATOM 2548 C C . LEU A 1 344 ? -25.863 0.577 29.095 1.00 54.84 344 LEU A C 1
ATOM 2550 O O . LEU A 1 344 ? -25.331 0.528 27.991 1.00 54.84 344 LEU A O 1
ATOM 2554 N N . LEU A 1 345 ? -26.036 1.737 29.738 1.00 53.69 345 LEU A N 1
ATOM 2555 C CA . LEU A 1 345 ? -25.733 3.068 29.182 1.00 53.69 345 LEU A CA 1
ATOM 2556 C C . LEU A 1 345 ? -24.236 3.368 28.922 1.00 53.69 345 LEU A C 1
ATOM 2558 O O . LEU A 1 345 ? -23.959 3.994 27.898 1.00 53.69 345 LEU A O 1
ATOM 2562 N N . PRO A 1 346 ? -23.262 2.943 29.758 1.00 51.09 346 PRO A N 1
ATOM 2563 C CA . PRO A 1 346 ? -21.845 3.260 29.543 1.00 51.09 346 PRO A CA 1
ATOM 2564 C C . PRO A 1 346 ? -21.274 2.719 28.223 1.00 51.09 346 PRO A C 1
ATOM 2566 O O . PRO A 1 346 ? -20.279 3.238 27.731 1.00 51.09 346 PRO A O 1
ATOM 2569 N N . GLY A 1 347 ? -21.918 1.713 27.621 1.00 49.62 347 GLY A N 1
ATOM 2570 C CA . GLY A 1 347 ? -21.530 1.164 26.320 1.00 49.62 347 GLY A CA 1
ATOM 2571 C C . GLY A 1 347 ? -22.260 1.754 25.108 1.00 49.62 347 GLY A C 1
ATOM 2572 O O . GLY A 1 347 ? -22.034 1.252 24.012 1.00 49.62 347 GLY A O 1
ATOM 2573 N N . GLY A 1 348 ? -23.157 2.742 25.272 1.00 47.09 348 GLY A N 1
ATOM 2574 C CA . GLY A 1 348 ? -24.205 2.968 24.263 1.00 47.09 348 GLY A CA 1
ATOM 2575 C C . GLY A 1 348 ? -24.691 4.389 23.979 1.00 47.09 348 GLY A C 1
ATOM 2576 O O . GLY A 1 348 ? -25.513 4.550 23.081 1.00 47.09 348 GLY A O 1
ATOM 2577 N N . ILE A 1 349 ? -24.242 5.433 24.679 1.00 49.12 349 ILE A N 1
ATOM 2578 C CA . ILE A 1 349 ? -24.652 6.804 24.325 1.00 49.12 349 ILE A CA 1
ATOM 2579 C C . ILE A 1 349 ? -23.617 7.409 23.369 1.00 49.12 349 ILE A C 1
ATOM 2581 O O . ILE A 1 349 ? -22.664 8.037 23.812 1.00 49.12 349 ILE A O 1
ATOM 2585 N N . HIS A 1 350 ? -23.815 7.260 22.056 1.00 50.34 350 HIS A N 1
ATOM 2586 C CA . HIS A 1 350 ? -23.022 7.964 21.034 1.00 50.34 350 HIS A CA 1
ATOM 2587 C C . HIS A 1 350 ? -23.521 9.407 20.813 1.00 50.34 350 HIS A C 1
ATOM 2589 O O . HIS A 1 350 ? -23.841 9.805 19.692 1.00 50.34 350 HIS A O 1
ATOM 2595 N N . VAL A 1 351 ? -23.706 10.170 21.893 1.00 48.34 351 VAL A N 1
ATOM 2596 C CA . VAL A 1 351 ? -24.103 11.586 21.823 1.00 48.34 351 VAL A CA 1
ATOM 2597 C C . VAL A 1 351 ? -22.857 12.423 22.047 1.00 48.34 351 VAL A C 1
ATOM 2599 O O . VAL A 1 351 ? -22.294 12.367 23.133 1.00 48.34 351 VAL A O 1
ATOM 2602 N N . GLU A 1 352 ? -22.427 13.171 21.034 1.00 49.69 352 GLU A N 1
ATOM 2603 C CA . GLU A 1 352 ? -21.304 14.104 21.140 1.00 49.69 352 GLU A CA 1
ATOM 2604 C C . GLU A 1 352 ? -21.749 15.301 21.988 1.00 49.69 352 GLU A C 1
ATOM 2606 O O . GLU A 1 352 ? -22.566 16.120 21.562 1.00 49.69 352 GLU A O 1
ATOM 2611 N N . THR A 1 353 ? -21.295 15.347 23.243 1.00 51.78 353 THR A N 1
ATOM 2612 C CA . THR A 1 353 ? -21.733 16.367 24.209 1.00 51.78 353 THR A CA 1
ATOM 2613 C C . THR A 1 353 ? -20.942 17.670 24.085 1.00 51.78 353 THR A C 1
ATOM 2615 O O . THR A 1 353 ? -21.338 18.683 24.667 1.00 51.78 353 THR A O 1
ATOM 2618 N N . GLY A 1 354 ? -19.836 17.655 23.328 1.00 49.34 354 GLY A N 1
ATOM 2619 C CA . GLY A 1 354 ? -18.928 18.790 23.165 1.00 49.34 354 GLY A CA 1
ATOM 2620 C C . GLY A 1 354 ? -18.067 19.043 24.405 1.00 49.34 354 GLY A C 1
ATOM 2621 O O . GLY A 1 354 ? -17.529 20.138 24.569 1.00 49.34 354 GLY A O 1
ATOM 2622 N N . ARG A 1 355 ? -17.965 18.058 25.306 1.00 48.06 355 ARG A N 1
ATOM 2623 C CA . ARG A 1 355 ? -17.198 18.133 26.554 1.00 48.06 355 ARG A CA 1
ATOM 2624 C C . ARG A 1 355 ?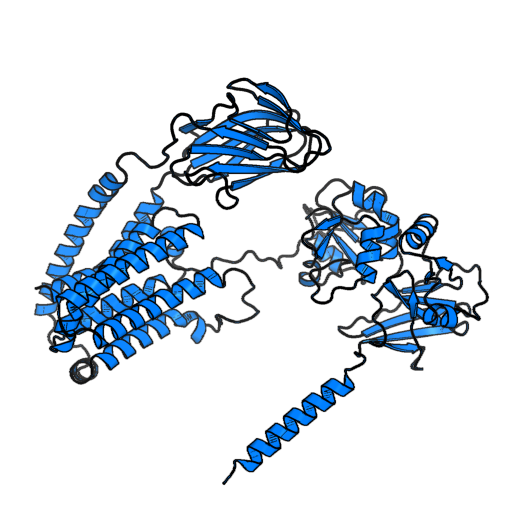 -16.255 16.931 26.636 1.00 48.06 355 ARG A C 1
ATOM 2626 O O . ARG A 1 355 ? -16.719 15.841 26.982 1.00 48.06 355 ARG A O 1
ATOM 2633 N N . PRO A 1 356 ? -14.942 17.117 26.397 1.00 49.81 356 PRO A N 1
ATOM 2634 C CA . PRO A 1 356 ? -13.963 16.030 26.363 1.00 49.81 356 PRO A CA 1
ATOM 2635 C C . PRO A 1 356 ? -14.017 15.102 27.584 1.00 49.81 356 PRO A C 1
ATOM 2637 O O . PRO A 1 356 ? -14.028 13.888 27.404 1.00 49.81 356 PRO A O 1
ATOM 2640 N N . ALA A 1 357 ? -14.162 15.635 28.808 1.00 47.25 357 ALA A N 1
ATOM 2641 C CA . ALA A 1 357 ? -14.363 14.831 30.019 1.00 47.25 357 ALA A CA 1
ATOM 2642 C C . ALA A 1 357 ? -15.451 13.774 29.907 1.00 47.25 357 ALA A C 1
ATOM 2644 O O . ALA A 1 357 ? -15.284 12.700 30.460 1.00 47.25 357 ALA A O 1
ATOM 2645 N N . ILE A 1 358 ? -16.580 14.110 29.282 1.00 47.56 358 ILE A N 1
ATOM 2646 C CA . ILE A 1 358 ? -17.776 13.267 29.196 1.00 47.56 358 ILE A CA 1
ATOM 2647 C C . ILE A 1 358 ? -17.668 12.358 27.974 1.00 47.56 358 ILE A C 1
ATOM 2649 O O . ILE A 1 358 ? -17.951 11.162 28.055 1.00 47.56 358 ILE A O 1
ATOM 2653 N N . ASP A 1 359 ? -17.196 12.915 26.862 1.00 50.62 359 ASP A N 1
ATOM 2654 C CA . ASP A 1 359 ? -17.039 12.214 25.591 1.00 50.62 359 ASP A CA 1
ATOM 2655 C C . ASP A 1 359 ? -15.935 11.136 25.646 1.00 50.62 359 ASP A C 1
ATOM 2657 O O . ASP A 1 359 ? -15.959 10.204 24.850 1.00 50.62 359 ASP A O 1
ATOM 2661 N N . HIS A 1 360 ? -15.008 11.201 26.611 1.00 49.59 360 HIS A N 1
ATOM 2662 C CA . HIS A 1 360 ? -14.050 10.124 26.902 1.00 49.59 360 HIS A CA 1
ATOM 2663 C C . HIS A 1 360 ? -14.632 8.956 27.718 1.00 49.59 360 HIS A C 1
ATOM 2665 O O . HIS A 1 360 ? -14.070 7.862 27.695 1.00 49.59 360 HIS A O 1
ATOM 2671 N N . LEU A 1 361 ? -15.726 9.173 28.454 1.00 47.47 361 LEU A N 1
ATOM 2672 C CA . LEU A 1 361 ? -16.360 8.153 29.310 1.00 47.47 361 LEU A CA 1
ATOM 2673 C C . LEU A 1 361 ? -17.406 7.351 28.564 1.00 47.47 361 LEU A C 1
ATOM 2675 O O . LEU A 1 361 ? -17.674 6.193 28.879 1.00 47.47 361 LEU A O 1
ATOM 2679 N N . LEU A 1 362 ? -18.048 8.026 27.621 1.00 49.62 362 LEU A N 1
ATOM 2680 C CA . LEU A 1 362 ? -18.900 7.417 26.632 1.00 49.62 362 LEU A CA 1
ATOM 2681 C C . LEU A 1 362 ? -17.970 6.781 25.599 1.00 49.62 362 LEU A C 1
ATOM 2683 O O . LEU A 1 362 ? -16.999 7.401 25.173 1.00 49.62 362 LEU A O 1
ATOM 2687 N N . VAL A 1 363 ? -18.229 5.536 25.199 1.00 48.66 363 VAL A N 1
ATOM 2688 C CA . VAL A 1 363 ? -17.471 4.900 24.112 1.00 48.66 363 VAL A CA 1
ATOM 2689 C C . VAL A 1 363 ? -17.853 5.595 22.797 1.00 48.66 363 VAL A C 1
ATOM 2691 O O . VAL A 1 363 ? -18.737 5.155 22.060 1.00 48.66 363 VAL A O 1
ATOM 2694 N N . GLN A 1 364 ? -17.231 6.745 22.540 1.00 49.69 364 GLN A N 1
ATOM 2695 C CA . GLN A 1 364 ? -17.461 7.569 21.362 1.00 49.69 364 GLN A CA 1
ATOM 2696 C C . GLN A 1 364 ? -16.509 7.140 20.244 1.00 49.69 364 GLN A C 1
ATOM 2698 O O . GLN A 1 364 ? -15.289 7.113 20.451 1.00 49.69 364 GLN A O 1
ATOM 2703 N N . PRO A 1 365 ? -17.004 6.858 19.029 1.00 47.41 365 PRO A N 1
ATOM 2704 C CA . PRO A 1 365 ? -16.142 6.881 17.860 1.00 47.41 365 PRO A CA 1
ATOM 2705 C C . PRO A 1 365 ? -15.653 8.325 17.672 1.00 47.41 365 PRO A C 1
ATOM 2707 O O . PRO A 1 365 ? -16.423 9.196 17.277 1.00 47.41 365 PRO A O 1
ATOM 2710 N N . ARG A 1 366 ? -14.382 8.596 17.996 1.00 45.38 366 ARG A N 1
ATOM 2711 C CA . ARG A 1 366 ? -13.774 9.919 17.773 1.00 45.38 366 ARG A CA 1
ATOM 2712 C C . ARG A 1 366 ? -13.786 10.274 16.276 1.00 45.38 366 ARG A C 1
ATOM 2714 O O . ARG A 1 366 ? -13.783 9.350 15.452 1.00 45.38 366 ARG A O 1
ATOM 2721 N N . PRO A 1 367 ? -13.739 11.574 15.910 1.00 41.94 367 PRO A N 1
ATOM 2722 C CA . PRO A 1 367 ? -13.512 11.986 14.530 1.00 41.94 367 PRO A CA 1
ATOM 2723 C C . PRO A 1 367 ? -12.278 11.262 13.993 1.00 41.94 367 PRO A C 1
ATOM 2725 O O . PRO A 1 367 ? -11.183 11.373 14.547 1.00 41.94 367 PRO A O 1
ATOM 2728 N N . ARG A 1 368 ? -12.477 10.439 12.964 1.00 49.94 368 ARG A N 1
ATOM 2729 C CA . ARG A 1 368 ? -11.388 9.695 12.333 1.00 49.94 368 ARG A CA 1
ATOM 2730 C C . ARG A 1 368 ? -10.476 10.695 11.637 1.00 49.94 368 ARG A C 1
ATOM 2732 O O . ARG A 1 368 ? -10.969 11.646 11.034 1.00 49.94 368 ARG A O 1
ATOM 2739 N N . ALA A 1 369 ? -9.166 10.466 11.691 1.00 47.69 369 ALA A N 1
ATOM 2740 C CA . ALA A 1 369 ? -8.264 11.188 10.807 1.00 47.69 369 ALA A CA 1
ATOM 2741 C C . ALA A 1 369 ? -8.701 10.911 9.352 1.00 47.69 369 ALA A C 1
ATOM 2743 O O . ALA A 1 369 ? -8.879 9.736 9.009 1.00 47.69 369 ALA A O 1
ATOM 2744 N N . PRO A 1 370 ? -8.927 11.942 8.518 1.00 57.62 370 PRO A N 1
ATOM 2745 C CA . PRO A 1 370 ? -9.245 11.749 7.109 1.00 57.62 370 PRO A CA 1
ATOM 2746 C C . PRO A 1 370 ? -7.991 11.224 6.402 1.00 57.62 370 PRO A C 1
ATOM 2748 O O . PRO A 1 370 ? -7.109 11.986 6.015 1.00 57.62 370 PRO A O 1
ATOM 2751 N N . LEU A 1 371 ? -7.873 9.898 6.301 1.00 63.47 371 LEU A N 1
ATOM 2752 C CA . LEU A 1 371 ? -6.738 9.237 5.647 1.00 63.47 371 LEU A CA 1
ATOM 2753 C C . LEU A 1 371 ? -6.757 9.422 4.125 1.00 63.47 371 LEU A C 1
ATOM 2755 O O . LEU A 1 371 ? -5.759 9.159 3.472 1.00 63.47 371 LEU A O 1
ATOM 2759 N N . ASP A 1 372 ? -7.885 9.859 3.570 1.00 71.31 372 ASP A N 1
ATOM 2760 C CA . ASP A 1 372 ? -8.092 10.199 2.165 1.00 71.31 372 ASP A CA 1
ATOM 2761 C C . ASP A 1 372 ? -7.783 11.670 1.852 1.00 71.31 372 ASP A C 1
ATOM 2763 O O . ASP A 1 372 ? -7.916 12.097 0.701 1.00 71.31 372 ASP A O 1
ATOM 2767 N N . GLN A 1 373 ? -7.360 12.456 2.850 1.00 77.25 373 GLN A N 1
ATOM 2768 C CA . GLN A 1 373 ? -6.989 13.846 2.635 1.00 77.25 373 GLN A CA 1
ATOM 2769 C C . GLN A 1 373 ? -5.789 13.928 1.688 1.00 77.25 373 GLN A C 1
ATOM 2771 O O . GLN A 1 373 ? -4.674 13.516 2.010 1.00 77.25 373 GLN A O 1
ATOM 2776 N N . ARG A 1 374 ? -6.030 14.482 0.499 1.00 81.75 374 ARG A N 1
ATOM 2777 C CA . ARG A 1 374 ? -5.010 14.630 -0.537 1.00 81.75 374 ARG A CA 1
ATOM 2778 C C . ARG A 1 374 ? -4.110 15.820 -0.237 1.00 81.75 374 ARG A C 1
ATOM 2780 O O . ARG A 1 374 ? -4.579 16.879 0.180 1.00 81.75 374 ARG A O 1
ATOM 2787 N N . SER A 1 375 ? -2.812 15.637 -0.459 1.00 84.38 375 SER A N 1
ATOM 2788 C CA . SER A 1 375 ? -1.850 16.737 -0.474 1.00 84.38 375 SER A CA 1
ATOM 2789 C C . SER A 1 375 ? -1.729 17.315 -1.893 1.00 84.38 375 SER A C 1
ATOM 2791 O O . SER A 1 375 ? -2.005 16.601 -2.862 1.00 84.38 375 SER A O 1
ATOM 2793 N N . PRO A 1 376 ? -1.255 18.565 -2.054 1.00 88.69 376 PRO A N 1
ATOM 2794 C CA . PRO A 1 376 ? -0.943 19.125 -3.370 1.00 88.69 376 PRO A CA 1
ATOM 2795 C C . PRO A 1 376 ? -0.051 18.222 -4.236 1.00 88.69 376 PRO A C 1
ATOM 2797 O O . PRO A 1 376 ? -0.228 18.179 -5.452 1.00 88.69 376 PRO A O 1
ATOM 2800 N N . ALA A 1 377 ? 0.886 17.482 -3.631 1.00 88.50 377 ALA A N 1
ATOM 2801 C CA . ALA A 1 377 ? 1.712 16.506 -4.342 1.00 88.50 377 ALA A CA 1
ATOM 2802 C C . ALA A 1 377 ? 0.932 15.288 -4.851 1.00 88.50 377 ALA A C 1
ATOM 2804 O O . ALA A 1 377 ? 1.188 14.830 -5.965 1.00 88.50 377 ALA A O 1
ATOM 2805 N N . ILE A 1 378 ? -0.037 14.795 -4.078 1.00 87.94 378 ILE A N 1
ATOM 2806 C CA . ILE A 1 378 ? -0.932 13.709 -4.499 1.00 87.94 378 ILE A CA 1
ATOM 2807 C C . ILE A 1 378 ? -1.829 14.162 -5.653 1.00 87.94 378 ILE A C 1
ATOM 2809 O O . ILE A 1 378 ? -1.935 13.453 -6.652 1.00 87.94 378 ILE A O 1
ATOM 2813 N N . ASP A 1 379 ? -2.427 15.351 -5.554 1.00 87.94 379 ASP A N 1
ATOM 2814 C CA . ASP A 1 379 ? -3.284 15.891 -6.616 1.00 87.94 379 ASP A CA 1
ATOM 2815 C C . ASP A 1 379 ? -2.498 16.141 -7.907 1.00 87.94 379 ASP A C 1
ATOM 2817 O O . ASP A 1 379 ? -2.948 15.783 -8.998 1.00 87.94 379 ASP A O 1
ATOM 2821 N N . ALA A 1 380 ? -1.284 16.686 -7.789 1.00 86.94 380 ALA A N 1
ATOM 2822 C CA . ALA A 1 380 ? -0.396 16.864 -8.928 1.00 86.94 380 ALA A CA 1
ATOM 2823 C C . ALA A 1 380 ? -0.024 15.522 -9.575 1.00 86.94 380 ALA A C 1
ATOM 2825 O O . ALA A 1 380 ? -0.066 15.421 -10.799 1.00 86.94 380 ALA A O 1
ATOM 2826 N N . ALA A 1 381 ? 0.280 14.485 -8.787 1.00 86.81 381 ALA A N 1
ATOM 2827 C CA . ALA A 1 381 ? 0.586 13.154 -9.310 1.00 86.81 381 ALA A CA 1
ATOM 2828 C C . ALA A 1 381 ? -0.619 12.514 -10.026 1.00 86.81 381 ALA A C 1
ATOM 2830 O O . ALA A 1 381 ? -0.453 11.952 -11.104 1.00 86.81 381 ALA A O 1
ATOM 2831 N N . ALA A 1 382 ? -1.827 12.649 -9.469 1.00 82.44 382 ALA A N 1
ATOM 2832 C CA . ALA A 1 382 ? -3.055 12.080 -10.031 1.00 82.44 382 ALA A CA 1
ATOM 2833 C C . ALA A 1 382 ? -3.500 12.746 -11.346 1.00 82.44 382 ALA A C 1
ATOM 2835 O O . ALA A 1 382 ? -4.261 12.157 -12.108 1.00 82.44 382 ALA A O 1
ATOM 2836 N N . SER A 1 383 ? -3.044 13.973 -11.611 1.00 74.25 383 SER A N 1
ATOM 2837 C CA . SER A 1 383 ? -3.358 14.716 -12.840 1.00 74.25 383 SER A CA 1
ATOM 2838 C C . SER A 1 383 ? -2.529 14.303 -14.063 1.00 74.25 383 SER A C 1
ATOM 2840 O O . SER A 1 383 ? -2.783 14.779 -15.170 1.00 74.25 383 SER A O 1
ATOM 2842 N N . LEU A 1 384 ? -1.515 13.457 -13.870 1.00 72.00 384 LEU A N 1
ATOM 2843 C CA . LEU A 1 384 ? -0.607 13.021 -14.927 1.00 72.00 384 LEU A CA 1
ATOM 2844 C C . LEU A 1 384 ? -1.143 11.782 -15.643 1.00 72.00 384 LEU A C 1
ATOM 2846 O O . LEU A 1 384 ? -1.988 11.058 -15.119 1.00 72.00 384 LEU A O 1
ATOM 2850 N N . GLU A 1 385 ? -0.638 11.537 -16.855 1.00 65.88 385 GLU A N 1
ATOM 2851 C CA . GLU A 1 385 ? -0.873 10.265 -17.545 1.00 65.88 385 GLU A CA 1
ATOM 2852 C C . GLU A 1 385 ? -0.507 9.073 -16.641 1.00 65.88 385 GLU A C 1
ATOM 2854 O O . GLU A 1 385 ? 0.343 9.236 -15.759 1.00 65.88 385 GLU A O 1
ATOM 2859 N N . PRO A 1 386 ? -1.112 7.882 -16.848 1.00 65.94 386 PRO A N 1
ATOM 2860 C CA . PRO A 1 386 ? -0.911 6.720 -15.987 1.00 65.94 386 PRO A CA 1
ATOM 2861 C C . PRO A 1 386 ? 0.575 6.435 -15.746 1.00 65.94 386 PRO A C 1
ATOM 2863 O O . PRO A 1 386 ? 1.296 5.949 -16.618 1.00 65.94 386 PRO A O 1
ATOM 2866 N N . ALA A 1 387 ? 1.018 6.753 -14.538 1.00 74.56 387 ALA A N 1
ATOM 2867 C CA . ALA A 1 387 ? 2.398 6.704 -14.098 1.00 74.56 387 ALA A CA 1
ATOM 2868 C C . ALA A 1 387 ? 2.452 5.967 -12.766 1.00 74.56 387 ALA A C 1
ATOM 2870 O O . ALA A 1 387 ? 1.624 6.209 -11.884 1.00 74.56 387 ALA A O 1
ATOM 2871 N N . ARG A 1 388 ? 3.444 5.088 -12.594 1.00 90.44 388 ARG A N 1
ATOM 2872 C CA . ARG A 1 388 ? 3.666 4.466 -11.289 1.00 90.44 388 ARG A CA 1
ATOM 2873 C C . ARG A 1 388 ? 4.391 5.427 -10.367 1.00 90.44 388 ARG A C 1
ATOM 2875 O O . ARG A 1 388 ? 5.390 6.047 -10.742 1.00 90.44 388 ARG A O 1
ATOM 2882 N N . VAL A 1 389 ? 3.888 5.497 -9.144 1.00 92.44 389 VAL A N 1
ATOM 2883 C CA . VAL A 1 389 ? 4.389 6.345 -8.070 1.00 92.44 389 VAL A CA 1
ATOM 2884 C C . VAL A 1 389 ? 5.096 5.481 -7.029 1.00 92.44 389 VAL A C 1
ATOM 2886 O O . VAL A 1 389 ? 4.612 4.412 -6.651 1.00 92.44 389 VAL A O 1
ATOM 2889 N N . ALA A 1 390 ? 6.226 5.966 -6.520 1.00 93.50 390 ALA A N 1
ATOM 2890 C CA . ALA A 1 390 ? 6.883 5.406 -5.345 1.00 93.50 390 ALA A CA 1
ATOM 2891 C C . ALA A 1 390 ? 7.036 6.464 -4.246 1.00 93.50 390 ALA A C 1
ATOM 2893 O O . ALA A 1 390 ? 7.504 7.573 -4.491 1.00 93.50 390 ALA A O 1
ATOM 2894 N N . GLY A 1 391 ? 6.669 6.114 -3.013 1.00 93.25 391 GLY A N 1
ATOM 2895 C CA . GLY A 1 391 ? 7.023 6.906 -1.837 1.00 93.25 391 GLY A CA 1
ATOM 2896 C C . GLY A 1 391 ? 8.429 6.577 -1.357 1.00 93.25 391 GLY A C 1
ATOM 2897 O O . GLY A 1 391 ? 8.775 5.400 -1.246 1.00 93.25 391 GLY A O 1
ATOM 2898 N N . LEU A 1 392 ? 9.215 7.603 -1.027 1.00 93.06 392 LEU A N 1
ATOM 2899 C CA . LEU A 1 392 ? 10.498 7.418 -0.352 1.00 93.06 392 LEU A CA 1
ATOM 2900 C C . LEU A 1 392 ? 10.300 7.339 1.165 1.00 93.06 392 LEU A C 1
ATOM 2902 O O . LEU A 1 392 ? 9.588 8.152 1.767 1.00 93.06 392 LEU A O 1
ATOM 2906 N N . GLY A 1 393 ? 10.928 6.347 1.791 1.00 89.75 393 GLY A N 1
ATOM 2907 C CA . GLY A 1 393 ? 10.828 6.081 3.221 1.00 89.75 393 GLY A CA 1
ATOM 2908 C C . GLY A 1 393 ? 9.413 5.677 3.628 1.00 89.75 393 GLY A C 1
ATOM 2909 O O . GLY A 1 393 ? 8.981 4.559 3.358 1.00 89.75 393 GLY A O 1
ATOM 2910 N N . TRP A 1 394 ? 8.719 6.584 4.314 1.00 88.69 394 TRP A N 1
ATOM 2911 C CA . TRP A 1 394 ? 7.324 6.425 4.745 1.00 88.69 394 TRP A CA 1
ATOM 2912 C C . TRP A 1 394 ? 6.409 7.523 4.183 1.00 88.69 394 TRP A C 1
ATOM 2914 O O . TRP A 1 394 ? 5.293 7.699 4.660 1.00 88.69 394 TRP A O 1
ATOM 2924 N N . THR A 1 395 ? 6.877 8.266 3.172 1.00 89.75 395 THR A N 1
ATOM 2925 C CA . THR A 1 395 ? 6.144 9.407 2.592 1.00 89.75 395 THR A CA 1
ATOM 2926 C C . THR A 1 395 ? 4.826 8.976 1.942 1.00 89.75 395 THR A C 1
ATOM 2928 O O . THR A 1 395 ? 3.809 9.638 2.117 1.00 89.75 395 THR A O 1
ATOM 2931 N N . LEU A 1 396 ? 4.831 7.844 1.230 1.00 88.44 396 LEU A N 1
ATOM 2932 C CA . LEU A 1 396 ? 3.625 7.157 0.765 1.00 88.44 396 LEU A CA 1
ATOM 2933 C C . LEU A 1 396 ? 3.736 5.691 1.176 1.00 88.44 396 LEU A C 1
ATOM 2935 O O . LEU A 1 396 ? 4.579 4.957 0.658 1.00 88.44 396 LEU A O 1
ATOM 2939 N N . PHE A 1 397 ? 2.920 5.281 2.142 1.00 87.50 397 PHE A N 1
ATOM 2940 C CA . PHE A 1 397 ? 2.980 3.937 2.704 1.00 87.50 397 PHE A CA 1
ATOM 2941 C C . PHE A 1 397 ? 2.560 2.884 1.653 1.00 87.50 397 PHE A C 1
ATOM 2943 O O . PHE A 1 397 ? 1.548 3.093 0.973 1.00 87.50 397 PHE A O 1
ATOM 2950 N N . PRO A 1 398 ? 3.281 1.755 1.496 1.00 83.88 398 PRO A N 1
ATOM 2951 C CA . PRO A 1 398 ? 2.938 0.730 0.506 1.00 83.88 398 PRO A CA 1
ATOM 2952 C C . PRO A 1 398 ? 1.483 0.256 0.622 1.00 83.88 398 PRO A C 1
ATOM 2954 O O . PRO A 1 398 ? 1.002 -0.047 1.710 1.00 83.88 398 PRO A O 1
ATOM 2957 N N . GLY A 1 399 ? 0.766 0.211 -0.503 1.00 78.50 399 GLY A N 1
ATOM 2958 C CA . GLY A 1 399 ? -0.660 -0.142 -0.546 1.00 78.50 399 GLY A CA 1
ATOM 2959 C C . GLY A 1 399 ? -1.637 1.017 -0.309 1.00 78.50 399 GLY A C 1
ATOM 2960 O O . GLY A 1 399 ? -2.828 0.849 -0.546 1.00 78.50 399 GLY A O 1
ATOM 2961 N N . THR A 1 400 ? -1.171 2.209 0.084 1.00 84.62 400 THR A N 1
ATOM 2962 C CA . THR A 1 400 ? -2.052 3.392 0.220 1.00 84.62 400 THR A CA 1
ATOM 2963 C C . THR A 1 400 ? -2.224 4.183 -1.074 1.00 84.62 400 THR A C 1
ATOM 2965 O O . THR A 1 400 ? -3.126 5.006 -1.162 1.00 84.62 400 THR A O 1
ATOM 2968 N N . SER A 1 401 ? -1.425 3.919 -2.114 1.00 83.12 401 SER A N 1
ATOM 2969 C CA . SER A 1 401 ? -1.533 4.613 -3.406 1.00 83.12 401 SER A CA 1
ATOM 2970 C C . SER A 1 401 ? -2.927 4.462 -4.033 1.00 83.12 401 SER A C 1
ATOM 2972 O O . SER A 1 401 ? -3.479 5.433 -4.551 1.00 83.12 401 SER A O 1
ATOM 2974 N N . GLY A 1 402 ? -3.538 3.278 -3.892 1.00 78.56 402 GLY A N 1
ATOM 2975 C CA . GLY A 1 402 ? -4.886 2.991 -4.384 1.00 78.56 402 GLY A CA 1
ATOM 2976 C C . GLY A 1 402 ? -5.972 3.869 -3.754 1.00 78.56 402 GLY A C 1
ATOM 2977 O O . GLY A 1 402 ? -6.938 4.205 -4.434 1.00 78.56 402 GLY A O 1
ATOM 2978 N N . LEU A 1 403 ? -5.786 4.332 -2.509 1.00 82.06 403 LEU A N 1
ATOM 2979 C CA . LEU A 1 403 ? -6.700 5.283 -1.858 1.00 82.06 403 LEU A CA 1
ATOM 2980 C C . LEU A 1 403 ? -6.783 6.610 -2.626 1.00 82.06 403 LEU A C 1
ATOM 2982 O O . LEU A 1 403 ? -7.825 7.261 -2.663 1.00 82.06 403 LEU A O 1
ATOM 2986 N N . TYR A 1 404 ? -5.684 6.992 -3.272 1.00 83.88 404 TYR A N 1
ATOM 2987 C CA . TYR A 1 404 ? -5.558 8.239 -4.015 1.00 83.88 404 TYR A CA 1
ATOM 2988 C C . TYR A 1 404 ? -5.774 8.069 -5.522 1.00 83.88 404 TYR A C 1
ATOM 2990 O O . TYR A 1 404 ? -5.658 9.041 -6.266 1.00 83.88 404 TYR A O 1
ATOM 2998 N N . GLY A 1 405 ? -6.099 6.854 -5.982 1.00 82.25 405 GLY A N 1
ATOM 2999 C CA . GLY A 1 405 ? -6.168 6.531 -7.408 1.00 82.25 405 GLY A CA 1
ATOM 3000 C C . GLY A 1 405 ? -4.800 6.540 -8.098 1.00 82.25 405 GLY A C 1
ATOM 3001 O O . GLY A 1 405 ? -4.735 6.692 -9.312 1.00 82.25 405 GLY A O 1
ATOM 3002 N N . LEU A 1 406 ? -3.714 6.405 -7.330 1.00 86.06 406 LEU A N 1
ATOM 3003 C CA . LEU A 1 406 ? -2.352 6.319 -7.847 1.00 86.06 406 LEU A CA 1
ATOM 3004 C C . LEU A 1 406 ? -1.945 4.853 -7.998 1.00 86.06 406 LEU A C 1
ATOM 3006 O O . LEU A 1 406 ? -2.141 4.034 -7.093 1.00 86.06 406 LEU A O 1
ATOM 3010 N N . GLU A 1 407 ? -1.305 4.528 -9.115 1.00 86.44 407 GLU A N 1
ATOM 3011 C CA . GLU A 1 407 ? -0.706 3.212 -9.296 1.00 86.44 407 GLU A CA 1
ATOM 3012 C C . GLU A 1 407 ? 0.646 3.134 -8.583 1.00 86.44 407 GLU A C 1
ATOM 3014 O O . GLU A 1 407 ? 1.523 3.976 -8.774 1.00 86.44 407 GLU A O 1
ATOM 3019 N N . GLY A 1 408 ? 0.820 2.108 -7.754 1.00 88.38 408 GLY A N 1
ATOM 3020 C CA . GLY A 1 408 ? 2.082 1.806 -7.086 1.00 88.38 408 GLY A CA 1
ATOM 3021 C C . GLY A 1 408 ? 2.783 0.608 -7.720 1.00 88.38 408 GLY A C 1
ATOM 3022 O O . GLY A 1 408 ? 2.207 -0.124 -8.520 1.00 88.38 408 GLY A O 1
ATOM 3023 N N . TYR A 1 409 ? 4.031 0.381 -7.320 1.00 87.12 409 TYR A N 1
ATOM 3024 C CA . TYR A 1 409 ? 4.771 -0.848 -7.636 1.00 87.12 409 TYR A CA 1
ATOM 3025 C C . TYR A 1 409 ? 4.691 -1.892 -6.502 1.00 87.12 409 TYR A C 1
ATOM 3027 O O . TYR A 1 409 ? 5.173 -3.011 -6.658 1.00 87.12 409 TYR A O 1
ATOM 3035 N N . ALA A 1 410 ? 4.128 -1.530 -5.346 1.00 82.00 410 ALA A N 1
ATOM 3036 C CA . ALA A 1 410 ? 4.059 -2.375 -4.158 1.00 82.00 410 ALA A CA 1
ATOM 3037 C C . ALA A 1 410 ? 2.771 -2.117 -3.363 1.00 82.00 410 ALA A C 1
ATOM 3039 O O . ALA A 1 410 ? 2.303 -0.976 -3.278 1.00 82.00 410 ALA A O 1
ATOM 3040 N N . GLY A 1 411 ? 2.231 -3.162 -2.732 1.00 75.19 411 GLY A N 1
ATOM 3041 C CA . GLY A 1 411 ? 0.994 -3.083 -1.961 1.00 75.19 411 GLY A CA 1
ATOM 3042 C C . GLY A 1 411 ? 0.738 -4.291 -1.063 1.00 75.19 411 GLY A C 1
ATOM 3043 O O . GLY A 1 411 ? 1.443 -5.297 -1.122 1.00 75.19 411 GLY A O 1
ATOM 3044 N N . ALA A 1 412 ? -0.275 -4.160 -0.204 1.00 72.31 412 ALA A N 1
ATOM 3045 C CA . ALA A 1 412 ? -0.814 -5.246 0.613 1.00 72.31 412 ALA A CA 1
ATOM 3046 C C . ALA A 1 412 ? -1.766 -6.112 -0.226 1.00 72.31 412 ALA A C 1
ATOM 3048 O O . ALA A 1 412 ? -2.967 -6.171 0.041 1.00 72.31 412 ALA A O 1
ATOM 3049 N N . ASP A 1 413 ? -1.252 -6.725 -1.288 1.00 67.69 413 ASP A N 1
ATOM 3050 C CA . ASP A 1 413 ? -2.083 -7.521 -2.182 1.00 67.69 413 ASP A CA 1
ATOM 3051 C C . ASP A 1 413 ? -2.363 -8.900 -1.576 1.00 67.69 413 ASP A C 1
ATOM 3053 O O . ASP A 1 413 ? -1.465 -9.589 -1.088 1.00 67.69 413 ASP A O 1
ATOM 3057 N N . ALA A 1 414 ? -3.628 -9.330 -1.629 1.00 64.56 414 ALA A N 1
ATOM 3058 C CA . ALA A 1 414 ? -4.019 -10.679 -1.210 1.00 64.56 414 ALA A CA 1
ATOM 3059 C C . ALA A 1 414 ? -3.367 -11.763 -2.088 1.00 64.56 414 ALA A C 1
ATOM 3061 O O . ALA A 1 414 ? -3.191 -12.903 -1.656 1.00 64.56 414 ALA A O 1
ATOM 3062 N N . LEU A 1 415 ? -3.001 -11.396 -3.319 1.00 70.25 415 LEU A N 1
ATOM 3063 C CA . LEU A 1 415 ? -2.309 -12.251 -4.266 1.00 70.25 415 LEU A CA 1
ATOM 3064 C C . LEU A 1 415 ? -0.808 -11.960 -4.220 1.00 70.25 415 LEU A C 1
ATOM 3066 O O . LEU A 1 415 ? -0.335 -10.966 -4.768 1.00 70.25 415 LEU A O 1
ATOM 3070 N N . ARG A 1 416 ? -0.050 -12.862 -3.595 1.00 75.31 416 ARG A N 1
ATOM 3071 C CA . ARG A 1 416 ? 1.414 -12.832 -3.644 1.00 75.31 416 ARG A CA 1
ATOM 3072 C C . ARG A 1 416 ? 1.897 -13.440 -4.950 1.00 75.31 416 ARG A C 1
ATOM 3074 O O . ARG A 1 416 ? 1.450 -14.517 -5.340 1.00 75.31 416 ARG A O 1
ATOM 3081 N N . LEU A 1 417 ? 2.823 -12.757 -5.614 1.00 87.12 417 LEU A N 1
ATOM 3082 C CA . LEU A 1 417 ? 3.342 -13.140 -6.924 1.00 87.12 417 LEU A CA 1
ATOM 3083 C C . LEU A 1 417 ? 4.821 -13.520 -6.782 1.00 87.12 417 LEU A C 1
ATOM 3085 O O . LEU A 1 417 ? 5.674 -12.633 -6.853 1.00 87.12 417 LEU A O 1
ATOM 3089 N N . PRO A 1 418 ? 5.159 -14.816 -6.611 1.00 90.00 418 PRO A N 1
ATOM 3090 C CA . PRO A 1 418 ? 6.508 -15.241 -6.223 1.00 90.00 418 PRO A CA 1
ATOM 3091 C C . PRO A 1 418 ? 7.614 -14.737 -7.151 1.00 90.00 418 PRO A C 1
ATOM 3093 O O . PRO A 1 418 ? 8.695 -14.386 -6.698 1.00 90.00 418 PRO A O 1
ATOM 3096 N N . ARG A 1 419 ? 7.341 -14.654 -8.458 1.00 92.25 419 ARG A N 1
ATOM 3097 C CA . ARG A 1 419 ? 8.305 -14.153 -9.451 1.00 92.25 419 ARG A CA 1
ATOM 3098 C C . ARG A 1 419 ? 8.524 -12.646 -9.344 1.00 92.25 419 ARG A C 1
ATOM 3100 O O . ARG A 1 419 ? 9.643 -12.174 -9.494 1.00 92.25 419 ARG A O 1
ATOM 3107 N N . TYR A 1 420 ? 7.471 -11.885 -9.060 1.00 93.12 420 TYR A N 1
ATOM 3108 C CA . TYR A 1 420 ? 7.607 -10.451 -8.825 1.00 93.12 420 TYR A CA 1
ATOM 3109 C C . TYR A 1 420 ? 8.399 -10.187 -7.539 1.00 93.12 420 TYR A C 1
ATOM 3111 O O . TYR A 1 420 ? 9.332 -9.391 -7.538 1.00 93.12 420 TYR A O 1
ATOM 3119 N N . GLU A 1 421 ? 8.103 -10.928 -6.470 1.00 92.12 421 GLU A N 1
ATOM 3120 C CA . GLU A 1 421 ? 8.850 -10.847 -5.212 1.00 92.12 421 GLU A CA 1
ATOM 3121 C C . GLU A 1 421 ? 10.324 -11.235 -5.389 1.00 92.12 421 GLU A C 1
ATOM 3123 O O . GLU A 1 421 ? 11.194 -10.489 -4.945 1.00 92.12 421 GLU A O 1
ATOM 3128 N N . ALA A 1 422 ? 10.612 -12.323 -6.111 1.00 94.00 422 ALA A N 1
ATOM 3129 C CA . ALA A 1 422 ? 11.975 -12.766 -6.404 1.00 94.00 422 ALA A CA 1
ATOM 3130 C C . ALA A 1 422 ? 12.777 -11.731 -7.211 1.00 94.00 422 ALA A C 1
ATOM 3132 O O . ALA A 1 422 ? 13.970 -11.547 -6.958 1.00 94.00 422 ALA A O 1
ATOM 3133 N N . LEU A 1 423 ? 12.134 -11.021 -8.148 1.00 96.19 423 LEU A N 1
ATOM 3134 C CA . LEU A 1 423 ? 12.752 -9.911 -8.879 1.00 96.19 423 LEU A CA 1
ATOM 3135 C C . LEU A 1 423 ? 13.144 -8.770 -7.932 1.00 96.19 423 LEU A C 1
ATOM 3137 O O . LEU A 1 423 ? 14.278 -8.294 -7.984 1.00 96.19 423 LEU A O 1
ATOM 3141 N N . LEU A 1 424 ? 12.226 -8.347 -7.058 1.00 94.81 424 LEU A N 1
ATOM 3142 C CA . LEU A 1 424 ? 12.477 -7.261 -6.106 1.00 94.81 424 LEU A CA 1
ATOM 3143 C C . LEU A 1 424 ? 13.498 -7.655 -5.026 1.00 94.81 424 LEU A C 1
ATOM 3145 O O . LEU A 1 424 ? 14.338 -6.834 -4.657 1.00 94.81 424 LEU A O 1
ATOM 3149 N N . ASP A 1 425 ? 13.481 -8.910 -4.571 1.00 93.62 425 ASP A N 1
ATOM 3150 C CA . ASP A 1 425 ? 14.476 -9.453 -3.635 1.00 93.62 425 ASP A CA 1
ATOM 3151 C C . ASP A 1 425 ? 15.870 -9.462 -4.248 1.00 93.62 425 ASP A C 1
ATOM 3153 O O . ASP A 1 425 ? 16.826 -8.988 -3.639 1.00 93.62 425 ASP A O 1
ATOM 3157 N N . SER A 1 426 ? 15.982 -9.943 -5.487 1.00 96.38 426 SER A N 1
ATOM 3158 C CA . SER A 1 426 ? 17.259 -9.988 -6.207 1.00 96.38 426 SER A CA 1
ATOM 3159 C C . SER A 1 426 ? 17.806 -8.590 -6.499 1.00 96.38 426 SER A C 1
ATOM 3161 O O . SER A 1 426 ? 19.018 -8.399 -6.597 1.00 96.38 426 SER A O 1
ATOM 3163 N N . ALA A 1 427 ? 16.919 -7.600 -6.620 1.00 95.44 427 ALA A N 1
ATOM 3164 C CA . ALA A 1 427 ? 17.277 -6.194 -6.747 1.00 95.44 427 ALA A CA 1
ATOM 3165 C C . ALA A 1 427 ? 17.755 -5.567 -5.428 1.00 95.44 427 ALA A C 1
ATOM 3167 O O . ALA A 1 427 ? 18.374 -4.503 -5.466 1.00 95.44 427 ALA A O 1
ATOM 3168 N N . GLY A 1 428 ? 17.508 -6.213 -4.285 1.00 94.69 428 GLY A N 1
ATOM 3169 C CA . GLY A 1 428 ? 17.819 -5.673 -2.963 1.00 94.69 428 GLY A CA 1
ATOM 3170 C C . GLY A 1 428 ? 16.838 -4.592 -2.505 1.00 94.69 428 GLY A C 1
ATOM 3171 O O . GLY A 1 428 ? 17.214 -3.731 -1.708 1.00 94.69 428 GLY A O 1
ATOM 3172 N N . VAL A 1 429 ? 15.599 -4.610 -3.014 1.00 93.75 429 VAL A N 1
ATOM 3173 C CA . VAL A 1 429 ? 14.532 -3.723 -2.531 1.00 93.75 429 VAL A CA 1
ATOM 3174 C C . VAL A 1 429 ? 14.156 -4.142 -1.113 1.00 93.75 429 VAL A C 1
ATOM 3176 O O . VAL A 1 429 ? 13.936 -5.323 -0.845 1.00 93.75 429 VAL A O 1
ATOM 3179 N N . TRP A 1 430 ? 14.064 -3.183 -0.192 1.00 92.81 430 TRP A N 1
ATOM 3180 C CA . TRP A 1 430 ? 13.729 -3.494 1.193 1.00 92.81 430 TRP A CA 1
ATOM 3181 C C . TRP A 1 430 ? 12.327 -4.099 1.294 1.00 92.81 430 TRP A C 1
ATOM 3183 O O . TRP A 1 430 ? 11.358 -3.533 0.773 1.00 92.81 430 TRP A O 1
ATOM 3193 N N . ARG A 1 431 ? 12.212 -5.209 2.033 1.00 88.88 431 ARG A N 1
ATOM 3194 C CA . ARG A 1 431 ? 10.929 -5.812 2.391 1.00 88.88 431 ARG A CA 1
ATOM 3195 C C . ARG A 1 431 ? 10.852 -6.137 3.877 1.00 88.88 431 ARG A C 1
ATOM 3197 O O . ARG A 1 431 ? 11.717 -6.821 4.416 1.00 88.88 431 ARG A O 1
ATOM 3204 N N . GLY A 1 432 ? 9.784 -5.678 4.523 1.00 83.56 432 GLY A N 1
ATOM 3205 C CA . GLY A 1 432 ? 9.468 -5.948 5.924 1.00 83.56 432 GLY A CA 1
ATOM 3206 C C . GLY A 1 432 ? 8.065 -6.521 6.085 1.00 83.56 432 GLY A C 1
ATOM 3207 O O . GLY A 1 432 ? 7.231 -6.432 5.186 1.00 83.56 432 GLY A O 1
ATOM 3208 N N . TRP A 1 433 ? 7.804 -7.148 7.233 1.00 75.81 433 TRP A N 1
ATOM 3209 C CA . TRP A 1 433 ? 6.488 -7.711 7.582 1.00 75.81 433 TRP A CA 1
ATOM 3210 C C . TRP A 1 433 ? 5.897 -8.609 6.486 1.00 75.81 433 TRP A C 1
ATOM 3212 O O . TRP A 1 433 ? 4.690 -8.642 6.279 1.00 75.81 433 TRP A O 1
ATOM 3222 N N . THR A 1 434 ? 6.759 -9.334 5.768 1.00 77.31 434 THR A N 1
ATOM 3223 C CA . THR A 1 434 ? 6.463 -10.241 4.640 1.00 77.31 434 THR A CA 1
ATOM 3224 C C . THR A 1 434 ? 5.916 -9.613 3.352 1.00 77.31 434 THR A C 1
ATOM 3226 O O . THR A 1 434 ? 6.135 -10.197 2.296 1.00 77.31 434 THR A O 1
ATOM 3229 N N . TRP A 1 435 ? 5.279 -8.440 3.394 1.00 80.75 435 TRP A N 1
ATOM 3230 C CA . TRP A 1 435 ? 4.625 -7.826 2.225 1.00 80.75 435 TRP A CA 1
ATOM 3231 C C . TRP A 1 435 ? 5.000 -6.354 1.990 1.00 80.75 435 TRP A C 1
ATOM 3233 O O . TRP A 1 435 ? 4.871 -5.856 0.872 1.00 80.75 435 TRP A O 1
ATOM 3243 N N . VAL A 1 436 ? 5.493 -5.640 3.010 1.00 86.81 436 VAL A N 1
ATOM 3244 C CA . VAL A 1 436 ? 5.791 -4.204 2.913 1.00 86.81 436 VAL A CA 1
ATOM 3245 C C . VAL A 1 436 ? 7.068 -4.018 2.111 1.00 86.81 436 VAL A C 1
ATOM 3247 O O . VAL A 1 436 ? 8.162 -4.142 2.654 1.00 86.81 436 VAL A O 1
ATOM 3250 N N . THR A 1 437 ? 6.931 -3.703 0.827 1.00 88.75 437 THR A N 1
ATOM 3251 C CA . THR A 1 437 ? 8.062 -3.418 -0.062 1.00 88.75 437 THR A CA 1
ATOM 3252 C C . THR A 1 437 ? 8.192 -1.911 -0.256 1.00 88.75 437 THR A C 1
ATOM 3254 O O . THR A 1 437 ? 7.204 -1.259 -0.597 1.00 88.75 437 THR A O 1
ATOM 3257 N N . ARG A 1 438 ? 9.376 -1.339 0.001 1.00 90.88 438 ARG A N 1
ATOM 3258 C CA . ARG A 1 438 ? 9.577 0.121 -0.050 1.00 90.88 438 ARG A CA 1
ATOM 3259 C C . ARG A 1 438 ? 10.971 0.521 -0.528 1.00 90.88 438 ARG A C 1
ATOM 3261 O O . ARG A 1 438 ? 11.929 -0.219 -0.327 1.00 90.88 438 ARG A O 1
ATOM 3268 N N . ILE A 1 439 ? 11.070 1.743 -1.049 1.00 94.06 439 ILE A N 1
ATOM 3269 C CA . ILE A 1 439 ? 12.340 2.441 -1.268 1.00 94.06 439 ILE A CA 1
ATOM 3270 C C . ILE A 1 439 ? 12.638 3.232 0.000 1.00 94.06 439 ILE A C 1
ATOM 3272 O O . ILE A 1 439 ? 11.838 4.079 0.401 1.00 94.06 439 ILE A O 1
ATOM 3276 N N . THR A 1 440 ? 13.739 2.940 0.688 1.00 89.81 440 THR A N 1
ATOM 3277 C CA . THR A 1 440 ? 13.943 3.436 2.063 1.00 89.81 440 THR A CA 1
ATOM 3278 C C . THR A 1 440 ? 14.262 4.927 2.138 1.00 89.81 440 THR A C 1
ATOM 3280 O O . THR A 1 440 ? 14.030 5.540 3.179 1.00 89.81 440 THR A O 1
ATOM 3283 N N . GLY A 1 441 ? 14.750 5.519 1.048 1.00 91.31 441 GLY A N 1
ATOM 3284 C CA . GLY A 1 441 ? 15.111 6.930 0.962 1.00 91.31 441 GLY A CA 1
ATOM 3285 C C . GLY A 1 441 ? 15.782 7.276 -0.365 1.00 91.31 441 GLY A C 1
ATOM 3286 O O . GLY A 1 441 ? 15.744 6.493 -1.313 1.00 91.31 441 GLY A O 1
ATOM 3287 N N . THR A 1 442 ? 16.415 8.446 -0.413 1.00 92.44 442 THR A N 1
ATOM 3288 C CA . THR A 1 442 ? 17.055 8.999 -1.614 1.00 92.44 442 THR A CA 1
ATOM 3289 C C . THR A 1 442 ? 18.193 8.127 -2.150 1.00 92.44 442 THR A C 1
ATOM 3291 O O . THR A 1 442 ? 18.204 7.809 -3.337 1.00 92.44 442 THR A O 1
ATOM 3294 N N . ASP A 1 443 ? 19.110 7.673 -1.291 1.00 91.69 443 ASP A N 1
ATOM 3295 C CA . ASP A 1 443 ? 20.245 6.831 -1.712 1.00 91.69 443 ASP A CA 1
ATOM 3296 C C . ASP A 1 443 ? 19.779 5.507 -2.323 1.00 91.69 443 ASP A C 1
ATOM 3298 O O . ASP A 1 443 ? 20.326 5.025 -3.317 1.00 91.69 443 ASP A O 1
ATOM 3302 N N . ASP A 1 444 ? 18.719 4.940 -1.749 1.00 92.56 444 ASP A N 1
ATOM 3303 C CA . ASP A 1 444 ? 18.107 3.715 -2.241 1.00 92.56 444 ASP A CA 1
ATOM 3304 C C . ASP A 1 444 ? 17.423 3.940 -3.597 1.00 92.56 444 ASP A C 1
ATOM 3306 O O . ASP A 1 444 ? 17.588 3.136 -4.510 1.00 92.56 444 ASP A O 1
ATOM 3310 N N . ALA A 1 445 ? 16.745 5.079 -3.780 1.00 94.50 445 ALA A N 1
ATOM 3311 C CA . ALA A 1 445 ? 16.147 5.461 -5.059 1.00 94.50 445 ALA A CA 1
ATOM 3312 C C . ALA A 1 445 ? 17.194 5.633 -6.174 1.00 94.50 445 ALA A C 1
ATOM 3314 O O . ALA A 1 445 ? 16.947 5.229 -7.311 1.00 94.50 445 ALA A O 1
ATOM 3315 N N . VAL A 1 446 ? 18.370 6.187 -5.854 1.00 94.69 446 VAL A N 1
ATOM 3316 C CA . VAL A 1 446 ? 19.495 6.319 -6.797 1.00 94.69 446 VAL A CA 1
ATOM 3317 C C . VAL A 1 446 ? 20.081 4.948 -7.132 1.00 94.69 446 VAL A C 1
ATOM 3319 O O . VAL A 1 446 ? 20.235 4.607 -8.304 1.00 94.69 446 VAL A O 1
ATOM 3322 N N . ARG A 1 447 ? 20.361 4.124 -6.116 1.00 94.94 447 ARG A N 1
ATOM 3323 C CA . ARG A 1 447 ? 20.903 2.768 -6.286 1.00 94.94 447 ARG A CA 1
ATOM 3324 C C . ARG A 1 447 ? 19.975 1.871 -7.108 1.00 94.94 447 ARG A C 1
ATOM 3326 O O . ARG A 1 447 ? 20.439 1.098 -7.945 1.00 94.94 447 ARG A O 1
ATOM 3333 N N . LEU A 1 448 ? 18.673 1.965 -6.857 1.00 96.44 448 LEU A N 1
ATOM 3334 C CA . LEU A 1 448 ? 17.638 1.170 -7.511 1.00 96.44 448 LEU A CA 1
ATOM 3335 C C . LEU A 1 448 ? 17.098 1.825 -8.786 1.00 96.44 448 LEU A C 1
ATOM 3337 O O . LEU A 1 448 ? 16.149 1.295 -9.355 1.00 96.44 448 LEU A O 1
ATOM 3341 N N . ALA A 1 449 ? 17.685 2.922 -9.279 1.00 96.12 449 ALA A N 1
ATOM 3342 C CA . ALA A 1 449 ? 17.178 3.625 -10.457 1.00 96.12 449 ALA A CA 1
ATOM 3343 C C . ALA A 1 449 ? 16.927 2.701 -11.674 1.00 96.12 449 ALA A C 1
ATOM 3345 O O . ALA A 1 449 ? 15.814 2.744 -12.196 1.00 96.12 449 ALA A O 1
ATOM 3346 N N . PRO A 1 450 ? 17.834 1.776 -12.061 1.00 96.00 450 PRO A N 1
ATOM 3347 C CA . PRO A 1 450 ? 17.564 0.851 -13.170 1.00 96.00 450 PRO A CA 1
ATOM 3348 C C . PRO A 1 450 ? 16.387 -0.102 -12.905 1.00 96.00 450 PRO A C 1
ATOM 3350 O O . PRO A 1 450 ? 15.661 -0.490 -13.817 1.00 96.00 450 PRO A O 1
ATOM 3353 N N . VAL A 1 451 ? 16.169 -0.478 -11.642 1.00 96.56 451 VAL A N 1
ATOM 3354 C CA . VAL A 1 451 ? 15.042 -1.330 -11.228 1.00 96.56 451 VAL A CA 1
ATOM 3355 C C . VAL A 1 451 ? 13.745 -0.532 -11.278 1.00 96.56 451 VAL A C 1
ATOM 3357 O O . VAL A 1 451 ? 12.753 -1.008 -11.813 1.00 96.56 451 VAL A O 1
ATOM 3360 N N . LEU A 1 452 ? 13.754 0.703 -10.778 1.00 96.19 452 LEU A N 1
ATOM 3361 C CA . LEU A 1 452 ? 12.618 1.617 -10.864 1.00 96.19 452 LEU A CA 1
ATOM 3362 C C . LEU A 1 452 ? 12.260 1.946 -12.321 1.00 96.19 452 LEU A C 1
ATOM 3364 O O . LEU A 1 452 ? 11.077 2.082 -12.631 1.00 96.19 452 LEU A O 1
ATOM 3368 N N . ASP A 1 453 ? 13.251 2.009 -13.216 1.00 95.81 453 ASP A N 1
ATOM 3369 C CA . ASP A 1 453 ? 13.036 2.155 -14.658 1.00 95.81 453 ASP A CA 1
ATOM 3370 C C . ASP A 1 453 ? 12.312 0.943 -15.240 1.00 95.81 453 ASP A C 1
ATOM 3372 O O . ASP A 1 453 ? 11.261 1.119 -15.852 1.00 95.81 453 ASP A O 1
ATOM 3376 N N . LEU A 1 454 ? 12.797 -0.274 -14.962 1.00 96.38 454 LEU A N 1
ATOM 3377 C CA . LEU A 1 454 ? 12.135 -1.530 -15.335 1.00 96.38 454 LEU A CA 1
ATOM 3378 C C . LEU A 1 454 ? 10.686 -1.604 -14.821 1.00 96.38 454 LEU A C 1
ATOM 3380 O O . LEU A 1 454 ? 9.798 -2.090 -15.522 1.00 96.38 454 LEU A O 1
ATOM 3384 N N . LEU A 1 455 ? 10.443 -1.124 -13.599 1.00 94.62 455 LEU A N 1
ATOM 3385 C CA . LEU A 1 455 ? 9.115 -1.081 -12.986 1.00 94.62 455 LEU A CA 1
ATOM 3386 C C . LEU A 1 455 ? 8.233 0.049 -13.533 1.00 94.62 455 LEU A C 1
ATOM 3388 O O . LEU A 1 455 ? 7.073 0.129 -13.135 1.00 94.62 455 LEU A O 1
ATOM 3392 N N . GLY A 1 456 ? 8.732 0.918 -14.415 1.00 93.75 456 GLY A N 1
ATOM 3393 C CA . GLY A 1 456 ? 7.980 2.051 -14.960 1.00 93.75 456 GLY A CA 1
ATOM 3394 C C . GLY A 1 456 ? 7.623 3.115 -13.917 1.00 93.75 456 GLY A C 1
ATOM 3395 O O . GLY A 1 456 ? 6.616 3.807 -14.063 1.00 93.75 456 GLY A O 1
ATOM 3396 N N . VAL A 1 457 ? 8.405 3.230 -12.836 1.00 94.75 457 VAL A N 1
ATOM 3397 C CA . VAL A 1 457 ? 8.199 4.243 -11.791 1.00 94.75 457 VAL A CA 1
ATOM 3398 C C . VAL A 1 457 ? 8.731 5.580 -12.293 1.00 94.75 457 VAL A C 1
ATOM 3400 O O . VAL A 1 457 ? 9.938 5.827 -12.269 1.00 94.75 457 VAL A O 1
ATOM 3403 N N . SER A 1 458 ? 7.834 6.450 -12.744 1.00 93.25 458 SER A N 1
ATOM 3404 C CA . SER A 1 458 ? 8.178 7.770 -13.285 1.00 93.25 458 SER A CA 1
ATOM 3405 C C . SER A 1 458 ? 8.014 8.903 -12.275 1.00 93.25 458 SER A C 1
ATOM 3407 O O . SER A 1 458 ? 8.501 10.005 -12.524 1.00 93.25 458 SER A O 1
ATOM 3409 N N . LEU A 1 459 ? 7.380 8.644 -11.127 1.00 94.12 459 LEU A N 1
ATOM 3410 C CA . LEU A 1 459 ? 7.120 9.641 -10.088 1.00 94.12 459 LEU A CA 1
ATOM 3411 C C . LEU A 1 459 ? 7.611 9.164 -8.718 1.00 94.12 459 LEU A C 1
ATOM 3413 O O . LEU A 1 459 ? 7.317 8.044 -8.296 1.00 94.12 459 LEU A O 1
ATOM 3417 N N . LEU A 1 460 ? 8.306 10.043 -7.998 1.00 94.62 460 LEU A N 1
ATOM 3418 C CA . LEU A 1 460 ? 8.675 9.857 -6.599 1.00 94.62 460 LEU A CA 1
ATOM 3419 C C . LEU A 1 460 ? 7.961 10.892 -5.724 1.00 94.62 460 LEU A C 1
ATOM 3421 O O . LEU A 1 460 ? 7.907 12.076 -6.061 1.00 94.62 460 LEU A O 1
ATOM 3425 N N . LEU A 1 461 ? 7.442 10.437 -4.584 1.00 93.50 461 LEU A N 1
ATOM 3426 C CA . LEU A 1 461 ? 6.966 11.297 -3.505 1.00 93.50 461 LEU A CA 1
ATOM 3427 C C . LEU A 1 461 ? 7.990 11.291 -2.378 1.00 93.50 461 LEU A C 1
ATOM 3429 O O . LEU A 1 461 ? 8.233 10.260 -1.744 1.00 93.50 461 LEU A O 1
ATOM 3433 N N . ASN A 1 462 ? 8.583 12.454 -2.137 1.00 92.00 462 ASN A N 1
ATOM 3434 C CA . ASN A 1 462 ? 9.744 12.592 -1.275 1.00 92.00 462 ASN A CA 1
ATOM 3435 C C . ASN A 1 462 ? 9.523 13.671 -0.206 1.00 92.00 462 ASN A C 1
ATOM 3437 O O . ASN A 1 462 ? 9.319 14.839 -0.524 1.00 92.00 462 ASN A O 1
ATOM 3441 N N . GLY A 1 463 ? 9.569 13.290 1.072 1.00 87.81 463 GLY A N 1
ATOM 3442 C CA . GLY A 1 463 ? 9.508 14.224 2.203 1.00 87.81 463 GLY A CA 1
ATOM 3443 C C . GLY A 1 463 ? 10.863 14.807 2.639 1.00 87.81 463 GLY A C 1
ATOM 3444 O O . GLY A 1 463 ? 10.908 15.535 3.630 1.00 87.81 463 GLY A O 1
ATOM 3445 N N . GLY A 1 464 ? 11.962 14.452 1.963 1.00 84.19 464 GLY A N 1
ATOM 3446 C CA . GLY A 1 464 ? 13.338 14.799 2.332 1.00 84.19 464 GLY A CA 1
ATOM 3447 C C . GLY A 1 464 ? 14.079 15.664 1.305 1.00 84.19 464 GLY A C 1
ATOM 3448 O O . GLY A 1 464 ? 13.501 16.555 0.669 1.00 84.19 464 GLY A O 1
ATOM 3449 N N . GLU A 1 465 ? 15.388 15.418 1.192 1.00 84.62 465 GLU A N 1
ATOM 3450 C CA . GLU A 1 465 ? 16.281 16.089 0.240 1.00 84.62 465 GLU A CA 1
ATOM 3451 C C . GLU A 1 465 ? 16.027 15.625 -1.202 1.00 84.62 465 GLU A C 1
ATOM 3453 O O . GLU A 1 465 ? 15.725 14.443 -1.394 1.00 84.62 465 GLU A O 1
ATOM 3458 N N . PRO A 1 466 ? 16.171 16.511 -2.211 1.00 88.12 466 PRO A N 1
ATOM 3459 C CA . PRO A 1 466 ? 15.921 16.179 -3.612 1.00 88.12 466 PRO A CA 1
ATOM 3460 C C . PRO A 1 466 ? 16.699 14.953 -4.091 1.00 88.12 466 PRO A C 1
ATOM 3462 O O . PRO A 1 466 ? 17.898 14.836 -3.831 1.00 88.12 466 PRO A O 1
ATOM 3465 N N . THR A 1 467 ? 16.044 14.073 -4.849 1.00 92.94 467 THR A N 1
ATOM 3466 C CA . THR A 1 467 ? 16.716 12.893 -5.402 1.00 92.94 467 THR A CA 1
ATOM 3467 C C . THR A 1 467 ? 17.586 13.258 -6.609 1.00 92.94 467 THR A C 1
ATOM 3469 O O . THR A 1 467 ? 17.071 13.829 -7.578 1.00 92.94 467 THR A O 1
ATOM 3472 N N . PRO A 1 468 ? 18.890 12.921 -6.619 1.00 92.94 468 PRO A N 1
ATOM 3473 C CA . PRO A 1 468 ? 19.752 13.143 -7.777 1.00 92.94 468 PRO A CA 1
ATOM 3474 C C . PRO A 1 468 ? 19.205 12.499 -9.058 1.00 92.94 468 PRO A C 1
ATOM 3476 O O . PRO A 1 468 ? 18.698 11.380 -9.035 1.00 92.94 468 PRO A O 1
ATOM 3479 N N . GLY A 1 469 ? 19.325 13.202 -10.188 1.00 89.06 469 GLY A N 1
ATOM 3480 C CA . GLY A 1 469 ? 18.842 12.717 -11.488 1.00 89.06 469 GLY A CA 1
ATOM 3481 C C . GLY A 1 469 ? 17.323 12.799 -11.683 1.00 89.06 469 GLY A C 1
ATOM 3482 O O . GLY A 1 469 ? 16.817 12.288 -12.680 1.00 89.06 469 GLY A O 1
ATOM 3483 N N . THR A 1 470 ? 16.597 13.438 -10.761 1.00 92.62 470 THR A N 1
ATOM 3484 C CA . THR A 1 470 ? 15.158 13.696 -10.893 1.00 92.62 470 THR A CA 1
ATOM 3485 C C . THR A 1 470 ? 14.868 15.159 -11.202 1.00 92.62 470 THR A C 1
ATOM 3487 O O . THR A 1 470 ? 15.633 16.062 -10.857 1.00 92.62 470 THR A O 1
ATOM 3490 N N . GLU A 1 471 ? 13.738 15.396 -11.856 1.00 92.31 471 GLU A N 1
ATOM 3491 C CA . GLU A 1 471 ? 13.236 16.732 -12.151 1.00 92.31 471 GLU A CA 1
ATOM 3492 C C . GLU A 1 471 ? 12.133 17.103 -11.163 1.00 92.31 471 GLU A C 1
ATOM 3494 O O . GLU A 1 471 ? 11.288 16.282 -10.807 1.00 92.31 471 GLU A O 1
ATOM 3499 N N . ARG A 1 472 ? 12.088 18.362 -10.726 1.00 86.12 472 ARG A N 1
ATOM 3500 C CA . ARG A 1 472 ? 11.019 18.812 -9.831 1.00 86.12 472 ARG A CA 1
ATOM 3501 C C . ARG A 1 472 ? 9.684 18.826 -10.580 1.00 86.12 472 ARG A C 1
ATOM 3503 O O . ARG A 1 472 ? 9.522 19.551 -11.558 1.00 86.12 472 ARG A O 1
ATOM 3510 N N . GLY A 1 473 ? 8.713 18.062 -10.089 1.00 78.88 473 GLY A N 1
ATOM 3511 C CA . GLY A 1 473 ? 7.344 18.086 -10.585 1.00 78.88 473 GLY A CA 1
ATOM 3512 C C . GLY A 1 473 ? 6.655 19.419 -10.282 1.00 78.88 473 GLY A C 1
ATOM 3513 O O . GLY A 1 473 ? 6.917 20.058 -9.260 1.00 78.88 473 GLY A O 1
ATOM 3514 N N . ALA A 1 474 ? 5.756 19.837 -11.174 1.00 76.12 474 ALA A N 1
ATOM 3515 C CA . ALA A 1 474 ? 4.913 21.004 -10.948 1.00 76.12 474 ALA A CA 1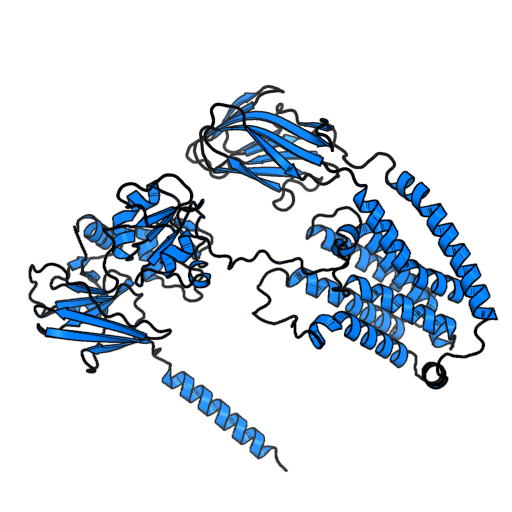
ATOM 3516 C C . ALA A 1 474 ? 3.952 20.739 -9.777 1.00 76.12 474 ALA A C 1
ATOM 3518 O O . ALA A 1 474 ? 3.261 19.723 -9.761 1.00 76.12 474 ALA A O 1
ATOM 3519 N N . LEU A 1 475 ? 3.915 21.657 -8.809 1.00 78.94 475 LEU A N 1
ATOM 3520 C CA . LEU A 1 475 ? 3.032 21.604 -7.643 1.00 78.94 475 LEU A CA 1
ATOM 3521 C C . LEU A 1 475 ? 2.230 22.909 -7.560 1.00 78.94 475 LEU A C 1
ATOM 3523 O O . LEU A 1 475 ? 2.830 23.977 -7.704 1.00 78.94 475 LEU A O 1
ATOM 3527 N N . PRO A 1 476 ? 0.917 22.867 -7.273 1.00 59.97 476 PRO A N 1
ATOM 3528 C CA . PRO A 1 476 ? 0.082 24.067 -7.162 1.00 59.97 476 PRO A CA 1
ATOM 3529 C C . PRO A 1 476 ? 0.328 24.900 -5.880 1.00 59.97 476 PRO A C 1
ATOM 3531 O O . PRO A 1 476 ? -0.487 25.747 -5.529 1.00 59.97 476 PRO A O 1
ATOM 3534 N N . GLY A 1 477 ? 1.446 24.699 -5.173 1.00 63.25 477 GLY A N 1
ATOM 3535 C CA . GLY A 1 477 ? 1.790 25.427 -3.950 1.00 63.25 477 GLY A CA 1
ATOM 3536 C C . GLY A 1 477 ? 3.000 24.840 -3.216 1.00 63.25 477 GLY A C 1
ATOM 3537 O O . GLY A 1 477 ? 3.704 23.973 -3.736 1.00 63.25 477 GLY A O 1
ATOM 3538 N N . SER A 1 478 ? 3.250 25.316 -1.993 1.00 64.69 478 SER A N 1
ATOM 3539 C CA . SER A 1 478 ? 4.233 24.716 -1.084 1.00 64.69 478 SER A CA 1
ATOM 3540 C C . SER A 1 478 ? 3.628 23.506 -0.370 1.00 64.69 478 SER A C 1
ATOM 3542 O O . SER A 1 478 ? 2.618 23.647 0.317 1.00 64.69 478 SER A O 1
ATOM 3544 N N . ASP A 1 479 ? 4.268 22.347 -0.481 1.00 75.56 479 ASP A N 1
ATOM 3545 C CA . ASP A 1 479 ? 3.904 21.119 0.229 1.00 75.56 479 ASP A CA 1
ATOM 3546 C C . ASP A 1 479 ? 5.147 20.582 0.964 1.00 75.56 479 ASP A C 1
ATOM 3548 O O . ASP A 1 479 ? 6.285 20.851 0.564 1.00 75.56 479 ASP A O 1
ATOM 3552 N N . ARG A 1 480 ? 4.940 19.852 2.065 1.00 81.25 480 ARG A N 1
ATOM 3553 C CA . ARG A 1 480 ? 6.013 19.128 2.770 1.00 81.25 480 ARG A CA 1
ATOM 3554 C C . ARG A 1 480 ? 6.488 17.916 1.970 1.00 81.25 480 ARG A C 1
ATOM 3556 O O . ARG A 1 480 ? 7.586 17.428 2.215 1.00 81.25 480 ARG A O 1
ATOM 3563 N N . VAL A 1 481 ? 5.664 17.447 1.033 1.00 88.12 481 VAL A N 1
ATOM 3564 C CA . VAL A 1 481 ? 5.990 16.381 0.088 1.00 88.12 481 VAL A CA 1
ATOM 3565 C C . VAL A 1 481 ? 6.387 16.991 -1.253 1.00 88.12 481 VAL A C 1
ATOM 3567 O O . VAL A 1 481 ? 5.669 17.806 -1.829 1.00 88.12 481 VAL A O 1
ATOM 3570 N N . ARG A 1 482 ? 7.540 16.579 -1.771 1.00 88.88 482 ARG A N 1
ATOM 3571 C CA . ARG A 1 482 ? 8.009 16.912 -3.114 1.00 88.88 482 ARG A CA 1
ATOM 3572 C C . ARG A 1 482 ? 7.499 15.863 -4.091 1.00 88.88 482 ARG A C 1
ATOM 3574 O O . ARG A 1 482 ? 7.589 14.668 -3.818 1.00 88.88 482 ARG A O 1
ATOM 3581 N N . LEU A 1 483 ? 7.012 16.327 -5.236 1.00 91.94 483 LEU A N 1
ATOM 3582 C CA . LEU A 1 483 ? 6.810 15.496 -6.413 1.00 91.94 483 LEU A CA 1
ATOM 3583 C C . LEU A 1 483 ? 8.066 15.589 -7.278 1.00 91.94 483 LEU A C 1
ATOM 3585 O O . LEU A 1 483 ? 8.462 16.685 -7.677 1.00 91.94 483 LEU A O 1
ATOM 3589 N N . GLU A 1 484 ? 8.682 14.454 -7.567 1.00 93.56 484 GLU A N 1
ATOM 3590 C CA . GLU A 1 484 ? 9.892 14.347 -8.382 1.00 93.56 484 GLU A CA 1
ATOM 3591 C C . GLU A 1 484 ? 9.616 13.427 -9.575 1.00 93.56 484 GLU A C 1
ATOM 3593 O O . GLU A 1 484 ? 8.997 12.374 -9.429 1.00 93.56 484 GLU A O 1
ATOM 3598 N N . ARG A 1 485 ? 10.045 13.831 -10.771 1.00 93.88 485 ARG A N 1
ATOM 3599 C CA . ARG A 1 485 ? 9.898 13.072 -12.014 1.00 93.88 485 ARG A CA 1
ATOM 3600 C C . ARG A 1 485 ? 11.196 12.362 -12.359 1.00 93.88 485 ARG A C 1
ATOM 3602 O O . ARG A 1 485 ? 12.271 12.955 -12.289 1.00 93.88 485 ARG A O 1
ATOM 3609 N N . ARG A 1 486 ? 11.082 11.107 -12.781 1.00 93.81 486 ARG A N 1
ATOM 3610 C CA . ARG A 1 486 ? 12.187 10.285 -13.279 1.00 93.81 486 ARG A CA 1
ATOM 3611 C C . ARG A 1 486 ? 12.101 10.197 -14.808 1.00 93.81 486 ARG A C 1
ATOM 3613 O O . ARG A 1 486 ? 11.282 9.422 -15.303 1.00 93.81 486 ARG A O 1
ATOM 3620 N N . PRO A 1 487 ? 12.917 10.954 -15.568 1.00 91.62 487 PRO A N 1
ATOM 3621 C CA . PRO A 1 487 ? 12.853 10.955 -17.034 1.00 91.62 487 PRO A CA 1
ATOM 3622 C C . PRO A 1 487 ? 13.332 9.638 -17.665 1.00 91.62 487 PRO A C 1
ATOM 3624 O O . PRO A 1 487 ? 13.056 9.377 -18.831 1.00 91.62 487 PRO A O 1
ATOM 3627 N N . THR A 1 488 ? 14.033 8.796 -16.902 1.00 92.94 488 THR A N 1
ATOM 3628 C CA . THR A 1 488 ? 14.580 7.505 -17.347 1.00 92.94 488 THR A CA 1
ATOM 3629 C C . THR A 1 488 ? 13.580 6.348 -17.284 1.00 92.94 488 THR A C 1
ATOM 3631 O O . THR A 1 488 ? 13.880 5.259 -17.774 1.00 92.94 488 THR A O 1
ATOM 3634 N N . ALA A 1 489 ? 12.406 6.557 -16.676 1.00 93.94 489 ALA A N 1
ATOM 3635 C CA . ALA A 1 489 ? 11.437 5.493 -16.446 1.00 93.94 489 ALA A CA 1
ATOM 3636 C C . ALA A 1 489 ? 10.976 4.852 -17.760 1.00 93.94 489 ALA A C 1
ATOM 3638 O O . ALA A 1 489 ? 10.645 5.553 -18.720 1.00 93.94 489 ALA A O 1
ATOM 3639 N N . TRP A 1 490 ? 10.929 3.517 -17.810 1.00 94.81 490 TRP A N 1
ATOM 3640 C CA . TRP A 1 490 ? 10.490 2.841 -19.024 1.00 94.81 490 TRP A CA 1
ATOM 3641 C C . TRP A 1 490 ? 8.989 3.052 -19.252 1.00 94.81 490 TRP A C 1
ATOM 3643 O O . TRP A 1 490 ? 8.218 3.137 -18.289 1.00 94.81 490 TRP A O 1
ATOM 3653 N N . PRO A 1 491 ? 8.543 3.086 -20.519 1.00 93.69 491 PRO A N 1
ATOM 3654 C CA . PRO A 1 491 ? 7.123 3.075 -20.839 1.00 93.69 491 PRO A CA 1
ATOM 3655 C C . PRO A 1 491 ? 6.425 1.851 -20.230 1.00 93.69 491 PRO A C 1
ATOM 3657 O O . PRO A 1 491 ? 7.010 0.769 -20.150 1.00 93.69 491 PRO A O 1
ATOM 3660 N N . ARG A 1 492 ? 5.142 1.986 -19.867 1.00 92.12 492 ARG A N 1
ATOM 3661 C CA . ARG A 1 492 ? 4.332 0.860 -19.362 1.00 92.12 492 ARG A CA 1
ATOM 3662 C C . ARG A 1 492 ? 4.306 -0.308 -20.349 1.00 92.12 492 ARG A C 1
ATOM 3664 O O . ARG A 1 492 ? 4.429 -1.463 -19.946 1.00 92.12 492 ARG A O 1
ATOM 3671 N N . ALA A 1 493 ? 4.148 -0.006 -21.634 1.00 95.94 493 ALA A N 1
ATOM 3672 C CA . ALA A 1 493 ? 4.320 -0.969 -22.703 1.00 95.94 493 ALA A CA 1
ATOM 3673 C C . ALA A 1 493 ? 5.194 -0.407 -23.822 1.00 95.94 493 ALA A C 1
ATOM 3675 O O . ALA A 1 493 ? 5.180 0.793 -24.102 1.00 95.94 493 ALA A O 1
ATOM 3676 N N . PHE A 1 494 ? 5.965 -1.282 -24.458 1.00 97.00 494 PHE A N 1
ATOM 3677 C CA . PHE A 1 494 ? 6.884 -0.911 -25.527 1.00 97.00 494 P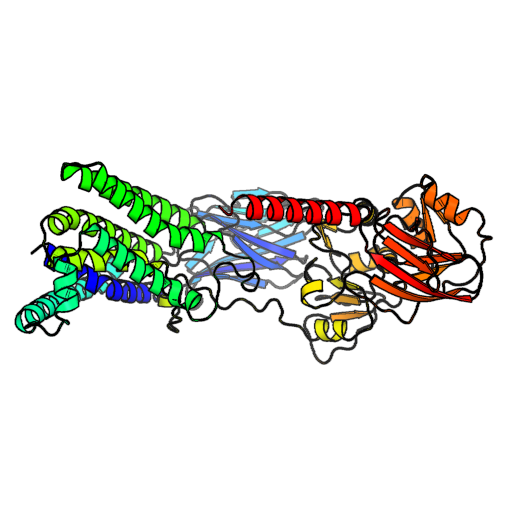HE A CA 1
ATOM 3678 C C . PHE A 1 494 ? 7.179 -2.104 -26.441 1.00 97.00 494 PHE A C 1
ATOM 3680 O O . PHE A 1 494 ? 7.142 -3.257 -26.011 1.00 97.00 494 PHE A O 1
ATOM 3687 N N . PHE A 1 495 ? 7.468 -1.825 -27.709 1.00 97.69 495 PHE A N 1
ATOM 3688 C CA . PHE A 1 495 ? 7.962 -2.798 -28.677 1.00 97.69 495 PHE A CA 1
ATOM 3689 C C . PHE A 1 495 ? 9.491 -2.839 -28.661 1.00 97.69 495 PHE A C 1
ATOM 3691 O O . PHE A 1 495 ? 10.139 -1.793 -28.622 1.00 97.69 495 PHE A O 1
ATOM 3698 N N . VAL A 1 496 ? 10.046 -4.043 -28.760 1.00 95.88 496 VAL A N 1
ATOM 3699 C CA . VAL A 1 496 ? 11.45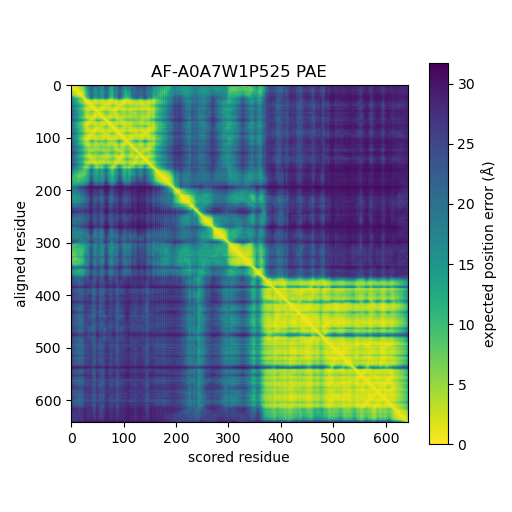6 -4.311 -29.052 1.00 95.88 496 VAL A CA 1
ATOM 3700 C C . VAL A 1 496 ? 11.574 -5.431 -30.072 1.00 95.88 496 VAL A C 1
ATOM 3702 O O . VAL A 1 496 ? 10.732 -6.321 -30.155 1.00 95.88 496 VAL A O 1
ATOM 3705 N N . ASP A 1 497 ? 12.658 -5.419 -30.825 1.00 92.38 497 ASP A N 1
ATOM 3706 C CA . ASP A 1 497 ? 12.972 -6.435 -31.823 1.00 92.38 497 ASP A CA 1
ATOM 3707 C C . ASP A 1 497 ? 14.054 -7.427 -31.386 1.00 92.38 497 ASP A C 1
ATOM 3709 O O . ASP A 1 497 ? 14.265 -8.450 -32.038 1.00 92.38 497 ASP A O 1
ATOM 3713 N N . ARG A 1 498 ? 14.732 -7.141 -30.273 1.00 91.75 498 ARG A N 1
ATOM 3714 C CA . ARG A 1 498 ? 15.755 -7.992 -29.680 1.00 91.75 498 ARG A CA 1
ATOM 3715 C C . ARG A 1 498 ? 15.298 -8.492 -28.323 1.00 91.75 498 ARG A C 1
ATOM 3717 O O . ARG A 1 498 ? 14.932 -7.710 -27.448 1.00 91.75 498 ARG A O 1
ATOM 3724 N N . VAL A 1 499 ? 15.388 -9.805 -28.149 1.00 94.69 499 VAL A N 1
ATOM 3725 C CA . VAL A 1 499 ? 15.081 -10.476 -26.890 1.00 94.69 499 VAL A CA 1
ATOM 3726 C C . VAL A 1 499 ? 16.335 -11.191 -26.411 1.00 94.69 499 VAL A C 1
ATOM 3728 O O . VAL A 1 499 ? 16.868 -12.048 -27.113 1.00 94.69 499 VAL A O 1
ATOM 3731 N N . ALA A 1 500 ? 16.831 -10.808 -25.239 1.00 94.88 500 ALA A N 1
ATOM 3732 C CA . ALA A 1 500 ? 17.951 -11.484 -24.596 1.00 94.88 500 ALA A CA 1
ATOM 3733 C C . ALA A 1 500 ? 17.482 -12.742 -23.846 1.00 94.88 500 ALA A C 1
ATOM 3735 O O . ALA A 1 500 ? 16.295 -12.926 -23.579 1.00 94.88 500 ALA A O 1
ATOM 3736 N N . THR A 1 501 ? 18.421 -13.597 -23.460 1.00 96.69 501 THR A N 1
ATOM 3737 C CA . THR A 1 501 ? 18.170 -14.725 -22.555 1.00 96.69 501 THR A CA 1
ATOM 3738 C C . THR A 1 501 ? 18.916 -14.515 -21.244 1.00 96.69 501 THR A C 1
ATOM 3740 O O . THR A 1 501 ? 19.994 -13.925 -21.257 1.00 96.69 501 THR A O 1
ATOM 3743 N N . TYR A 1 502 ? 18.370 -15.002 -20.132 1.00 97.88 502 TYR A N 1
ATOM 3744 C CA . TYR A 1 502 ? 19.018 -14.965 -18.815 1.00 97.88 502 TYR A CA 1
ATOM 3745 C C . TYR A 1 502 ? 18.714 -16.244 -18.017 1.00 97.88 502 TYR A C 1
ATOM 3747 O O . TYR A 1 502 ? 17.690 -16.886 -18.242 1.00 97.88 502 TYR A O 1
ATOM 3755 N N . ALA A 1 503 ? 19.574 -16.616 -17.072 1.00 96.94 503 ALA A N 1
ATOM 3756 C CA . ALA A 1 503 ? 19.425 -17.808 -16.235 1.00 96.94 503 ALA A CA 1
ATOM 3757 C C . ALA A 1 503 ? 18.614 -17.556 -14.953 1.00 96.94 503 ALA A C 1
ATOM 3759 O O . ALA A 1 503 ? 17.916 -18.442 -14.474 1.00 96.94 503 ALA A O 1
ATOM 3760 N N . GLY A 1 504 ? 18.684 -16.346 -14.391 1.00 96.12 504 GLY A N 1
ATOM 3761 C CA . GLY A 1 504 ? 17.910 -15.965 -13.208 1.00 96.12 504 GLY A CA 1
ATOM 3762 C C . GLY A 1 504 ? 17.771 -14.449 -13.021 1.00 96.12 504 GLY A C 1
ATOM 3763 O O . GLY A 1 504 ? 18.363 -13.667 -13.771 1.00 96.12 504 GLY A O 1
ATOM 3764 N N . PRO A 1 505 ? 17.000 -14.003 -12.013 1.00 96.69 505 PRO A N 1
ATOM 3765 C CA . PRO A 1 505 ? 16.686 -12.588 -11.808 1.00 96.69 505 PRO A CA 1
ATOM 3766 C C . PRO A 1 505 ? 17.932 -11.711 -11.602 1.00 96.69 505 PRO A C 1
ATOM 3768 O O . PRO A 1 505 ? 17.948 -10.577 -12.068 1.00 96.69 505 PRO A O 1
ATOM 3771 N N . SER A 1 506 ? 19.002 -12.223 -10.985 1.00 96.75 506 SER A N 1
ATOM 3772 C CA . SER A 1 506 ? 20.266 -11.485 -10.838 1.00 96.75 506 SER A CA 1
ATOM 3773 C C . SER A 1 506 ? 20.911 -11.136 -12.184 1.00 96.75 506 SER A C 1
ATOM 3775 O O . SER A 1 506 ? 21.324 -9.997 -12.382 1.00 96.75 506 SER A O 1
ATOM 3777 N N . GLU A 1 507 ? 20.942 -12.076 -13.134 1.00 97.94 507 GLU A N 1
ATOM 3778 C CA . GLU A 1 507 ? 21.496 -11.835 -14.473 1.00 97.94 507 GLU A CA 1
ATOM 3779 C C . GLU A 1 507 ? 20.605 -10.886 -15.285 1.00 97.94 507 GLU A C 1
ATOM 3781 O O . GLU A 1 507 ? 21.108 -9.980 -15.949 1.00 97.94 507 GLU A O 1
ATOM 3786 N N . LEU A 1 508 ? 19.277 -11.011 -15.166 1.00 98.25 508 LEU A N 1
ATOM 3787 C CA . LEU A 1 508 ? 18.352 -10.031 -15.741 1.00 98.25 508 LEU A CA 1
ATOM 3788 C C . LEU A 1 508 ? 18.658 -8.614 -15.233 1.00 98.25 508 LEU A C 1
ATOM 3790 O O . LEU A 1 508 ? 18.704 -7.670 -16.017 1.00 98.25 508 LEU A O 1
ATOM 3794 N N . LEU A 1 509 ? 18.882 -8.453 -13.930 1.00 98.12 509 LEU A N 1
ATOM 3795 C CA . LEU A 1 509 ? 19.188 -7.153 -13.336 1.00 98.12 509 LEU A CA 1
ATOM 3796 C C . LEU A 1 509 ? 20.532 -6.592 -13.817 1.00 98.12 509 LEU A C 1
ATOM 3798 O O . LEU A 1 509 ? 20.656 -5.377 -13.971 1.00 98.12 509 LEU A O 1
ATOM 3802 N N . GLU A 1 510 ? 21.523 -7.438 -14.108 1.00 97.50 510 GLU A N 1
ATOM 3803 C CA . GLU A 1 510 ? 22.753 -6.998 -14.775 1.00 97.50 510 GLU A CA 1
ATOM 3804 C C . GLU A 1 510 ? 22.489 -6.483 -16.193 1.00 97.50 510 GLU A C 1
ATOM 3806 O O . GLU A 1 510 ? 23.016 -5.430 -16.561 1.00 97.50 510 GLU A O 1
ATOM 3811 N N . LEU A 1 511 ? 21.654 -7.180 -16.974 1.00 97.25 511 LEU A N 1
ATOM 3812 C CA . LEU A 1 511 ? 21.254 -6.727 -18.310 1.00 97.25 511 LEU A CA 1
ATOM 3813 C C . LEU A 1 511 ? 20.552 -5.365 -18.242 1.00 97.25 511 LEU A C 1
ATOM 3815 O O . LEU A 1 511 ? 20.898 -4.461 -19.000 1.00 97.25 511 LEU A O 1
ATOM 3819 N N . VAL A 1 512 ? 19.629 -5.193 -17.292 1.00 97.12 512 VAL A N 1
ATOM 3820 C CA . VAL A 1 512 ? 18.915 -3.926 -17.062 1.00 97.12 512 VAL A CA 1
ATOM 3821 C C . VAL A 1 512 ? 19.895 -2.803 -16.710 1.00 97.12 512 VAL A C 1
ATOM 3823 O O . VAL A 1 512 ? 19.834 -1.736 -17.313 1.00 97.12 512 VAL A O 1
ATOM 3826 N N . ARG A 1 513 ? 20.857 -3.041 -15.806 1.00 96.00 513 ARG A N 1
ATOM 3827 C CA . ARG A 1 513 ? 21.874 -2.041 -15.416 1.00 96.00 513 ARG A CA 1
ATOM 3828 C C . ARG A 1 513 ? 22.815 -1.642 -16.556 1.00 96.00 513 ARG A C 1
ATOM 3830 O O . ARG A 1 513 ? 23.322 -0.526 -16.548 1.00 96.00 513 ARG A O 1
ATOM 3837 N N . ARG A 1 514 ? 23.088 -2.548 -17.501 1.00 94.81 514 ARG A N 1
ATOM 3838 C CA . ARG A 1 514 ? 23.929 -2.274 -18.683 1.00 94.81 514 ARG A CA 1
ATOM 3839 C C . ARG A 1 514 ? 23.151 -1.617 -19.825 1.00 94.81 514 ARG A C 1
ATOM 3841 O O . ARG A 1 514 ? 23.770 -1.081 -20.741 1.00 94.81 514 ARG A O 1
ATOM 3848 N N . SER A 1 515 ? 21.822 -1.688 -19.800 1.00 91.62 515 SER A N 1
ATOM 3849 C CA . SER A 1 515 ? 20.968 -1.111 -20.836 1.00 91.62 515 SER A CA 1
ATOM 3850 C C . SER A 1 515 ? 20.826 0.404 -20.670 1.00 91.62 515 SER A C 1
ATOM 3852 O O . SER A 1 515 ? 20.725 0.913 -19.557 1.00 91.62 515 SER A O 1
ATOM 3854 N N . SER A 1 516 ? 20.789 1.131 -21.786 1.00 87.94 516 SER A N 1
ATOM 3855 C CA . SER A 1 516 ? 20.477 2.567 -21.817 1.00 87.94 516 SER A CA 1
ATOM 3856 C C . SER A 1 516 ? 18.978 2.856 -21.979 1.00 87.94 516 SER A C 1
ATOM 3858 O O . SER A 1 516 ? 18.582 4.015 -22.065 1.00 87.94 516 SER A O 1
ATOM 3860 N N . GLY A 1 517 ? 18.141 1.818 -22.049 1.00 92.25 517 GLY A N 1
ATOM 3861 C CA . GLY A 1 517 ? 16.711 1.929 -22.310 1.00 92.25 517 GLY A CA 1
ATOM 3862 C C . GLY A 1 517 ? 15.987 0.584 -22.198 1.00 92.25 517 GLY A C 1
ATOM 3863 O O . GLY A 1 517 ? 16.602 -0.408 -21.807 1.00 92.25 517 GLY A O 1
ATOM 3864 N N . PRO A 1 518 ? 14.689 0.537 -22.543 1.00 96.06 518 PRO A N 1
ATOM 3865 C CA . PRO A 1 518 ? 13.863 -0.654 -22.376 1.00 96.06 518 PRO A CA 1
ATOM 3866 C C . PRO A 1 518 ? 14.398 -1.887 -23.112 1.00 96.06 518 PRO A C 1
ATOM 3868 O O . PRO A 1 518 ? 14.744 -1.814 -24.290 1.00 96.06 518 PRO A O 1
ATOM 3871 N N . ILE A 1 519 ? 14.413 -3.035 -22.429 1.00 96.19 519 ILE A N 1
ATOM 3872 C CA . ILE A 1 519 ? 14.802 -4.332 -23.005 1.00 96.19 519 ILE A CA 1
ATOM 3873 C C . ILE A 1 519 ? 13.714 -5.390 -22.796 1.00 96.19 519 ILE A C 1
ATOM 3875 O O . ILE A 1 519 ? 12.901 -5.296 -21.873 1.00 96.19 519 ILE A O 1
ATOM 3879 N N . ALA A 1 520 ? 13.740 -6.432 -23.627 1.00 97.06 520 ALA A N 1
ATOM 3880 C CA . ALA A 1 520 ? 13.066 -7.697 -23.359 1.00 97.06 520 ALA A CA 1
ATOM 3881 C C . ALA A 1 520 ? 14.101 -8.798 -23.142 1.00 97.06 520 ALA A C 1
ATOM 3883 O O . ALA A 1 520 ? 15.065 -8.919 -23.900 1.00 97.06 520 ALA A O 1
ATOM 3884 N N . ALA A 1 521 ? 13.870 -9.639 -22.143 1.00 97.38 521 ALA A N 1
ATOM 3885 C CA . ALA A 1 521 ? 14.642 -10.843 -21.927 1.00 97.38 521 ALA A CA 1
ATOM 3886 C C . ALA A 1 521 ? 13.753 -11.985 -21.422 1.00 97.38 521 ALA A C 1
ATOM 3888 O O . ALA A 1 521 ? 12.786 -11.754 -20.692 1.00 97.38 521 ALA A O 1
ATOM 3889 N N . VAL A 1 522 ? 14.078 -13.218 -21.801 1.00 97.88 522 VAL A N 1
ATOM 3890 C CA . VAL A 1 522 ? 13.359 -14.434 -21.394 1.00 97.88 522 VAL A CA 1
ATOM 3891 C C . VAL A 1 522 ? 14.273 -15.368 -20.606 1.00 97.88 522 VAL A C 1
ATOM 3893 O O . VAL A 1 522 ? 15.482 -15.408 -20.823 1.00 97.88 522 VAL A O 1
ATOM 3896 N N . GLU A 1 523 ? 13.694 -16.108 -19.665 1.00 97.31 523 GLU A N 1
ATOM 3897 C CA . GLU A 1 523 ? 14.441 -17.071 -18.854 1.00 97.31 523 GLU A CA 1
ATOM 3898 C C . GLU A 1 523 ? 14.824 -18.288 -19.706 1.00 97.31 523 GLU A C 1
ATOM 3900 O O . GLU A 1 523 ? 13.986 -18.814 -20.438 1.00 97.31 523 GLU A O 1
ATOM 3905 N N . ALA A 1 524 ? 16.073 -18.746 -19.606 1.00 96.25 524 ALA A N 1
ATOM 3906 C CA . ALA A 1 524 ? 16.623 -19.819 -20.437 1.00 96.25 524 ALA A CA 1
ATOM 3907 C C . ALA A 1 524 ? 15.890 -21.167 -20.277 1.00 96.25 524 ALA A C 1
ATOM 3909 O O . ALA A 1 524 ? 15.903 -21.983 -21.195 1.00 96.25 524 ALA A O 1
ATOM 3910 N N . ASP A 1 525 ? 15.205 -21.379 -19.151 1.00 94.88 525 ASP A N 1
ATOM 3911 C CA . ASP A 1 525 ? 14.431 -22.596 -18.882 1.00 94.88 525 ASP A CA 1
ATOM 3912 C C . ASP A 1 525 ? 12.930 -22.456 -19.216 1.00 94.88 525 ASP A C 1
ATOM 3914 O O . ASP A 1 525 ? 12.161 -23.417 -19.100 1.00 94.88 525 ASP A O 1
ATOM 3918 N N . ASP A 1 526 ? 12.474 -21.280 -19.665 1.00 95.69 526 ASP A N 1
ATOM 3919 C CA . ASP A 1 526 ? 11.073 -21.039 -20.024 1.00 95.69 526 ASP A CA 1
ATOM 3920 C C . ASP A 1 526 ? 10.797 -21.434 -21.481 1.00 95.69 526 ASP A C 1
ATOM 3922 O O . ASP A 1 526 ? 10.874 -20.622 -22.405 1.00 95.69 526 ASP A O 1
ATOM 3926 N N . ARG A 1 527 ? 10.448 -22.709 -21.694 1.00 94.75 527 ARG A N 1
ATOM 3927 C CA . ARG A 1 527 ? 10.168 -23.255 -23.036 1.00 94.75 527 ARG A CA 1
ATOM 3928 C C . ARG A 1 527 ? 9.097 -22.474 -23.796 1.00 94.75 527 ARG A C 1
ATOM 3930 O O . ARG A 1 527 ? 9.281 -22.224 -24.981 1.00 94.75 527 ARG A O 1
ATOM 3937 N N . ARG A 1 528 ? 8.017 -22.053 -23.125 1.00 93.31 528 ARG A N 1
ATOM 3938 C CA . ARG A 1 528 ? 6.921 -21.294 -23.754 1.00 93.31 528 ARG A CA 1
ATOM 3939 C C . ARG A 1 528 ? 7.421 -19.940 -24.252 1.00 93.31 528 ARG A C 1
ATOM 3941 O O . ARG A 1 528 ? 7.118 -19.551 -25.377 1.00 93.31 528 ARG A O 1
ATOM 3948 N N . ALA A 1 529 ? 8.213 -19.240 -23.440 1.00 94.88 529 ALA A N 1
ATOM 3949 C CA . ALA A 1 529 ? 8.815 -17.972 -23.839 1.00 94.88 529 ALA A CA 1
ATOM 3950 C C . ALA A 1 529 ? 9.848 -18.148 -24.967 1.00 94.88 529 ALA A C 1
ATOM 3952 O O . ALA A 1 529 ? 9.850 -17.366 -25.916 1.00 94.88 529 ALA A O 1
ATOM 3953 N N . LEU A 1 530 ? 10.681 -19.192 -24.908 1.00 95.81 530 LEU A N 1
ATOM 3954 C CA . LEU A 1 530 ? 11.659 -19.503 -25.955 1.00 95.81 530 LEU A CA 1
ATOM 3955 C C . LEU A 1 530 ? 10.999 -19.856 -27.293 1.00 95.81 530 LEU A C 1
ATOM 3957 O O . LEU A 1 530 ? 11.441 -19.387 -28.341 1.00 95.81 530 LEU A O 1
ATOM 3961 N N . ASP A 1 531 ? 9.932 -20.654 -27.272 1.00 94.12 531 ASP A N 1
ATOM 3962 C CA . ASP A 1 531 ? 9.167 -21.011 -28.468 1.00 94.12 531 ASP A CA 1
ATOM 3963 C C . ASP A 1 531 ? 8.531 -19.766 -29.106 1.00 94.12 531 ASP A C 1
ATOM 3965 O O . ASP A 1 531 ? 8.597 -19.593 -30.327 1.00 94.12 531 ASP A O 1
ATOM 3969 N N . ALA A 1 532 ? 8.004 -18.850 -28.284 1.00 91.25 532 ALA A N 1
ATOM 3970 C CA . ALA A 1 532 ? 7.419 -17.595 -28.749 1.00 91.25 532 ALA A CA 1
ATOM 3971 C C . ALA A 1 532 ? 8.423 -16.704 -29.504 1.00 91.25 532 ALA A C 1
ATOM 3973 O O . ALA A 1 532 ? 8.019 -15.954 -30.395 1.00 91.25 532 ALA A O 1
ATOM 3974 N N . ILE A 1 533 ? 9.724 -16.813 -29.209 1.00 93.00 533 ILE A N 1
ATOM 3975 C CA . ILE A 1 533 ? 10.774 -15.998 -29.839 1.00 93.00 533 ILE A CA 1
ATOM 3976 C C . ILE A 1 533 ? 11.620 -16.745 -30.885 1.00 93.00 533 ILE A C 1
ATOM 3978 O O . ILE A 1 533 ? 12.449 -16.114 -31.536 1.00 93.00 533 ILE A O 1
ATOM 3982 N N . ARG A 1 534 ? 11.398 -18.054 -31.117 1.00 83.88 534 ARG A N 1
ATOM 3983 C CA . ARG A 1 534 ? 12.255 -18.968 -31.923 1.00 83.88 534 ARG A CA 1
ATOM 3984 C C . ARG A 1 534 ? 12.452 -18.585 -33.410 1.00 83.88 534 ARG A C 1
ATOM 3986 O O . ARG A 1 534 ? 13.160 -19.264 -34.140 1.00 83.88 534 ARG A O 1
ATOM 3993 N N . SER A 1 535 ? 11.850 -17.500 -33.888 1.00 79.44 535 SER A N 1
ATOM 3994 C CA . SER A 1 535 ? 11.949 -17.027 -35.285 1.00 79.44 535 SER A CA 1
ATOM 3995 C C . SER A 1 535 ? 11.996 -15.502 -35.404 1.00 79.44 535 SER A C 1
ATOM 3997 O O . SER A 1 535 ? 11.678 -14.948 -36.453 1.00 79.44 535 SER A O 1
ATOM 3999 N N . LEU A 1 536 ? 12.345 -14.811 -34.318 1.00 84.38 536 LEU A N 1
ATOM 4000 C CA . LEU A 1 536 ? 12.593 -13.378 -34.367 1.00 84.38 536 LEU A CA 1
ATOM 4001 C C . LEU A 1 536 ? 14.024 -13.146 -34.850 1.00 84.38 536 LEU A C 1
ATOM 4003 O O . LEU A 1 536 ? 14.986 -13.464 -34.152 1.00 84.38 536 LEU A O 1
ATOM 4007 N N . GLU A 1 537 ? 14.159 -12.602 -36.055 1.00 70.88 537 GLU A N 1
ATOM 4008 C CA . GLU A 1 537 ? 15.432 -12.068 -36.528 1.00 70.88 537 GLU A CA 1
ATOM 4009 C C . GLU A 1 537 ? 15.690 -10.763 -35.773 1.00 70.88 537 GLU A C 1
ATOM 4011 O O . GLU A 1 537 ? 14.950 -9.789 -35.913 1.00 70.88 537 GLU A O 1
ATOM 4016 N N . GLY A 1 538 ? 16.690 -10.777 -34.890 1.00 64.38 538 GLY A N 1
ATOM 4017 C CA . GLY A 1 538 ? 16.994 -9.639 -34.033 1.00 64.38 538 GLY A CA 1
ATOM 4018 C C . GLY A 1 538 ? 17.369 -8.413 -34.858 1.00 64.38 538 GLY A C 1
ATOM 4019 O O . GLY A 1 538 ? 18.380 -8.420 -35.561 1.00 64.38 538 GLY A O 1
ATOM 4020 N N . GLY A 1 539 ? 16.579 -7.350 -34.736 1.00 65.12 539 GLY A N 1
ATOM 4021 C CA . GLY A 1 539 ? 16.935 -6.046 -35.276 1.00 65.12 539 GLY A CA 1
ATOM 4022 C C . GLY A 1 539 ? 17.848 -5.248 -34.334 1.00 65.12 539 GLY A C 1
ATOM 4023 O O . GLY A 1 539 ? 18.353 -5.730 -33.308 1.00 65.12 539 GLY A O 1
ATOM 4024 N N . ALA A 1 540 ? 18.126 -4.012 -34.736 1.00 72.06 540 ALA A N 1
ATOM 4025 C CA . ALA A 1 540 ? 18.845 -3.020 -33.940 1.00 72.06 540 ALA A CA 1
ATOM 4026 C C . ALA A 1 540 ? 18.039 -1.714 -33.851 1.00 72.06 540 ALA A C 1
ATOM 4028 O O . ALA A 1 540 ? 18.618 -0.626 -33.816 1.00 72.06 540 ALA A O 1
ATOM 4029 N N . THR A 1 541 ? 16.706 -1.812 -33.878 1.00 80.19 541 THR A N 1
ATOM 4030 C CA . THR A 1 541 ? 15.836 -0.641 -33.757 1.00 80.19 541 THR A CA 1
ATOM 4031 C C . THR A 1 541 ? 15.707 -0.213 -32.299 1.00 80.19 541 THR A C 1
ATOM 4033 O O . THR A 1 541 ? 15.803 -1.013 -31.368 1.00 80.19 541 THR A O 1
ATOM 4036 N N . ALA A 1 542 ? 15.538 1.092 -32.089 1.00 89.19 542 ALA A N 1
ATOM 4037 C CA . ALA A 1 542 ? 15.267 1.620 -30.760 1.00 89.19 542 ALA A CA 1
ATOM 4038 C C . ALA A 1 542 ? 13.889 1.131 -30.266 1.00 89.19 542 ALA A C 1
ATOM 4040 O O . ALA A 1 542 ? 12.972 1.001 -31.084 1.00 89.19 542 ALA A O 1
ATOM 4041 N N . PRO A 1 543 ? 13.709 0.908 -28.950 1.00 94.44 543 PRO A N 1
ATOM 4042 C CA . PRO A 1 543 ? 12.411 0.545 -28.396 1.00 94.44 543 PRO A CA 1
ATOM 4043 C C . PRO A 1 543 ? 11.336 1.578 -28.749 1.00 94.44 543 PRO A C 1
ATOM 4045 O O . PRO A 1 543 ? 11.568 2.784 -28.644 1.00 94.44 543 PRO A O 1
ATOM 4048 N N . VAL A 1 544 ? 10.145 1.113 -29.131 1.00 96.31 544 VAL A N 1
ATOM 4049 C CA . VAL A 1 544 ? 9.025 1.993 -29.498 1.00 96.31 544 VAL A CA 1
ATOM 4050 C C . VAL A 1 544 ? 7.987 1.996 -28.373 1.00 96.31 544 VAL A C 1
ATOM 4052 O O . VAL A 1 544 ? 7.392 0.947 -28.115 1.00 96.31 544 VAL A O 1
ATOM 4055 N N . PRO A 1 545 ? 7.733 3.129 -27.693 1.00 95.81 545 PRO A N 1
ATOM 4056 C CA . PRO A 1 545 ? 6.732 3.197 -26.631 1.00 95.81 545 PRO A CA 1
ATOM 4057 C C . PRO A 1 545 ? 5.316 2.992 -27.178 1.00 95.81 545 PRO A C 1
ATOM 4059 O O . PRO A 1 545 ? 4.971 3.467 -28.262 1.00 95.81 545 PRO A O 1
ATOM 4062 N N . ALA A 1 546 ? 4.472 2.317 -26.403 1.00 95.31 546 ALA A N 1
ATOM 4063 C CA . ALA A 1 546 ? 3.046 2.256 -26.677 1.00 95.31 546 ALA A CA 1
ATOM 4064 C C . ALA A 1 546 ? 2.339 3.563 -26.282 1.00 95.31 546 ALA A C 1
ATOM 4066 O O . ALA A 1 546 ? 2.810 4.330 -25.442 1.00 95.31 546 ALA A O 1
ATOM 4067 N N . THR A 1 547 ? 1.183 3.795 -26.896 1.00 94.31 547 THR A N 1
ATOM 4068 C CA . THR A 1 547 ? 0.368 5.012 -26.786 1.00 94.31 547 THR A CA 1
ATOM 4069 C C . THR A 1 547 ? -1.117 4.656 -26.671 1.00 94.31 547 THR A C 1
ATOM 4071 O O . THR A 1 547 ? -1.491 3.490 -26.804 1.00 94.31 547 THR A O 1
ATOM 4074 N N . ALA A 1 548 ? -1.976 5.659 -26.454 1.00 93.06 548 ALA A N 1
ATOM 4075 C CA . ALA A 1 548 ? -3.436 5.503 -26.432 1.00 93.06 548 ALA A CA 1
ATOM 4076 C C . ALA A 1 548 ? -3.923 4.422 -25.445 1.00 93.06 548 ALA A C 1
ATOM 4078 O O . ALA A 1 548 ? -4.692 3.529 -25.807 1.00 93.06 548 ALA A O 1
ATOM 4079 N N . TYR A 1 549 ? -3.443 4.494 -24.201 1.00 90.19 549 TYR A N 1
ATOM 4080 C CA . TYR A 1 549 ? -3.816 3.555 -23.148 1.00 90.19 549 TYR A CA 1
ATOM 4081 C C . TYR A 1 549 ? -5.293 3.697 -22.760 1.00 90.19 549 TYR A C 1
ATOM 4083 O O . TYR A 1 549 ? -5.792 4.799 -22.540 1.00 90.19 549 TYR A O 1
ATOM 4091 N N . SER A 1 550 ? -5.969 2.563 -22.609 1.00 90.94 550 SER A N 1
ATOM 4092 C CA . SER A 1 550 ? -7.268 2.439 -21.955 1.00 90.94 550 SER A CA 1
ATOM 4093 C C . SER A 1 550 ? -7.143 1.362 -20.883 1.00 90.94 550 SER A C 1
ATOM 4095 O O . SER A 1 550 ? -6.920 0.190 -21.192 1.00 90.94 550 SER A O 1
ATOM 4097 N N . LEU A 1 551 ? -7.201 1.794 -19.623 1.00 86.06 551 LEU A N 1
ATOM 4098 C CA . LEU A 1 551 ? -7.039 0.947 -18.446 1.00 86.06 551 LEU A CA 1
ATOM 4099 C C . LEU A 1 551 ? -8.391 0.824 -17.749 1.00 86.06 551 LEU A C 1
ATOM 4101 O O . LEU A 1 551 ? -9.027 1.830 -17.432 1.00 86.06 551 LEU A O 1
ATOM 4105 N N . SER A 1 552 ? -8.826 -0.405 -17.511 1.00 85.44 552 SER A N 1
ATOM 4106 C CA . SER A 1 552 ? -10.013 -0.708 -16.717 1.00 85.44 552 SER A CA 1
ATOM 4107 C C . SER A 1 552 ? -9.659 -1.684 -15.599 1.00 85.44 552 SER A C 1
ATOM 4109 O O . SER A 1 552 ? -8.525 -2.143 -15.487 1.00 85.44 552 SER A O 1
ATOM 4111 N N . THR A 1 553 ? -10.637 -2.035 -14.766 1.00 78.44 553 THR A N 1
ATOM 4112 C CA . THR A 1 553 ? -10.434 -2.977 -13.658 1.00 78.44 553 THR A CA 1
ATOM 4113 C C . THR A 1 553 ? -9.963 -4.359 -14.122 1.00 78.44 553 THR A C 1
ATOM 4115 O O . THR A 1 553 ? -9.300 -5.058 -13.363 1.00 78.44 553 THR A O 1
ATOM 4118 N N . ASN A 1 554 ? -10.310 -4.773 -15.343 1.00 83.44 554 ASN A N 1
ATOM 4119 C CA . ASN A 1 554 ? -10.021 -6.111 -15.855 1.00 83.44 554 ASN A CA 1
ATOM 4120 C C . ASN A 1 554 ? -9.402 -6.118 -17.257 1.00 83.44 554 ASN A C 1
ATOM 4122 O O . ASN A 1 554 ? -9.294 -7.190 -17.844 1.00 83.44 554 ASN A O 1
ATOM 4126 N N . SER A 1 555 ? -9.016 -4.971 -17.815 1.00 89.25 555 SER A N 1
ATOM 4127 C CA . SER A 1 555 ? -8.363 -4.938 -19.123 1.00 89.25 555 SER A CA 1
ATOM 4128 C C . SER A 1 555 ? -7.365 -3.801 -19.273 1.00 89.25 555 SER A C 1
ATOM 4130 O O . SER A 1 555 ? -7.563 -2.697 -18.759 1.00 89.25 555 SER A O 1
ATOM 4132 N N . THR A 1 556 ? -6.318 -4.089 -20.042 1.00 94.06 556 THR A N 1
ATOM 4133 C CA . THR A 1 556 ? -5.305 -3.129 -20.472 1.00 94.06 556 THR A CA 1
ATOM 4134 C C . THR A 1 556 ? -5.249 -3.143 -21.991 1.00 94.06 556 THR A C 1
ATOM 4136 O O . THR A 1 556 ? -4.895 -4.154 -22.602 1.00 94.06 556 THR A O 1
ATOM 4139 N N . ARG A 1 557 ? -5.584 -2.008 -22.609 1.00 96.38 557 ARG A N 1
ATOM 4140 C CA . ARG A 1 557 ? -5.502 -1.801 -24.058 1.00 96.38 557 ARG A CA 1
ATOM 4141 C C . ARG A 1 557 ? -4.559 -0.655 -24.385 1.00 96.38 557 ARG A C 1
ATOM 4143 O O . ARG A 1 557 ? -4.564 0.361 -23.697 1.00 96.38 557 ARG A O 1
ATOM 4150 N N . PHE A 1 558 ? -3.779 -0.803 -25.448 1.00 96.94 558 PHE A N 1
ATOM 4151 C CA . PHE A 1 558 ? -2.898 0.246 -25.962 1.00 96.94 558 PHE A CA 1
ATOM 4152 C C . PHE A 1 558 ? -2.568 0.017 -27.440 1.00 96.94 558 PHE A C 1
ATOM 4154 O O . PHE A 1 558 ? -2.863 -1.035 -28.010 1.00 96.94 558 PHE A O 1
ATOM 4161 N N . ARG A 1 559 ? -1.933 1.009 -28.066 1.00 97.81 559 ARG A N 1
ATOM 4162 C CA . ARG A 1 559 ? -1.463 0.949 -29.453 1.00 97.81 559 ARG A CA 1
ATOM 4163 C C . ARG A 1 559 ? 0.045 1.047 -29.541 1.00 97.81 559 ARG A C 1
ATOM 4165 O O . ARG A 1 559 ? 0.664 1.821 -28.818 1.00 97.81 559 ARG A O 1
ATOM 4172 N N . VAL A 1 560 ? 0.630 0.314 -30.476 1.00 97.00 560 VAL A N 1
ATOM 4173 C CA . VAL A 1 560 ? 2.069 0.346 -30.745 1.00 97.00 560 VAL A CA 1
ATOM 4174 C C . VAL A 1 560 ? 2.331 0.277 -32.247 1.00 97.00 560 VAL A C 1
ATOM 4176 O O . VAL A 1 560 ? 1.649 -0.441 -32.981 1.00 97.00 560 VAL A O 1
ATOM 4179 N N . ALA A 1 561 ? 3.298 1.064 -32.714 1.00 97.12 561 ALA A N 1
ATOM 4180 C CA . ALA A 1 561 ? 3.761 1.047 -34.096 1.00 97.12 561 ALA A CA 1
ATOM 4181 C C . ALA A 1 561 ? 5.015 0.171 -34.177 1.00 97.12 561 ALA A C 1
ATOM 4183 O O . ALA A 1 561 ? 6.110 0.616 -33.846 1.00 97.12 561 ALA A O 1
ATOM 4184 N N . ALA A 1 562 ? 4.847 -1.089 -34.567 1.00 95.50 562 ALA A N 1
ATOM 4185 C CA . ALA A 1 562 ? 5.958 -2.017 -34.713 1.00 95.50 562 ALA A CA 1
ATOM 4186 C C . ALA A 1 562 ? 6.629 -1.804 -36.082 1.00 95.50 562 ALA A C 1
ATOM 4188 O O . ALA A 1 562 ? 5.941 -1.906 -37.098 1.00 95.50 562 ALA A O 1
ATOM 4189 N N . PRO A 1 563 ? 7.943 -1.541 -36.163 1.00 93.62 563 PRO A N 1
ATOM 4190 C CA . PRO A 1 563 ? 8.633 -1.408 -37.448 1.00 93.62 563 PRO A CA 1
ATOM 4191 C C . PRO A 1 563 ? 8.718 -2.733 -38.221 1.00 93.62 563 PRO A C 1
ATOM 4193 O O . PRO A 1 563 ? 8.696 -2.744 -39.448 1.00 93.62 563 PRO A O 1
ATOM 4196 N N . HIS A 1 564 ? 8.798 -3.855 -37.505 1.00 92.56 564 HIS A N 1
ATOM 4197 C CA . HIS A 1 564 ? 8.896 -5.209 -38.052 1.00 92.56 564 HIS A CA 1
ATOM 4198 C C . HIS A 1 564 ? 8.456 -6.250 -37.010 1.00 92.56 564 HIS A C 1
ATOM 4200 O O . HIS A 1 564 ? 7.854 -5.905 -35.993 1.00 92.56 564 HIS A O 1
ATOM 4206 N N . ALA A 1 565 ? 8.718 -7.534 -37.274 1.00 94.00 565 ALA A N 1
ATOM 4207 C CA . ALA A 1 565 ? 8.488 -8.598 -36.304 1.00 94.00 565 ALA A CA 1
ATOM 4208 C C . ALA A 1 565 ? 9.312 -8.365 -35.025 1.00 94.00 565 ALA A C 1
ATOM 4210 O O . ALA A 1 565 ? 10.459 -7.923 -35.096 1.00 94.00 565 ALA A O 1
ATOM 4211 N N . GLY A 1 566 ? 8.732 -8.673 -33.866 1.00 95.56 566 GLY A N 1
ATOM 4212 C CA . GLY A 1 566 ? 9.368 -8.456 -32.566 1.00 95.56 566 GLY A CA 1
ATOM 4213 C C . GLY A 1 566 ? 8.460 -8.835 -31.402 1.00 95.56 566 GLY A C 1
ATOM 4214 O O . GLY A 1 566 ? 7.579 -9.686 -31.537 1.00 95.56 566 GLY A O 1
ATOM 4215 N N . VAL A 1 567 ? 8.664 -8.197 -30.253 1.00 97.00 567 VAL A N 1
ATOM 4216 C CA . VAL A 1 567 ? 7.915 -8.426 -29.015 1.00 97.00 567 VAL A CA 1
ATOM 4217 C C . VAL A 1 567 ? 7.411 -7.106 -28.463 1.00 97.00 567 VAL A C 1
ATOM 4219 O O . VAL A 1 567 ? 8.148 -6.130 -28.374 1.00 97.00 567 VAL A O 1
ATOM 4222 N N . VAL A 1 568 ? 6.158 -7.097 -28.028 1.00 98.00 568 VAL A N 1
ATOM 4223 C CA . VAL A 1 568 ? 5.638 -6.056 -27.145 1.00 98.00 568 VAL A CA 1
ATOM 4224 C C . VAL A 1 568 ? 5.735 -6.551 -25.715 1.00 98.00 568 VAL A C 1
ATOM 4226 O O . VAL A 1 568 ? 5.226 -7.623 -25.387 1.00 98.00 568 VAL A O 1
ATOM 4229 N N . VAL A 1 569 ? 6.375 -5.752 -24.873 1.00 98.25 569 VAL A N 1
ATOM 4230 C CA . VAL A 1 569 ? 6.439 -5.942 -23.427 1.00 98.25 569 VAL A CA 1
ATOM 4231 C C . VAL A 1 569 ? 5.382 -5.057 -22.787 1.00 98.25 569 VAL A C 1
ATOM 4233 O O . VAL A 1 569 ? 5.291 -3.878 -23.114 1.00 98.25 569 VAL A O 1
ATOM 4236 N N . LEU A 1 570 ? 4.609 -5.615 -21.862 1.00 97.38 570 LEU A N 1
ATOM 4237 C CA . LEU A 1 570 ? 3.729 -4.891 -20.953 1.00 97.38 570 LEU A CA 1
ATOM 4238 C C . LEU A 1 570 ? 4.232 -5.141 -19.531 1.00 97.38 570 LEU A C 1
ATOM 4240 O O . LEU A 1 570 ? 4.207 -6.281 -19.064 1.00 97.38 570 LEU A O 1
ATOM 4244 N N . THR A 1 571 ? 4.654 -4.089 -18.824 1.00 94.12 571 THR A N 1
ATOM 4245 C CA . THR A 1 571 ? 5.228 -4.165 -17.466 1.00 94.12 571 THR A CA 1
ATOM 4246 C C . THR A 1 571 ? 4.179 -4.423 -16.381 1.00 94.12 571 THR A C 1
ATOM 4248 O O . THR A 1 571 ? 4.287 -3.940 -15.259 1.00 94.12 571 THR A O 1
ATOM 4251 N N . GLU A 1 572 ? 3.147 -5.203 -16.685 1.00 92.38 572 GLU A N 1
ATOM 4252 C CA . GLU A 1 572 ? 2.185 -5.741 -15.728 1.00 92.38 572 GLU A CA 1
ATOM 4253 C C . GLU A 1 572 ? 2.493 -7.199 -15.437 1.00 92.38 572 GLU A C 1
ATOM 4255 O O . GLU A 1 572 ? 2.984 -7.928 -16.300 1.00 92.38 572 GLU A O 1
ATOM 4260 N N . THR A 1 573 ? 2.179 -7.636 -14.224 1.00 91.62 573 THR A N 1
ATOM 4261 C CA . THR A 1 573 ? 2.575 -8.953 -13.741 1.00 91.62 573 THR A CA 1
ATOM 4262 C C . THR A 1 573 ? 1.989 -10.088 -14.583 1.00 91.62 573 THR A C 1
ATOM 4264 O O . THR A 1 573 ? 0.831 -10.053 -15.010 1.00 91.62 573 THR A O 1
ATOM 4267 N N . PHE A 1 574 ? 2.817 -11.093 -14.854 1.00 93.38 574 PHE A N 1
ATOM 4268 C CA . PHE A 1 574 ? 2.465 -12.298 -15.590 1.00 93.38 574 PHE A CA 1
ATOM 4269 C C . PHE A 1 574 ? 1.766 -13.295 -14.665 1.00 93.38 574 PHE A C 1
ATOM 4271 O O . PHE A 1 574 ? 2.355 -13.770 -13.693 1.00 93.38 574 PHE A O 1
ATOM 4278 N N . LEU A 1 575 ? 0.537 -13.651 -15.023 1.00 90.12 575 LEU A N 1
ATOM 4279 C CA . LEU A 1 575 ? -0.179 -14.806 -14.493 1.00 90.12 575 LEU A CA 1
ATOM 4280 C C . LEU A 1 575 ? -0.363 -15.788 -15.648 1.00 90.12 575 LEU A C 1
ATOM 4282 O O . LEU A 1 575 ? -0.817 -15.343 -16.702 1.00 90.12 575 LEU A O 1
ATOM 4286 N N . PRO A 1 576 ? 0.027 -17.063 -15.516 1.00 90.19 576 PRO A N 1
ATOM 4287 C CA . PRO A 1 576 ? -0.156 -18.040 -16.581 1.00 90.19 576 PRO A CA 1
ATOM 4288 C C . PRO A 1 576 ? -1.649 -18.302 -16.811 1.00 90.19 576 PRO A C 1
ATOM 4290 O O . PRO A 1 576 ? -2.393 -18.491 -15.860 1.00 90.19 576 PRO A O 1
ATOM 4293 N N . ASP A 1 577 ? -2.062 -18.288 -18.076 1.00 89.75 577 ASP A N 1
ATOM 4294 C CA . ASP A 1 577 ? -3.391 -18.685 -18.572 1.00 89.75 577 ASP A CA 1
ATOM 4295 C C . ASP A 1 577 ? -4.613 -17.892 -18.047 1.00 89.75 577 ASP A C 1
ATOM 4297 O O . ASP A 1 577 ? -5.746 -18.188 -18.416 1.00 89.75 577 ASP A O 1
ATOM 4301 N N . ASP A 1 578 ? -4.387 -16.825 -17.277 1.00 89.19 578 ASP A N 1
ATOM 4302 C CA . ASP A 1 578 ? -5.422 -15.937 -16.721 1.00 89.19 578 ASP A CA 1
ATOM 4303 C C . ASP A 1 578 ? -5.778 -14.732 -17.610 1.00 89.19 578 ASP A C 1
ATOM 4305 O O . ASP A 1 578 ? -6.606 -13.898 -17.233 1.00 89.19 578 ASP A O 1
ATOM 4309 N N . PHE A 1 579 ? -5.138 -14.583 -18.772 1.00 93.06 579 PHE A N 1
ATOM 4310 C CA . PHE A 1 579 ? -5.405 -13.478 -19.694 1.00 93.06 579 PHE A CA 1
ATOM 4311 C C . PHE A 1 579 ? -5.784 -13.974 -21.087 1.00 93.06 579 PHE A C 1
ATOM 4313 O O . PHE A 1 579 ? -5.132 -14.844 -21.663 1.00 93.06 579 PHE A O 1
ATOM 4320 N N . GLN A 1 580 ? -6.802 -13.346 -21.669 1.00 94.75 580 GLN A N 1
ATOM 4321 C CA . GLN A 1 580 ? -7.089 -13.425 -23.096 1.00 94.75 580 GLN A CA 1
ATOM 4322 C C . GLN A 1 580 ? -6.425 -12.237 -23.780 1.00 94.75 580 GLN A C 1
ATOM 4324 O O . GLN A 1 580 ? -6.659 -11.090 -23.405 1.00 94.75 580 GLN A O 1
ATOM 4329 N N . VAL A 1 581 ? -5.562 -12.509 -24.757 1.00 97.50 581 VAL A N 1
ATOM 4330 C CA . VAL A 1 581 ? -4.765 -11.472 -25.419 1.00 97.50 581 VAL A CA 1
ATOM 4331 C C . VAL A 1 581 ? -5.113 -11.421 -26.893 1.00 97.50 581 VAL A C 1
ATOM 4333 O O . VAL A 1 581 ? -5.277 -12.459 -27.535 1.00 97.50 581 VAL A O 1
ATOM 4336 N N . SER A 1 582 ? -5.244 -10.213 -27.436 1.00 98.06 582 SER A N 1
ATOM 4337 C CA . SER A 1 582 ? -5.522 -10.018 -28.856 1.00 98.06 582 SER A CA 1
ATOM 4338 C C . SER A 1 582 ? -4.670 -8.926 -29.493 1.00 98.06 582 SER A C 1
ATOM 4340 O O . SER A 1 582 ? -4.315 -7.933 -28.855 1.00 98.06 582 SER A O 1
ATOM 4342 N N . LEU A 1 583 ? -4.365 -9.127 -30.777 1.00 98.06 583 LEU A N 1
ATOM 4343 C CA . LEU A 1 583 ? -3.733 -8.167 -31.677 1.00 98.06 583 LEU A CA 1
ATOM 4344 C C . LEU A 1 583 ? -4.733 -7.793 -32.767 1.00 98.06 583 LEU A C 1
ATOM 4346 O O . LEU A 1 583 ? -5.112 -8.645 -33.569 1.00 98.06 583 LEU A O 1
ATOM 4350 N N . ASN A 1 584 ? -5.187 -6.538 -32.796 1.00 97.38 584 ASN A N 1
ATOM 4351 C CA . ASN A 1 584 ? -6.243 -6.082 -33.712 1.00 97.38 584 ASN A CA 1
ATOM 4352 C C . ASN A 1 584 ? -7.488 -7.004 -33.683 1.00 97.38 584 ASN A C 1
ATOM 4354 O O . ASN A 1 584 ? -8.095 -7.286 -34.714 1.00 97.38 584 ASN A O 1
ATOM 4358 N N . GLY A 1 585 ? -7.838 -7.517 -32.497 1.00 96.06 585 GLY A N 1
ATOM 4359 C CA . GLY A 1 585 ? -8.961 -8.437 -32.281 1.00 96.06 585 GLY A CA 1
ATOM 4360 C C . GLY A 1 585 ? -8.672 -9.918 -32.564 1.00 96.06 585 GLY A C 1
ATOM 4361 O O . GLY A 1 585 ? -9.470 -10.766 -32.172 1.00 96.06 585 GLY A O 1
ATOM 4362 N N . ALA A 1 586 ? -7.537 -10.265 -33.180 1.00 97.56 586 ALA A N 1
ATOM 4363 C CA . ALA A 1 586 ? -7.132 -11.657 -33.366 1.00 97.56 586 ALA A CA 1
ATOM 4364 C C . ALA A 1 586 ? -6.491 -12.205 -32.085 1.00 97.56 586 ALA A C 1
ATOM 4366 O O . ALA A 1 586 ? -5.546 -11.611 -31.567 1.00 97.56 586 ALA A O 1
ATOM 4367 N N . ALA A 1 587 ? -6.996 -13.331 -31.576 1.00 97.12 587 ALA A N 1
ATOM 4368 C CA . ALA A 1 587 ? -6.474 -13.963 -30.368 1.00 97.12 587 ALA A CA 1
ATOM 4369 C C . ALA A 1 587 ? -5.030 -14.448 -30.564 1.00 97.12 587 ALA A C 1
ATOM 4371 O O . ALA A 1 587 ? -4.702 -15.053 -31.587 1.00 97.12 587 ALA A O 1
ATOM 4372 N N . VAL A 1 588 ? -4.183 -14.201 -29.569 1.00 96.56 588 VAL A N 1
ATOM 4373 C CA . VAL A 1 588 ? -2.777 -14.612 -29.554 1.00 96.56 588 VAL A CA 1
ATOM 4374 C C . VAL A 1 588 ? -2.373 -15.115 -28.176 1.00 96.56 588 VAL A C 1
ATOM 4376 O O . VAL A 1 588 ? -2.975 -14.768 -27.159 1.00 96.56 588 VAL A O 1
ATOM 4379 N N . GLU A 1 589 ? -1.314 -15.914 -28.135 1.00 95.25 589 GLU A N 1
ATOM 4380 C CA . GLU A 1 589 ? -0.693 -16.299 -26.876 1.00 95.25 589 GLU A CA 1
ATOM 4381 C C . GLU A 1 589 ? 0.215 -15.189 -26.345 1.00 95.25 589 GLU A C 1
ATOM 4383 O O . GLU A 1 589 ? 0.912 -14.503 -27.096 1.00 95.25 589 GLU A O 1
ATOM 4388 N N . TYR A 1 590 ? 0.249 -15.066 -25.022 1.00 96.75 590 TYR A N 1
ATOM 4389 C CA . TYR A 1 590 ? 1.242 -14.281 -24.302 1.00 96.75 590 TYR A CA 1
ATOM 4390 C C . TYR A 1 590 ? 2.179 -15.205 -23.529 1.00 96.75 590 TYR A C 1
ATOM 4392 O O . TYR A 1 590 ? 1.866 -16.367 -23.245 1.00 96.75 590 TYR A O 1
ATOM 4400 N N . PHE A 1 591 ? 3.346 -14.675 -23.193 1.00 97.56 591 PHE A N 1
ATOM 4401 C CA . PHE A 1 591 ? 4.395 -15.383 -22.476 1.00 97.56 591 PHE A CA 1
ATOM 4402 C C . PHE A 1 591 ? 5.041 -14.467 -21.440 1.00 97.56 591 PHE A C 1
ATOM 4404 O O . PHE A 1 591 ? 4.765 -13.267 -21.373 1.00 97.56 591 PHE A O 1
ATOM 4411 N N . ARG A 1 592 ? 5.888 -15.048 -20.594 1.00 97.62 592 ARG A N 1
ATOM 4412 C CA . ARG A 1 592 ? 6.608 -14.309 -19.565 1.00 97.62 592 ARG A CA 1
ATOM 4413 C C . ARG A 1 592 ? 7.863 -13.662 -20.141 1.00 97.62 592 ARG A C 1
ATOM 4415 O O . ARG A 1 592 ? 8.673 -14.326 -20.780 1.00 97.62 592 ARG A O 1
ATOM 4422 N N . VAL A 1 593 ? 8.056 -12.388 -19.832 1.00 97.88 593 VAL A N 1
ATOM 4423 C CA . VAL A 1 593 ? 9.234 -11.594 -20.195 1.00 97.88 593 VAL A CA 1
ATOM 4424 C C . VAL A 1 593 ? 9.724 -10.819 -18.971 1.00 97.88 593 VAL A C 1
ATOM 4426 O O . VAL A 1 593 ? 8.944 -10.521 -18.066 1.00 97.88 593 VAL A O 1
ATOM 4429 N N . ASN A 1 594 ? 11.020 -10.512 -18.912 1.00 98.00 594 ASN A N 1
ATOM 4430 C CA . ASN A 1 594 ? 11.653 -9.750 -17.831 1.00 98.00 594 ASN A CA 1
ATOM 4431 C C . ASN A 1 594 ? 11.289 -10.290 -16.433 1.00 98.00 594 ASN A C 1
ATOM 4433 O O . ASN A 1 594 ? 10.955 -9.534 -15.522 1.00 98.00 594 ASN A O 1
ATOM 4437 N N . HIS A 1 595 ? 11.326 -11.619 -16.285 1.00 97.56 595 HIS A N 1
ATOM 4438 C CA . HIS A 1 595 ? 11.078 -12.401 -15.066 1.00 97.56 595 HIS A CA 1
ATOM 4439 C C . HIS A 1 595 ? 9.661 -12.371 -14.481 1.00 97.56 595 HIS A C 1
ATOM 4441 O O . HIS A 1 595 ? 9.199 -13.401 -13.988 1.00 97.56 595 HIS A O 1
ATOM 4447 N N . ALA A 1 596 ? 8.946 -11.254 -14.570 1.00 96.06 596 ALA A N 1
ATOM 4448 C CA . ALA A 1 596 ? 7.644 -11.089 -13.933 1.00 96.06 596 ALA A CA 1
ATOM 4449 C C . ALA A 1 596 ? 6.570 -10.471 -14.836 1.00 96.06 596 ALA A C 1
ATOM 4451 O O . ALA A 1 596 ? 5.444 -10.335 -14.372 1.00 96.06 596 ALA A O 1
ATOM 4452 N N . PHE A 1 597 ? 6.870 -10.112 -16.087 1.00 97.56 597 PHE A N 1
ATOM 4453 C CA . PHE A 1 597 ? 5.991 -9.300 -16.933 1.00 97.56 597 PHE A CA 1
ATOM 4454 C C . PHE A 1 597 ? 5.455 -10.044 -18.156 1.00 97.56 597 PHE A C 1
ATOM 4456 O O . PHE A 1 597 ? 5.876 -11.162 -18.463 1.00 97.56 597 PHE A O 1
ATOM 4463 N N . LYS A 1 598 ? 4.486 -9.433 -18.841 1.00 98.00 598 LYS A N 1
ATOM 4464 C CA . LYS A 1 598 ? 3.790 -10.019 -19.992 1.00 98.00 598 LYS A CA 1
ATOM 4465 C C . LYS A 1 598 ? 4.467 -9.615 -21.303 1.00 98.00 598 LYS A C 1
ATOM 4467 O O . LYS A 1 598 ? 4.753 -8.442 -21.525 1.00 98.00 598 LYS A O 1
ATOM 4472 N N . GLY A 1 599 ? 4.689 -10.587 -22.178 1.00 98.00 599 GLY A N 1
ATOM 4473 C CA . GLY A 1 599 ? 5.180 -10.399 -23.539 1.00 98.00 599 GLY A CA 1
ATOM 4474 C C . GLY A 1 599 ? 4.189 -10.949 -24.561 1.00 98.00 599 GLY A C 1
ATOM 4475 O O . GLY A 1 599 ? 3.559 -11.979 -24.318 1.00 98.00 599 GLY A O 1
ATOM 4476 N N . VAL A 1 600 ? 4.062 -10.282 -25.708 1.00 97.56 600 VAL A N 1
ATOM 4477 C CA . VAL A 1 600 ? 3.318 -10.793 -26.867 1.00 97.56 600 VAL A CA 1
ATOM 4478 C C . VAL A 1 600 ? 4.162 -10.654 -28.128 1.00 97.56 600 VAL A C 1
ATOM 4480 O O . VAL A 1 600 ? 4.860 -9.655 -28.317 1.00 97.56 600 VAL A O 1
ATOM 4483 N N . ARG A 1 601 ? 4.115 -11.662 -28.999 1.00 96.56 601 ARG A N 1
ATOM 4484 C CA . ARG A 1 601 ? 4.842 -11.637 -30.269 1.00 96.56 601 ARG A CA 1
ATOM 4485 C C . ARG A 1 601 ? 4.092 -10.781 -31.281 1.00 96.56 601 ARG A C 1
ATOM 4487 O O . ARG A 1 601 ? 2.913 -11.008 -31.531 1.00 96.56 601 ARG A O 1
ATOM 4494 N N . ILE A 1 602 ? 4.811 -9.875 -31.931 1.00 95.81 602 ILE A N 1
ATOM 4495 C CA . ILE A 1 602 ? 4.340 -9.145 -33.102 1.00 95.81 602 ILE A CA 1
ATOM 4496 C C . ILE A 1 602 ? 4.875 -9.832 -34.365 1.00 95.81 602 ILE A C 1
ATOM 4498 O O . ILE A 1 602 ? 6.092 -9.991 -34.500 1.00 95.81 602 ILE A O 1
ATOM 4502 N N . PRO A 1 603 ? 4.002 -10.264 -35.292 1.00 92.94 603 PRO A N 1
ATOM 4503 C CA . PRO A 1 603 ? 4.421 -11.083 -36.427 1.00 92.94 603 PRO A CA 1
ATOM 4504 C C . PRO A 1 603 ? 5.114 -10.293 -37.545 1.00 92.94 603 PRO A C 1
ATOM 4506 O O . PRO A 1 603 ? 5.942 -10.862 -38.247 1.00 92.94 603 PRO A O 1
ATOM 4509 N N . HIS A 1 604 ? 4.770 -9.018 -37.741 1.00 92.69 604 HIS A N 1
ATOM 4510 C CA . HIS A 1 604 ? 5.321 -8.150 -38.787 1.00 92.69 604 HIS A CA 1
ATOM 4511 C C . HIS A 1 604 ? 5.089 -6.670 -38.451 1.00 92.69 604 HIS A C 1
ATOM 4513 O O . HIS A 1 604 ? 4.354 -6.336 -37.517 1.00 92.69 604 HIS A O 1
ATOM 4519 N N . GLY A 1 605 ? 5.724 -5.787 -39.224 1.00 94.38 605 GLY A N 1
ATOM 4520 C CA . GLY A 1 605 ? 5.613 -4.343 -39.038 1.00 94.38 605 GLY A CA 1
ATOM 4521 C C . GLY A 1 605 ? 4.207 -3.821 -39.332 1.00 94.38 605 GLY A C 1
ATOM 4522 O O . GLY A 1 605 ? 3.549 -4.284 -40.260 1.00 94.38 605 GLY A O 1
ATOM 4523 N N . GLY A 1 606 ? 3.742 -2.863 -38.537 1.00 95.62 606 GLY A N 1
ATOM 4524 C CA . GLY A 1 606 ? 2.414 -2.277 -38.655 1.00 95.62 606 GLY A CA 1
ATOM 4525 C C . GLY A 1 606 ? 1.945 -1.602 -37.370 1.00 95.62 606 GLY A C 1
ATOM 4526 O O . GLY A 1 606 ? 2.663 -1.525 -36.370 1.00 95.62 606 GLY A O 1
ATOM 4527 N N . HIS A 1 607 ? 0.706 -1.118 -37.402 1.00 97.69 607 HIS A N 1
ATOM 4528 C CA . HIS A 1 607 ? 0.027 -0.573 -36.233 1.00 97.69 607 HIS A CA 1
ATOM 4529 C C . HIS A 1 607 ? -0.818 -1.659 -35.571 1.00 97.69 607 HIS A C 1
ATOM 4531 O O . HIS A 1 607 ? -1.691 -2.260 -36.201 1.00 97.69 607 HIS A O 1
ATOM 4537 N N . TRP A 1 608 ? -0.558 -1.884 -34.289 1.00 98.06 608 TRP A N 1
ATOM 4538 C CA . TRP A 1 608 ? -1.205 -2.927 -33.512 1.00 98.06 608 TRP A CA 1
ATOM 4539 C C . TRP A 1 608 ? -1.937 -2.317 -32.329 1.00 98.06 608 TRP A C 1
ATOM 4541 O O . TRP A 1 608 ? -1.345 -1.597 -31.526 1.00 98.06 608 TRP A O 1
ATOM 4551 N N . GLU A 1 609 ? -3.223 -2.624 -32.218 1.00 98.31 609 GLU A N 1
ATOM 4552 C CA . GLU A 1 609 ? -3.978 -2.503 -30.981 1.00 98.31 609 GLU A CA 1
ATOM 4553 C C . GLU A 1 609 ? -3.818 -3.807 -30.201 1.00 98.31 609 GLU A C 1
ATOM 4555 O O . GLU A 1 609 ? -4.227 -4.874 -30.661 1.00 98.31 609 GLU A O 1
ATOM 4560 N N . VAL A 1 610 ? -3.183 -3.716 -29.036 1.00 98.31 610 VAL A N 1
ATOM 4561 C CA . VAL A 1 610 ? -2.939 -4.849 -28.145 1.00 98.31 610 VAL A CA 1
ATOM 4562 C C . VAL A 1 610 ? -3.924 -4.748 -26.992 1.00 98.31 610 VAL A C 1
ATOM 4564 O O . VAL A 1 610 ? -3.999 -3.707 -26.339 1.00 98.31 610 VAL A O 1
ATOM 4567 N N . THR A 1 611 ? -4.680 -5.815 -26.744 1.00 98.31 611 THR A N 1
ATOM 4568 C CA . THR A 1 611 ? -5.611 -5.891 -25.609 1.00 98.31 611 THR A CA 1
ATOM 4569 C C . THR A 1 611 ? -5.282 -7.106 -24.757 1.00 98.31 611 THR A C 1
ATOM 4571 O O . THR A 1 611 ? -5.169 -8.209 -25.287 1.00 98.31 611 THR A O 1
ATOM 4574 N N . PHE A 1 612 ? -5.146 -6.893 -23.450 1.00 97.25 612 PHE A N 1
ATOM 4575 C CA . PHE A 1 612 ? -5.078 -7.929 -22.426 1.00 97.25 612 PHE A CA 1
ATOM 4576 C C . PHE A 1 612 ? -6.354 -7.863 -21.591 1.00 97.25 612 PHE A C 1
ATOM 4578 O O . PHE A 1 612 ? -6.552 -6.888 -20.871 1.00 97.25 612 PHE A O 1
ATOM 4585 N N . ASP A 1 613 ? -7.189 -8.894 -21.660 1.00 94.50 613 ASP A N 1
ATOM 4586 C CA . ASP A 1 613 ? -8.400 -9.033 -20.853 1.00 94.50 613 ASP A CA 1
ATOM 4587 C C . ASP A 1 613 ? -8.167 -10.087 -19.767 1.00 94.50 613 ASP A C 1
ATOM 4589 O O . ASP A 1 613 ? -7.885 -11.250 -20.061 1.00 94.50 613 ASP A O 1
ATOM 4593 N N . TYR A 1 614 ? -8.271 -9.688 -18.501 1.00 88.94 614 TYR A N 1
ATOM 4594 C CA . TYR A 1 614 ? -8.186 -10.605 -17.371 1.00 88.94 614 TYR A CA 1
ATOM 4595 C C . TYR A 1 614 ? -9.417 -11.508 -17.346 1.00 88.94 614 TYR A C 1
ATOM 4597 O O . TYR A 1 614 ? -10.555 -11.058 -17.166 1.00 88.94 614 TYR A O 1
ATOM 4605 N N . ARG A 1 615 ? -9.169 -12.802 -17.519 1.00 85.38 615 ARG A N 1
ATOM 4606 C CA . ARG A 1 615 ? -10.160 -13.865 -17.488 1.00 85.38 615 ARG A CA 1
ATOM 4607 C C . ARG A 1 615 ? -9.491 -15.118 -16.921 1.00 85.38 615 ARG A C 1
ATOM 4609 O O . ARG A 1 615 ? -8.857 -15.836 -17.691 1.00 85.38 615 ARG A O 1
ATOM 4616 N N . PRO A 1 616 ? -9.645 -15.373 -15.609 1.00 82.31 616 PRO A N 1
ATOM 4617 C CA . PRO A 1 616 ? -8.991 -16.489 -14.934 1.00 82.31 616 PRO A CA 1
ATOM 4618 C C . PRO A 1 616 ? -9.182 -17.815 -15.667 1.00 82.31 616 PRO A C 1
ATOM 4620 O O . PRO A 1 616 ? -10.274 -18.061 -16.194 1.00 82.31 616 PRO A O 1
ATOM 4623 N N . ALA A 1 617 ? -8.173 -18.686 -15.637 1.00 81.88 617 ALA A N 1
ATOM 4624 C CA . ALA A 1 617 ? -8.203 -19.965 -16.352 1.00 81.88 617 ALA A CA 1
ATOM 4625 C C . ALA A 1 617 ? -9.474 -20.786 -16.035 1.00 81.88 617 ALA A C 1
ATOM 4627 O O . ALA A 1 617 ? -10.157 -21.283 -16.933 1.00 81.88 617 ALA A O 1
ATOM 4628 N N . ASP A 1 618 ? -9.868 -20.818 -14.759 1.00 78.19 618 ASP A N 1
ATOM 4629 C CA . ASP A 1 618 ? -11.030 -21.569 -14.270 1.00 78.19 618 ASP A CA 1
ATOM 4630 C C . ASP A 1 618 ? -12.339 -20.761 -14.238 1.00 78.19 618 ASP A C 1
ATOM 4632 O O . ASP A 1 618 ? -13.356 -21.228 -13.720 1.00 78.19 618 ASP A O 1
ATOM 4636 N N . TRP A 1 619 ? -12.365 -19.549 -14.804 1.00 78.12 619 TRP A N 1
ATOM 4637 C CA . TRP A 1 619 ? -13.517 -18.640 -14.735 1.00 78.12 619 TRP A CA 1
ATOM 4638 C C . TRP A 1 619 ? -14.826 -19.297 -15.187 1.00 78.12 619 TRP A C 1
ATOM 4640 O O . TRP A 1 619 ? -15.850 -19.215 -14.508 1.00 78.12 619 TRP A O 1
ATOM 4650 N N . ASN A 1 620 ? -14.792 -19.996 -16.324 1.00 79.75 620 ASN A N 1
ATOM 4651 C CA . ASN A 1 620 ? -15.976 -20.665 -16.858 1.00 79.75 620 ASN A CA 1
ATOM 4652 C C . ASN A 1 620 ? -16.417 -21.828 -15.956 1.00 79.75 620 ASN A C 1
ATOM 4654 O O . ASN A 1 620 ? -17.614 -22.007 -15.747 1.00 79.75 620 ASN A O 1
ATOM 4658 N N . VAL A 1 621 ? -15.473 -22.593 -15.396 1.00 77.44 621 VAL A N 1
ATOM 4659 C CA . VAL A 1 621 ? -15.769 -23.709 -14.482 1.00 77.44 621 VAL A CA 1
ATOM 4660 C C . VAL A 1 621 ? -16.463 -23.188 -13.225 1.00 77.44 621 VAL A C 1
ATOM 4662 O O . VAL A 1 621 ? -17.504 -23.714 -12.838 1.00 77.44 621 VAL A O 1
ATOM 4665 N N . LEU A 1 622 ? -15.944 -22.109 -12.633 1.00 73.19 622 LEU A N 1
ATOM 4666 C CA . LEU A 1 622 ? -16.528 -21.478 -11.448 1.00 73.19 622 LEU A CA 1
ATOM 4667 C C . LEU A 1 622 ? -17.940 -20.938 -11.716 1.00 73.19 622 LEU A C 1
ATOM 4669 O O . LEU A 1 622 ? -18.831 -21.125 -10.886 1.00 73.19 622 LEU A O 1
ATOM 4673 N N . ILE A 1 623 ? -18.178 -20.337 -12.888 1.00 79.00 623 ILE A N 1
ATOM 4674 C CA . ILE A 1 623 ? -19.525 -19.912 -13.301 1.00 79.00 623 ILE A CA 1
ATOM 4675 C C . ILE A 1 623 ? -20.467 -21.112 -13.420 1.00 79.00 623 ILE A C 1
ATOM 4677 O O . ILE A 1 623 ? -21.581 -21.053 -12.901 1.00 79.00 623 ILE A O 1
ATOM 4681 N N . TRP A 1 624 ? -20.041 -22.204 -14.064 1.00 81.12 624 TRP A N 1
ATOM 4682 C CA . TRP A 1 624 ? -20.871 -23.403 -14.204 1.00 81.12 624 TRP A CA 1
ATOM 4683 C C . TRP A 1 624 ? -21.181 -24.061 -12.858 1.00 81.12 624 TRP A C 1
ATOM 4685 O O . TRP A 1 624 ? -22.318 -24.478 -12.639 1.00 81.12 624 TRP A O 1
ATOM 4695 N N . LEU A 1 625 ? -20.221 -24.095 -11.930 1.00 75.50 625 LEU A N 1
ATOM 4696 C CA . LEU A 1 625 ? -20.446 -24.566 -10.561 1.00 75.50 625 LEU A CA 1
ATOM 4697 C C . LEU A 1 625 ? -21.454 -23.681 -9.817 1.00 75.50 625 LEU A C 1
ATOM 4699 O O . LEU A 1 625 ? -22.374 -24.200 -9.186 1.00 75.50 625 LEU A O 1
ATOM 4703 N N . GLY A 1 626 ? -21.332 -22.355 -9.931 1.00 65.25 626 GLY A N 1
ATOM 4704 C CA . GLY A 1 626 ? -22.283 -21.410 -9.342 1.00 65.25 626 GLY A CA 1
ATOM 4705 C C . GLY A 1 626 ? -23.693 -21.546 -9.926 1.00 65.25 626 GLY A C 1
ATOM 4706 O O . GLY A 1 626 ? -24.670 -21.618 -9.182 1.00 65.25 626 GLY A O 1
ATOM 4707 N N . ALA A 1 627 ? -23.807 -21.651 -11.252 1.00 76.81 627 ALA A N 1
ATOM 4708 C CA . ALA A 1 627 ? -25.076 -21.880 -11.938 1.00 76.81 627 ALA A CA 1
ATOM 4709 C C . ALA A 1 627 ? -25.705 -23.224 -11.536 1.00 76.81 627 ALA A C 1
ATOM 4711 O O . ALA A 1 627 ? -26.904 -23.285 -11.263 1.00 76.81 627 ALA A O 1
ATOM 4712 N N . GLY A 1 628 ? -24.898 -24.283 -11.431 1.00 69.81 628 GLY A N 1
ATOM 4713 C CA . GLY A 1 628 ? -25.331 -25.593 -10.946 1.00 69.81 628 GLY A CA 1
ATOM 4714 C C . GLY A 1 628 ? -25.835 -25.547 -9.503 1.00 69.81 628 GLY A C 1
ATOM 4715 O O . GLY A 1 628 ? -26.894 -26.098 -9.209 1.00 69.81 628 GLY A O 1
ATOM 4716 N N . ALA A 1 629 ? -25.138 -24.831 -8.615 1.00 58.16 629 ALA A N 1
ATOM 4717 C CA . ALA A 1 629 ? -25.565 -24.635 -7.231 1.00 58.16 629 ALA A CA 1
ATOM 4718 C C . ALA A 1 629 ? -26.897 -23.869 -7.138 1.00 58.16 629 ALA A C 1
ATOM 4720 O O . ALA A 1 629 ? -27.780 -24.259 -6.375 1.00 58.16 629 ALA A O 1
ATOM 4721 N N . LEU A 1 630 ? -27.078 -22.821 -7.950 1.00 67.94 630 LEU A N 1
ATOM 4722 C CA . LEU A 1 630 ? -28.340 -22.078 -8.034 1.00 67.94 630 LEU A CA 1
ATOM 4723 C C . LEU A 1 630 ? -29.484 -22.938 -8.584 1.00 67.94 630 LEU A C 1
ATOM 4725 O O . LEU A 1 630 ? -30.592 -22.886 -8.054 1.00 67.94 630 LEU A O 1
ATOM 4729 N N . ALA A 1 631 ? -29.224 -23.754 -9.608 1.00 66.38 631 ALA A N 1
ATOM 4730 C CA . ALA A 1 631 ? -30.212 -24.674 -10.165 1.00 66.38 631 ALA A CA 1
ATOM 4731 C C .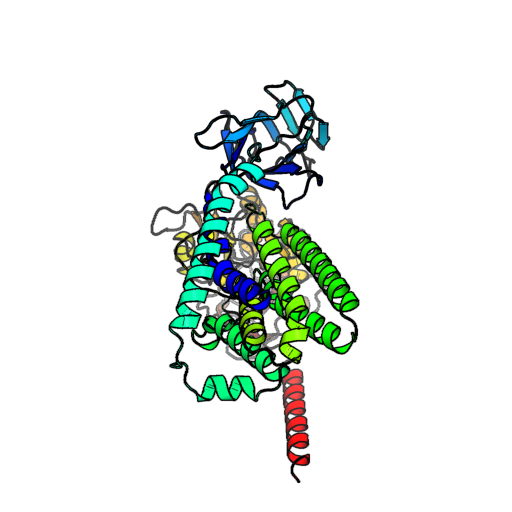 ALA A 1 631 ? -30.625 -25.746 -9.143 1.00 66.38 631 ALA A C 1
ATOM 4733 O O . ALA A 1 631 ? -31.816 -26.008 -8.977 1.00 66.38 631 ALA A O 1
ATOM 4734 N N . ALA A 1 632 ? -29.662 -26.311 -8.408 1.00 55.69 632 ALA A N 1
ATOM 4735 C CA . ALA A 1 632 ? -29.918 -27.264 -7.331 1.00 55.69 632 ALA A CA 1
ATOM 4736 C C . ALA A 1 632 ? -30.733 -26.631 -6.192 1.00 55.69 632 ALA A C 1
ATOM 4738 O O . ALA A 1 632 ? -31.703 -27.228 -5.728 1.00 55.69 632 ALA A O 1
ATOM 4739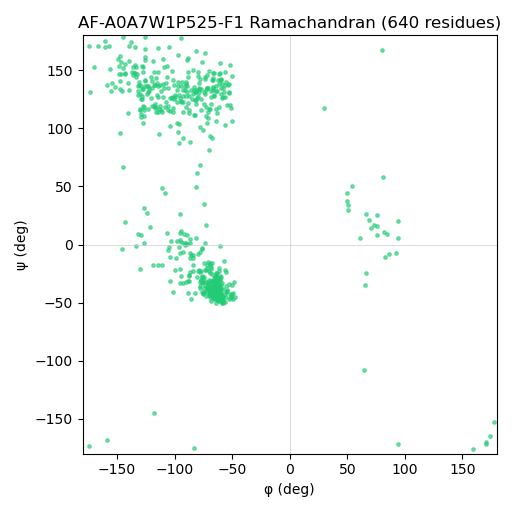 N N . LEU A 1 633 ? -30.396 -25.402 -5.786 1.00 60.38 633 LEU A N 1
ATOM 4740 C CA . LEU A 1 633 ? -31.157 -24.648 -4.789 1.00 60.38 633 LEU A CA 1
ATOM 4741 C C . LEU A 1 633 ? -32.590 -24.369 -5.266 1.00 60.38 633 LEU A C 1
ATOM 4743 O O . LEU A 1 633 ? -33.538 -24.560 -4.508 1.00 60.38 633 LEU A O 1
ATOM 4747 N N . GLY A 1 634 ? -32.760 -23.963 -6.526 1.00 60.41 634 GLY A N 1
ATOM 4748 C CA . GLY A 1 634 ? -34.070 -23.751 -7.140 1.00 60.41 634 GLY A CA 1
ATOM 4749 C C . GLY A 1 634 ? -34.912 -25.026 -7.175 1.00 60.41 634 GLY A C 1
ATOM 4750 O O . GLY A 1 634 ? -36.077 -24.998 -6.787 1.00 60.41 634 GLY A O 1
ATOM 4751 N N . ALA A 1 635 ? -34.317 -26.157 -7.561 1.00 61.09 635 ALA A N 1
ATOM 4752 C CA . ALA A 1 635 ? -34.976 -27.461 -7.538 1.00 61.09 635 ALA A CA 1
ATOM 4753 C C . ALA A 1 635 ? -35.397 -27.861 -6.115 1.00 61.09 635 ALA A C 1
ATOM 4755 O O . ALA A 1 635 ? -36.522 -28.317 -5.917 1.00 61.09 635 ALA A O 1
ATOM 4756 N N . LEU A 1 636 ? -34.540 -27.618 -5.118 1.00 55.62 636 LEU A N 1
ATOM 4757 C CA . LEU A 1 636 ? -34.848 -27.881 -3.713 1.00 55.62 636 LEU A CA 1
ATOM 4758 C C . LEU A 1 636 ? -36.041 -27.034 -3.240 1.00 55.62 636 LEU A C 1
ATOM 4760 O O . LEU A 1 636 ? -36.997 -27.572 -2.690 1.00 55.62 636 LEU A O 1
ATOM 4764 N N . LEU A 1 637 ? -36.039 -25.731 -3.534 1.00 54.44 637 LEU A N 1
ATOM 4765 C CA . LEU A 1 637 ? -37.115 -24.801 -3.165 1.00 54.44 637 LEU A CA 1
ATOM 4766 C C . LEU A 1 637 ? -38.447 -25.097 -3.874 1.00 54.44 637 LEU A C 1
ATOM 4768 O O . LEU A 1 637 ? -39.516 -24.846 -3.314 1.00 54.44 637 LEU A O 1
ATOM 4772 N N . LEU A 1 638 ? -38.397 -25.626 -5.100 1.00 61.19 638 LEU A N 1
ATOM 4773 C CA . LEU A 1 638 ? -39.579 -26.081 -5.836 1.00 61.19 638 LEU A CA 1
ATOM 4774 C C . LEU A 1 638 ? -40.098 -27.423 -5.304 1.00 61.19 638 LEU A C 1
ATOM 4776 O O . LEU A 1 638 ? -41.308 -27.619 -5.265 1.00 61.19 638 LEU A O 1
ATOM 4780 N N . SER A 1 639 ? -39.208 -28.305 -4.836 1.00 53.97 639 SER A N 1
ATOM 4781 C CA . SER A 1 639 ? -39.576 -29.584 -4.212 1.00 53.97 639 SER A CA 1
ATOM 4782 C C . SER A 1 639 ? -40.186 -29.444 -2.812 1.00 53.97 639 SER A C 1
ATOM 4784 O O . SER A 1 639 ? -40.841 -30.364 -2.335 1.00 53.97 639 SER A O 1
ATOM 4786 N N . THR A 1 640 ? -40.005 -28.293 -2.153 1.00 45.09 640 THR A N 1
ATOM 4787 C CA . THR A 1 640 ? -40.568 -27.999 -0.823 1.00 45.09 640 THR A CA 1
ATOM 4788 C C . THR A 1 640 ? -41.894 -27.233 -0.867 1.00 45.09 640 THR A C 1
ATOM 4790 O O . THR A 1 640 ? -42.351 -26.750 0.169 1.00 45.09 640 THR A O 1
ATOM 4793 N N . ARG A 1 641 ? -42.515 -27.073 -2.042 1.00 39.81 641 ARG A N 1
ATOM 4794 C CA . ARG A 1 641 ? -43.905 -26.602 -2.132 1.00 39.81 641 ARG A CA 1
ATOM 4795 C C . ARG A 1 641 ? -44.843 -27.818 -2.031 1.00 39.81 641 ARG A C 1
ATOM 4797 O O . ARG A 1 641 ? -44.594 -28.776 -2.758 1.00 39.81 641 ARG A O 1
ATOM 4804 N N . PRO A 1 642 ? -45.840 -27.806 -1.125 1.00 46.72 642 PRO A N 1
ATOM 4805 C CA . PRO A 1 642 ? -46.767 -28.923 -0.935 1.00 46.72 642 PRO A CA 1
ATOM 4806 C C . PRO A 1 642 ? -47.647 -29.190 -2.157 1.00 46.72 642 PRO A C 1
ATOM 4808 O O . PRO A 1 642 ? -47.927 -28.223 -2.909 1.00 46.72 642 PRO A O 1
#

pLDDT: mean 72.69, std 20.57, range [30.88, 98.31]

Secondary structure (DSSP, 8-state):
-HHHHHHHHHHHHHHHHHHHHHHHHTSPPEEEEEEEEESS-EEEEEEEESSS-S-GGGEEEEEE--EEEEEEEEEEE-SSEEEEEEEEPPSSSEEEEEEEEEEEETTS-EEEEE-S-S-SEEES-EEEEE-SS-EEEEE-TT-SS-EEEEEEEEEEE-SPTTHHHHHHHHHHHHHHHHHHHHHHHHHHHHHH-SS-S-HHHHHHHHHS-HHHHHHHHHHHHHHHHTHHHHHS---TT-GGG-SS-SHHHHHHHHHHHHHHHHHHHHHHS--SHHHHHHHHHHHHHHHHHHHHHHTTTS---SHHHHHHHHHHHHHHHHHHHHHHHHTT-HHHHHHHHHHHHHHHGGGT-----S-HHHHTTTT--PPPP-TT---HHHHHHHTSSS-EEEEBTTSS-TT-GGGGT-EES----SS--HHHHHHHHHTT-EEETTTEEEB-SHHHHHHTHHHHHHTTEEEEEESSSPPTT-EEPP-SS--SSEEEE-TTPPPSEEEES-EEEESSHHHHHHHHHH-SS--EEEETT-HHHHHHHTT-----PPPEE-EEEEE-SSEEEEEEEESSSEEEEEEEEP-TT-EEEEETTEEE-EEEETTTEEEEEE-SSEEEEEEEEE--TTHHHHHHHHHHHHHHHHHHHHHT--